Protein 2K9O (pdb70)

Solvent-accessible surface area: 2874 Å² total; per-residue (Å²): 156,42,84,22,50,18,108,52,112,54,143,4,40,74,61,40,112,106,152,18,17,149,75,18,114,47,160,103,157,89,1,129,29,81,177,79

Organism: Vaejovis mexicanus smithi (NCBI:txid1562928)

Foldseek 3Di:
DDWDFCVPPDHAQCPVDPRGDDDWHDDPRTIGRDPD

Secondary structure (DSSP, 8-state):
--SEETTSSS-SHHHHSTT--SEEEESSSEEEEE--

GO terms:
  GO:0005576 extracellular region (C, EXP)

Structure (mmCIF, N/CA/C/O backbone):
data_2K9O
#
_entry.id   2K9O
#
loop_
_atom_site.group_PDB
_atom_site.id
_atom_site.type_symbol
_atom_site.label_atom_id
_atom_site.label_alt_id
_atom_site.label_comp_id
_atom_site.label_asym_id
_atom_site.label_entity_id
_atom_site.label_seq_id
_atom_site.pdbx_PDB_ins_code
_atom_site.Cartn_x
_atom_site.Cartn_y
_atom_site.Cartn_z
_atom_site.occupancy
_atom_site.B_iso_or_equiv
_atom_site.auth_seq_id
_atom_site.auth_comp_id
_atom_site.auth_asym_id
_atom_site.auth_atom_id
_atom_site.pdbx_PDB_model_num
ATOM 1 N N . ALA A 1 1 ? -8.596 -10.138 3.904 1.00 0.00 1 ALA A N 1
ATOM 2 C CA . ALA A 1 1 ? -7.795 -9.218 4.727 1.00 0.00 1 ALA A CA 1
ATOM 3 C C . ALA A 1 1 ? -6.512 -8.810 4.010 1.00 0.00 1 ALA A C 1
ATOM 4 O O . ALA A 1 1 ? -5.945 -9.599 3.255 1.00 0.00 1 ALA A O 1
ATOM 13 N N . ALA A 1 2 ? -6.040 -7.582 4.245 1.00 0.00 2 ALA A N 1
ATOM 14 C CA . ALA A 1 2 ? -4.705 -7.131 3.829 1.00 0.00 2 ALA A CA 1
ATOM 15 C C . ALA A 1 2 ? -4.152 -6.034 4.765 1.00 0.00 2 ALA A C 1
ATOM 16 O O . ALA A 1 2 ? -4.858 -5.538 5.652 1.00 0.00 2 ALA A O 1
ATOM 23 N N . ALA A 1 3 ? -2.896 -5.625 4.562 1.00 0.00 3 ALA A N 1
ATOM 24 C CA . ALA A 1 3 ? -2.140 -4.845 5.539 1.00 0.00 3 ALA A CA 1
ATOM 25 C C . ALA A 1 3 ? -2.459 -3.352 5.737 1.00 0.00 3 ALA A C 1
ATOM 26 O O . ALA A 1 3 ? -2.007 -2.774 6.731 1.00 0.00 3 ALA A O 1
ATOM 33 N N . ILE A 1 4 ? -3.244 -2.739 4.853 1.00 0.00 4 ILE A N 1
ATOM 34 C CA . ILE A 1 4 ? -3.696 -1.346 4.966 1.00 0.00 4 ILE A CA 1
ATOM 35 C C . ILE A 1 4 ? -5.075 -1.136 4.329 1.00 0.00 4 ILE A C 1
ATOM 36 O O . ILE A 1 4 ? -5.496 -1.912 3.464 1.00 0.00 4 ILE A O 1
ATOM 52 N N . SER A 1 5 ? -5.725 -0.025 4.674 1.00 0.00 5 SER A N 1
ATOM 53 C CA . SER A 1 5 ? -6.893 0.491 3.957 1.00 0.00 5 SER A CA 1
ATOM 54 C C . SER A 1 5 ? -6.424 1.314 2.752 1.00 0.00 5 SER A C 1
ATOM 55 O O . SER A 1 5 ? -5.752 2.343 2.874 1.00 0.00 5 SER A O 1
ATOM 63 N N . CYS A 1 6 ? -6.758 0.853 1.548 1.00 0.00 6 CYS A N 1
ATOM 64 C CA . CYS A 1 6 ? -6.306 1.460 0.289 1.00 0.00 6 CYS A CA 1
ATOM 65 C C . CYS A 1 6 ? -6.879 2.884 0.119 1.00 0.00 6 CYS A C 1
ATOM 66 O O . CYS A 1 6 ? -6.161 3.811 -0.251 1.00 0.00 6 CYS A O 1
ATOM 73 N N . VAL A 1 7 ? -8.131 3.087 0.543 1.00 0.00 7 VAL A N 1
ATOM 74 C CA . VAL A 1 7 ? -8.935 4.323 0.429 1.00 0.00 7 VAL A CA 1
ATOM 75 C C . VAL A 1 7 ? -8.412 5.588 1.117 1.00 0.00 7 VAL A C 1
ATOM 76 O O . VAL A 1 7 ? -8.940 6.667 0.854 1.00 0.00 7 VAL A O 1
ATOM 89 N N . GLY A 1 8 ? -7.439 5.476 2.020 1.00 0.00 8 GLY A N 1
ATOM 90 C CA . GLY A 1 8 ? -7.010 6.552 2.918 1.00 0.00 8 GLY A CA 1
ATOM 91 C C . GLY A 1 8 ? -6.744 7.916 2.267 1.00 0.00 8 GLY A C 1
ATOM 92 O O . GLY A 1 8 ? -7.567 8.830 2.361 1.00 0.00 8 GLY A O 1
ATOM 96 N N . SER A 1 9 ? -5.580 8.040 1.623 1.00 0.00 9 SER A N 1
ATOM 97 C CA . SER A 1 9 ? -5.162 9.241 0.882 1.00 0.00 9 SER A CA 1
ATOM 98 C C . SER A 1 9 ? -4.266 8.861 -0.304 1.00 0.00 9 SER A C 1
ATOM 99 O O . SER A 1 9 ? -4.655 9.119 -1.442 1.00 0.00 9 SER A O 1
ATOM 107 N N . PRO A 1 10 ? -3.097 8.222 -0.099 1.00 0.00 10 PRO A N 1
ATOM 108 C CA . PRO A 1 10 ? -2.345 7.585 -1.183 1.00 0.00 10 PRO A CA 1
ATOM 109 C C . PRO A 1 10 ? -2.968 6.207 -1.477 1.00 0.00 10 PRO A C 1
ATOM 110 O O . PRO A 1 10 ? -3.773 5.716 -0.676 1.00 0.00 10 PRO A O 1
ATOM 121 N N . GLU A 1 11 ? -2.566 5.530 -2.556 1.00 0.00 11 GLU A N 1
ATOM 122 C CA . GLU A 1 11 ? -2.996 4.146 -2.817 1.00 0.00 11 GLU A CA 1
ATOM 123 C C . GLU A 1 11 ? -2.441 3.177 -1.754 1.00 0.00 11 GLU A C 1
ATOM 124 O O . GLU A 1 11 ? -3.202 2.708 -0.904 1.00 0.00 11 GLU A O 1
ATOM 136 N N . CYS A 1 12 ? -1.130 2.897 -1.733 1.00 0.00 12 CYS A N 1
ATOM 137 C CA . CYS A 1 12 ? -0.618 1.814 -0.877 1.00 0.00 12 CYS A CA 1
ATOM 138 C C . CYS A 1 12 ? 0.817 1.925 -0.331 1.00 0.00 12 CYS A C 1
ATOM 139 O O . CYS A 1 12 ? 0.955 2.105 0.885 1.00 0.00 12 CYS A O 1
ATOM 146 N N . PRO A 1 13 ? 1.895 1.833 -1.136 1.00 0.00 13 PRO A N 1
ATOM 147 C CA . PRO A 1 13 ? 3.252 1.697 -0.612 1.00 0.00 13 PRO A CA 1
ATOM 148 C C . PRO A 1 13 ? 3.713 2.766 0.408 1.00 0.00 13 PRO A C 1
ATOM 149 O O . PRO A 1 13 ? 4.332 2.353 1.392 1.00 0.00 13 PRO A O 1
ATOM 160 N N . PRO A 1 14 ? 3.385 4.074 0.299 1.00 0.00 14 PRO A N 1
ATOM 161 C CA . PRO A 1 14 ? 3.775 5.093 1.293 1.00 0.00 14 PRO A CA 1
ATOM 162 C C . PRO A 1 14 ? 2.919 5.076 2.577 1.00 0.00 14 PRO A C 1
ATOM 163 O O . PRO A 1 14 ? 3.152 5.873 3.489 1.00 0.00 14 PRO A O 1
ATOM 174 N N . LYS A 1 15 ? 1.922 4.179 2.660 1.00 0.00 15 LYS A N 1
ATOM 175 C CA . LYS A 1 15 ? 1.038 3.975 3.820 1.00 0.00 15 LYS A CA 1
ATOM 176 C C . LYS A 1 15 ? 1.427 2.733 4.646 1.00 0.00 15 LYS A C 1
ATOM 177 O O . LYS A 1 15 ? 1.144 2.688 5.839 1.00 0.00 15 LYS A O 1
ATOM 196 N N . CYS A 1 16 ? 2.115 1.753 4.044 1.00 0.00 16 CYS A N 1
ATOM 197 C CA . CYS A 1 16 ? 2.614 0.549 4.735 1.00 0.00 16 CYS A CA 1
ATOM 198 C C . CYS A 1 16 ? 3.738 0.851 5.756 1.00 0.00 16 CYS A C 1
ATOM 199 O O . CYS A 1 16 ? 3.870 0.134 6.756 1.00 0.00 16 CYS A O 1
ATOM 206 N N . ARG A 1 17 ? 4.538 1.900 5.497 1.00 0.00 17 ARG A N 1
ATOM 207 C CA . ARG A 1 17 ? 5.559 2.507 6.368 1.00 0.00 17 ARG A CA 1
ATOM 208 C C . ARG A 1 17 ? 5.882 3.940 5.919 1.00 0.00 17 ARG A C 1
ATOM 209 O O . ARG A 1 17 ? 5.606 4.297 4.775 1.00 0.00 17 ARG A O 1
ATOM 230 N N . ALA A 1 18 ? 6.549 4.704 6.778 1.00 0.00 18 ALA A N 1
ATOM 231 C CA . ALA A 1 18 ? 6.828 6.135 6.612 1.00 0.00 18 ALA A CA 1
ATOM 232 C C . ALA A 1 18 ? 7.670 6.478 5.368 1.00 0.00 18 ALA A C 1
ATOM 233 O O . ALA A 1 18 ? 7.297 7.338 4.571 1.00 0.00 18 ALA A O 1
ATOM 240 N N . GLN A 1 19 ? 8.784 5.769 5.161 1.00 0.00 19 GLN A N 1
ATOM 241 C CA . GLN A 1 19 ? 9.651 5.904 3.976 1.00 0.00 19 GLN A CA 1
ATOM 242 C C . GLN A 1 19 ? 9.120 5.157 2.731 1.00 0.00 19 GLN A C 1
ATOM 243 O O . GLN A 1 19 ? 9.732 5.173 1.664 1.00 0.00 19 GLN A O 1
ATOM 257 N N . GLY A 1 20 ? 7.966 4.504 2.872 1.00 0.00 20 GLY A N 1
ATOM 258 C CA . GLY A 1 20 ? 7.287 3.711 1.855 1.00 0.00 20 GLY A CA 1
ATOM 259 C C . GLY A 1 20 ? 7.917 2.351 1.544 1.00 0.00 20 GLY A C 1
ATOM 260 O O . GLY A 1 20 ? 9.134 2.162 1.566 1.00 0.00 20 GLY A O 1
ATOM 264 N N . CYS A 1 21 ? 7.056 1.379 1.242 1.00 0.00 21 CYS A N 1
ATOM 265 C CA . CYS A 1 21 ? 7.463 0.082 0.709 1.00 0.00 21 CYS A CA 1
ATOM 266 C C . CYS A 1 21 ? 7.850 0.163 -0.774 1.00 0.00 21 CYS A C 1
ATOM 267 O O . CYS A 1 21 ? 7.527 1.123 -1.476 1.00 0.00 21 CYS A O 1
ATOM 274 N N . LYS A 1 22 ? 8.548 -0.875 -1.246 1.00 0.00 22 LYS A N 1
ATOM 275 C CA . LYS A 1 22 ? 9.119 -0.954 -2.597 1.00 0.00 22 LYS A CA 1
ATOM 276 C C . LYS A 1 22 ? 8.019 -0.988 -3.666 1.00 0.00 22 LYS A C 1
ATOM 277 O O . LYS A 1 22 ? 8.082 -0.207 -4.614 1.00 0.00 22 LYS A O 1
ATOM 296 N N . ASN A 1 23 ? 6.992 -1.823 -3.481 1.00 0.00 23 ASN A N 1
ATOM 297 C CA . ASN A 1 23 ? 5.763 -1.851 -4.289 1.00 0.00 23 ASN A CA 1
ATOM 298 C C . ASN A 1 23 ? 4.564 -2.357 -3.441 1.00 0.00 23 ASN A C 1
ATOM 299 O O . ASN A 1 23 ? 4.738 -2.717 -2.274 1.00 0.00 23 ASN A O 1
ATOM 310 N N . GLY A 1 24 ? 3.362 -2.417 -4.015 1.00 0.00 24 GLY A N 1
ATOM 311 C CA . GLY A 1 24 ? 2.166 -3.035 -3.440 1.00 0.00 24 GLY A CA 1
ATOM 312 C C . GLY A 1 24 ? 1.083 -3.319 -4.492 1.00 0.00 24 GLY A C 1
ATOM 313 O O . GLY A 1 24 ? 1.211 -2.916 -5.652 1.00 0.00 24 GLY A O 1
ATOM 317 N N . LYS A 1 25 ? 0.018 -4.025 -4.092 1.00 0.00 25 LYS A N 1
ATOM 318 C CA . LYS A 1 25 ? -1.152 -4.347 -4.931 1.00 0.00 25 LYS A CA 1
ATOM 319 C C . L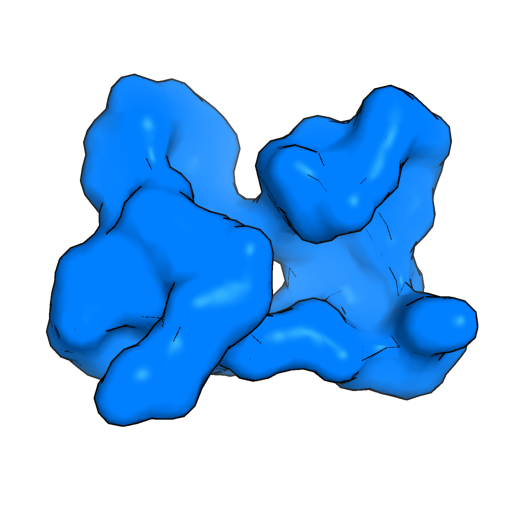YS A 1 25 ? -2.455 -4.241 -4.144 1.00 0.00 25 LYS A C 1
ATOM 320 O O . LYS A 1 25 ? -2.670 -4.975 -3.174 1.00 0.00 25 LYS A O 1
ATOM 339 N N . CYS A 1 26 ? -3.336 -3.358 -4.604 1.00 0.00 26 CYS A N 1
ATOM 340 C CA . CYS A 1 26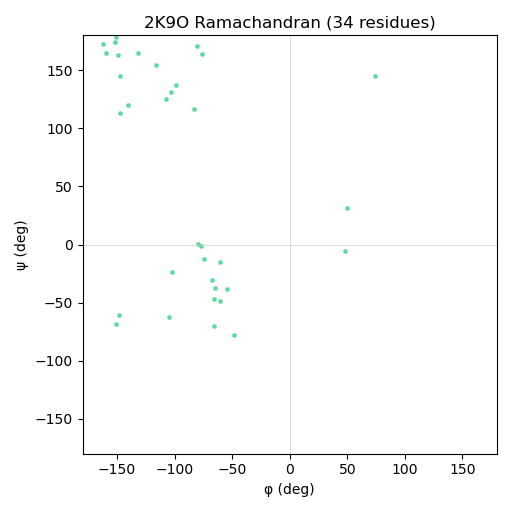 ? -4.654 -3.074 -4.043 1.00 0.00 26 CYS A CA 1
ATOM 341 C C . CYS A 1 26 ? -5.752 -3.643 -4.953 1.00 0.00 26 CYS A C 1
ATOM 342 O O . CYS A 1 26 ? -5.782 -3.335 -6.147 1.00 0.00 26 CYS A O 1
ATOM 349 N N . MET A 1 27 ? -6.642 -4.476 -4.401 1.00 0.00 27 MET A N 1
ATOM 350 C CA . MET A 1 27 ? -7.710 -5.144 -5.165 1.00 0.00 27 MET A CA 1
ATOM 351 C C . MET A 1 27 ? -9.067 -4.493 -4.893 1.00 0.00 27 MET A C 1
ATOM 352 O O . MET A 1 27 ? -9.665 -3.914 -5.803 1.00 0.00 27 MET A O 1
ATOM 366 N N . ASN A 1 28 ? -9.528 -4.530 -3.637 1.00 0.00 28 ASN A N 1
ATOM 367 C CA . ASN A 1 28 ? -10.775 -3.897 -3.207 1.00 0.00 28 ASN A CA 1
ATOM 368 C C . ASN A 1 28 ? -10.653 -3.407 -1.753 1.00 0.00 28 ASN A C 1
ATOM 369 O O . ASN A 1 28 ? -10.515 -4.224 -0.835 1.00 0.00 28 ASN A O 1
ATOM 380 N N . ARG A 1 29 ? -10.675 -2.076 -1.568 1.00 0.00 29 ARG A N 1
ATOM 381 C CA . ARG A 1 29 ? -10.374 -1.282 -0.350 1.00 0.00 29 ARG A CA 1
ATOM 382 C C . ARG A 1 29 ? -9.104 -1.606 0.428 1.00 0.00 29 ARG A C 1
ATOM 383 O O . ARG A 1 29 ? -8.823 -0.898 1.386 1.00 0.00 29 ARG A O 1
ATOM 404 N N . LYS A 1 30 ? -8.346 -2.641 0.081 1.00 0.00 30 LYS A N 1
ATOM 405 C CA . LYS A 1 30 ? -7.237 -3.189 0.875 1.00 0.00 30 LYS A CA 1
ATOM 406 C C . LYS A 1 30 ? -5.997 -3.397 0.006 1.00 0.00 30 LYS A C 1
ATOM 407 O O . LYS A 1 30 ? -6.098 -3.313 -1.216 1.00 0.00 30 LYS A O 1
ATOM 426 N N . CYS A 1 31 ? -4.821 -3.585 0.613 1.00 0.00 31 CYS A N 1
ATOM 427 C CA . CYS A 1 31 ? -3.576 -3.770 -0.147 1.00 0.00 31 CYS A CA 1
ATOM 428 C C . CYS A 1 31 ? -2.559 -4.693 0.542 1.00 0.00 31 CYS A C 1
ATOM 429 O O . CYS A 1 31 ? -2.418 -4.658 1.768 1.00 0.00 31 CYS A O 1
ATOM 436 N N . LYS A 1 32 ? -1.817 -5.458 -0.270 1.00 0.00 32 LYS A N 1
ATOM 437 C CA . LYS A 1 32 ? -0.635 -6.245 0.120 1.00 0.00 32 LYS A CA 1
ATOM 438 C C . LYS A 1 32 ? 0.633 -5.512 -0.337 1.00 0.00 32 LYS A C 1
ATOM 439 O O . LYS A 1 32 ? 0.702 -5.082 -1.488 1.00 0.00 32 LYS A O 1
ATOM 458 N N . CYS A 1 33 ? 1.621 -5.354 0.544 1.00 0.00 33 CYS A N 1
ATOM 459 C CA . CYS A 1 33 ? 2.882 -4.653 0.250 1.00 0.00 33 CYS A CA 1
ATOM 460 C C . CYS A 1 33 ? 4.017 -5.642 -0.093 1.00 0.00 33 CYS A C 1
ATOM 461 O O . CYS A 1 33 ? 4.184 -6.669 0.572 1.00 0.00 33 CYS A O 1
ATOM 468 N N . TYR A 1 34 ? 4.808 -5.328 -1.124 1.00 0.00 34 TYR A N 1
ATOM 469 C CA . TYR A 1 34 ? 5.786 -6.229 -1.752 1.00 0.00 34 TYR A CA 1
ATOM 470 C C . TYR A 1 34 ? 7.236 -5.768 -1.607 1.00 0.00 34 TYR A C 1
ATOM 471 O O . TYR A 1 34 ? 7.518 -4.570 -1.484 1.00 0.00 34 TYR A O 1
ATOM 489 N N . TYR A 1 35 ? 8.144 -6.750 -1.668 1.00 0.00 35 TYR A N 1
ATOM 490 C CA . TYR A 1 35 ? 9.599 -6.611 -1.559 1.00 0.00 35 TYR A CA 1
ATOM 491 C C . TYR A 1 35 ? 10.025 -5.776 -0.334 1.00 0.00 35 TYR A C 1
ATOM 492 O O . TYR A 1 35 ? 11.026 -5.061 -0.384 1.00 0.00 35 TYR A O 1
ATOM 510 N N . CYS A 1 36 ? 9.249 -5.828 0.758 1.00 0.00 36 CYS A N 1
ATOM 511 C CA . CYS A 1 36 ? 9.329 -4.915 1.906 1.00 0.00 36 CYS A CA 1
ATOM 512 C C . CYS A 1 36 ? 9.166 -5.633 3.251 1.00 0.00 36 CYS A C 1
ATOM 513 O O . CYS A 1 36 ? 10.183 -5.770 3.974 1.00 0.00 36 CYS A O 1
ATOM 521 N N . ALA A 1 1 ? 4.611 -5.616 6.260 1.00 0.00 1 ALA A N 2
ATOM 522 C CA . ALA A 1 1 ? 3.466 -4.679 6.208 1.00 0.00 1 ALA A CA 2
ATOM 523 C C . ALA A 1 1 ? 2.158 -5.408 6.560 1.00 0.00 1 ALA A C 2
ATOM 524 O O . ALA A 1 1 ? 2.215 -6.481 7.162 1.00 0.00 1 ALA A O 2
ATOM 533 N N . ALA A 1 2 ? 0.983 -4.840 6.252 1.00 0.00 2 ALA A N 2
ATOM 534 C CA . ALA A 1 2 ? -0.331 -5.394 6.581 1.00 0.00 2 ALA A CA 2
ATOM 535 C C . ALA A 1 2 ? -1.309 -5.054 5.450 1.00 0.00 2 ALA A C 2
ATOM 536 O O . ALA A 1 2 ? -0.979 -4.215 4.603 1.00 0.00 2 ALA A O 2
ATOM 543 N N . ALA A 1 3 ? -2.497 -5.662 5.407 1.00 0.00 3 ALA A N 2
ATOM 544 C CA . ALA A 1 3 ? -3.505 -5.211 4.449 1.00 0.00 3 ALA A CA 2
ATOM 545 C C . ALA A 1 3 ? -4.193 -3.936 4.942 1.00 0.00 3 ALA A C 2
ATOM 546 O O . ALA A 1 3 ? -4.872 -3.930 5.977 1.00 0.00 3 ALA A O 2
ATOM 553 N N . ILE A 1 4 ? -4.010 -2.876 4.165 1.00 0.00 4 ILE A N 2
ATOM 554 C CA . ILE A 1 4 ? -4.465 -1.510 4.426 1.00 0.00 4 ILE A CA 2
ATOM 555 C C . ILE A 1 4 ? -5.703 -1.119 3.604 1.00 0.00 4 ILE A C 2
ATOM 556 O O . ILE A 1 4 ? -6.037 -1.748 2.599 1.00 0.00 4 ILE A O 2
ATOM 572 N N . SER A 1 5 ? -6.308 0.010 3.963 1.00 0.00 5 SER A N 2
ATOM 573 C CA . SER A 1 5 ? -7.350 0.656 3.162 1.00 0.00 5 SER A CA 2
ATOM 574 C C . SER A 1 5 ? -6.726 1.386 1.966 1.00 0.00 5 SER A C 2
ATOM 575 O O . SER A 1 5 ? -6.138 2.460 2.120 1.00 0.00 5 SER A O 2
ATOM 583 N N . CYS A 1 6 ? -6.866 0.848 0.755 1.00 0.00 6 CYS A N 2
ATOM 584 C CA . CYS A 1 6 ? -6.397 1.489 -0.488 1.00 0.00 6 CYS A CA 2
ATOM 585 C C . CYS A 1 6 ? -6.991 2.906 -0.643 1.00 0.00 6 CYS A C 2
ATOM 586 O O . CYS A 1 6 ? -6.268 3.879 -0.856 1.00 0.00 6 CYS A O 2
ATOM 593 N N . VAL A 1 7 ? -8.292 3.028 -0.361 1.00 0.00 7 VAL A N 2
ATOM 594 C CA . VAL A 1 7 ? -9.103 4.263 -0.361 1.00 0.00 7 VAL A CA 2
ATOM 595 C C . VAL A 1 7 ? -8.624 5.418 0.525 1.00 0.00 7 VAL A C 2
ATOM 596 O O . VAL A 1 7 ? -9.040 6.556 0.294 1.00 0.00 7 VAL A O 2
ATOM 609 N N . GLY A 1 8 ? -7.801 5.125 1.536 1.00 0.00 8 GLY A N 2
ATOM 610 C CA . GLY A 1 8 ? -7.411 6.013 2.633 1.00 0.00 8 GLY A CA 2
ATOM 611 C C . GLY A 1 8 ? -7.132 7.467 2.270 1.00 0.00 8 GLY A C 2
ATOM 612 O O . GLY A 1 8 ? -8.031 8.315 2.296 1.00 0.00 8 GLY A O 2
ATOM 616 N N . SER A 1 9 ? -5.874 7.742 1.926 1.00 0.00 9 SER A N 2
ATOM 617 C CA . SER A 1 9 ? -5.419 9.089 1.558 1.00 0.00 9 SER A CA 2
ATOM 618 C C . SER A 1 9 ? -4.449 8.975 0.372 1.00 0.00 9 SER A C 2
ATOM 619 O O . SER A 1 9 ? -4.834 9.353 -0.735 1.00 0.00 9 SER A O 2
ATOM 627 N N . PRO A 1 10 ? -3.245 8.386 0.527 1.00 0.00 10 PRO A N 2
ATOM 628 C CA . PRO A 1 10 ? -2.402 7.969 -0.600 1.00 0.00 10 PRO A CA 2
ATOM 629 C C . PRO A 1 10 ? -2.930 6.636 -1.171 1.00 0.00 10 PRO A C 2
ATOM 630 O O . PRO A 1 10 ? -3.881 6.066 -0.625 1.00 0.00 10 PRO A O 2
ATOM 641 N N . GLU A 1 11 ? -2.283 6.064 -2.191 1.00 0.00 11 GLU A N 2
ATOM 642 C CA . GLU A 1 11 ? -2.652 4.735 -2.710 1.00 0.00 11 GLU A CA 2
ATOM 643 C C . GLU A 1 11 ? -2.210 3.593 -1.771 1.00 0.00 11 GLU A C 2
ATOM 644 O O . GLU A 1 11 ? -3.011 3.135 -0.955 1.00 0.00 11 GLU A O 2
ATOM 656 N N . CYS A 1 12 ? -0.950 3.135 -1.818 1.00 0.00 12 CYS A N 2
ATOM 657 C CA . CYS A 1 12 ? -0.544 1.902 -1.128 1.00 0.00 12 CYS A CA 2
ATOM 658 C C . CYS A 1 12 ? 0.852 1.905 -0.463 1.00 0.00 12 CYS A C 2
ATOM 659 O O . CYS A 1 12 ? 0.895 1.906 0.773 1.00 0.00 12 CYS A O 2
ATOM 666 N N . PRO A 1 13 ? 1.992 1.923 -1.189 1.00 0.00 13 PRO A N 2
ATOM 667 C CA . PRO A 1 13 ? 3.312 1.768 -0.579 1.00 0.00 13 PRO A CA 2
ATOM 668 C C . PRO A 1 13 ? 3.661 2.751 0.563 1.00 0.00 13 PRO A C 2
ATOM 669 O O . PRO A 1 13 ? 4.269 2.279 1.530 1.00 0.00 13 PRO A O 2
ATOM 680 N N . PRO A 1 14 ? 3.245 4.040 0.572 1.00 0.00 14 PRO A N 2
ATOM 681 C CA . PRO A 1 14 ? 3.523 4.955 1.684 1.00 0.00 14 PRO A CA 2
ATOM 682 C C . PRO A 1 14 ? 2.580 4.771 2.886 1.00 0.00 14 PRO A C 2
ATOM 683 O O . PRO A 1 14 ? 2.784 5.410 3.919 1.00 0.00 14 PRO A O 2
ATOM 694 N N . LYS A 1 15 ? 1.539 3.932 2.763 1.00 0.00 15 LYS A N 2
ATOM 695 C CA . LYS A 1 15 ? 0.566 3.584 3.821 1.00 0.00 15 LYS A CA 2
ATOM 696 C C . LYS A 1 15 ? 0.834 2.199 4.417 1.00 0.00 15 LYS A C 2
ATOM 697 O O . LYS A 1 15 ? 0.556 1.976 5.590 1.00 0.00 15 LYS A O 2
ATOM 716 N N . CYS A 1 16 ? 1.436 1.290 3.646 1.00 0.00 16 CYS A N 2
ATOM 717 C CA . CYS A 1 16 ? 1.880 -0.026 4.119 1.00 0.00 16 CYS A CA 2
ATOM 718 C C . CYS A 1 16 ? 2.914 0.053 5.267 1.00 0.00 16 CYS A C 2
ATOM 719 O O . CYS A 1 16 ? 2.929 -0.833 6.122 1.00 0.00 16 CYS A O 2
ATOM 726 N N . ARG A 1 17 ? 3.760 1.098 5.296 1.00 0.00 17 ARG A N 2
ATOM 727 C CA . ARG A 1 17 ? 4.723 1.415 6.370 1.00 0.00 17 ARG A CA 2
ATOM 728 C C . ARG A 1 17 ? 5.032 2.920 6.448 1.00 0.00 17 ARG A C 2
ATOM 729 O O . ARG A 1 17 ? 4.613 3.680 5.572 1.00 0.00 17 ARG A O 2
ATOM 750 N N . ALA A 1 18 ? 5.820 3.335 7.437 1.00 0.00 18 ALA A N 2
ATOM 751 C CA . ALA A 1 18 ? 6.174 4.734 7.702 1.00 0.00 18 ALA A CA 2
ATOM 752 C C . ALA A 1 18 ? 7.008 5.408 6.585 1.00 0.00 18 ALA A C 2
ATOM 753 O O . ALA A 1 18 ? 6.731 6.542 6.197 1.00 0.00 18 ALA A O 2
ATOM 760 N N . GLN A 1 19 ? 7.986 4.689 6.027 1.00 0.00 19 GLN A N 2
ATOM 761 C CA . GLN A 1 19 ? 9.036 5.180 5.113 1.00 0.00 19 GLN A CA 2
ATOM 762 C C . GLN A 1 19 ? 8.954 4.644 3.663 1.00 0.00 19 GLN A C 2
ATOM 763 O O . GLN A 1 19 ? 9.884 4.812 2.869 1.00 0.00 19 GLN A O 2
ATOM 777 N N . GLY A 1 20 ? 7.839 3.987 3.339 1.00 0.00 20 GLY A N 2
ATOM 778 C CA . GLY A 1 20 ? 7.458 3.513 2.001 1.00 0.00 20 GLY A CA 2
ATOM 779 C C . GLY A 1 20 ? 7.915 2.090 1.650 1.00 0.00 20 GLY A C 2
ATOM 780 O O . GLY A 1 20 ? 9.098 1.762 1.724 1.00 0.00 20 GLY A O 2
ATOM 784 N N . CYS A 1 21 ? 6.970 1.231 1.250 1.00 0.00 21 CYS A N 2
ATOM 785 C CA . CYS A 1 21 ? 7.244 -0.125 0.750 1.00 0.00 21 CYS A CA 2
ATOM 786 C C . CYS A 1 21 ? 7.763 -0.142 -0.702 1.00 0.00 21 CYS A C 2
ATOM 787 O O . CYS A 1 21 ? 7.659 0.845 -1.436 1.00 0.00 21 CYS A O 2
ATOM 794 N N . LYS A 1 22 ? 8.284 -1.303 -1.123 1.00 0.00 22 LYS A N 2
ATOM 795 C CA . LYS A 1 22 ? 8.909 -1.542 -2.436 1.00 0.00 22 LYS A CA 2
ATOM 796 C C . LYS A 1 22 ? 7.920 -1.462 -3.610 1.00 0.00 22 LYS A C 2
ATOM 797 O O . LYS A 1 22 ? 8.156 -0.715 -4.554 1.00 0.00 22 LYS A O 2
ATOM 816 N N . ASN A 1 23 ? 6.809 -2.196 -3.545 1.00 0.00 23 ASN A N 2
ATOM 817 C CA . ASN A 1 23 ? 5.655 -2.088 -4.455 1.00 0.00 23 ASN A CA 2
ATOM 818 C C . ASN A 1 23 ? 4.336 -2.397 -3.707 1.00 0.00 23 ASN A C 2
ATOM 819 O O . ASN A 1 23 ? 4.367 -2.849 -2.560 1.00 0.00 23 ASN A O 2
ATOM 830 N N . GLY A 1 24 ? 3.184 -2.209 -4.349 1.00 0.00 24 GLY A N 2
ATOM 831 C CA . GLY A 1 24 ? 1.870 -2.575 -3.810 1.00 0.00 24 GLY A CA 2
ATOM 832 C C . GLY A 1 24 ? 0.806 -2.806 -4.886 1.00 0.00 24 GLY A C 2
ATOM 833 O O . GLY A 1 24 ? 0.983 -2.377 -6.026 1.00 0.00 24 GLY A O 2
ATOM 837 N N . LYS A 1 25 ? -0.292 -3.485 -4.529 1.00 0.00 25 LYS A N 2
ATOM 838 C CA . LYS A 1 25 ? -1.413 -3.797 -5.436 1.00 0.00 25 LYS A CA 2
ATOM 839 C C . LYS A 1 25 ? -2.775 -3.725 -4.736 1.00 0.00 25 LYS A C 2
ATOM 840 O O . LYS A 1 25 ? -2.950 -4.318 -3.670 1.00 0.00 25 LYS A O 2
ATOM 859 N N . CYS A 1 26 ? -3.716 -2.999 -5.344 1.00 0.00 26 CYS A N 2
ATOM 860 C CA . CYS A 1 26 ? -5.026 -2.658 -4.773 1.00 0.00 26 CYS A CA 2
ATOM 861 C C . CYS A 1 26 ? -6.160 -3.602 -5.229 1.00 0.00 26 CYS A C 2
ATOM 862 O O . CYS A 1 26 ? -6.335 -3.887 -6.419 1.00 0.00 26 CYS A O 2
ATOM 869 N N . MET A 1 27 ? -6.947 -4.077 -4.263 1.00 0.00 27 MET A N 2
ATOM 870 C CA . MET A 1 27 ? -8.112 -4.960 -4.421 1.00 0.00 27 MET A CA 2
ATOM 871 C C . MET A 1 27 ? -9.393 -4.123 -4.621 1.00 0.00 27 MET A C 2
ATOM 872 O O . MET A 1 27 ? -9.318 -3.027 -5.178 1.00 0.00 27 MET A O 2
ATOM 886 N N . ASN A 1 28 ? -10.575 -4.579 -4.180 1.00 0.00 28 ASN A N 2
ATOM 887 C CA . ASN A 1 28 ? -11.818 -3.796 -4.288 1.00 0.00 28 ASN A CA 2
ATOM 888 C C . ASN A 1 28 ? -11.794 -2.508 -3.438 1.00 0.00 28 ASN A C 2
ATOM 889 O O . ASN A 1 28 ? -12.333 -1.484 -3.866 1.00 0.00 28 ASN A O 2
ATOM 900 N N . ARG A 1 29 ? -11.157 -2.562 -2.264 1.00 0.00 29 ARG A N 2
ATOM 901 C CA . ARG A 1 29 ? -10.762 -1.408 -1.426 1.00 0.00 29 ARG A CA 2
ATOM 902 C C . ARG A 1 29 ? -9.549 -1.662 -0.527 1.00 0.00 29 ARG A C 2
ATOM 903 O O . ARG A 1 29 ? -9.050 -0.713 0.074 1.00 0.00 29 ARG A O 2
ATOM 924 N N . LYS A 1 30 ? -9.074 -2.907 -0.409 1.00 0.00 30 LYS A N 2
ATOM 925 C CA . LYS A 1 30 ? -7.866 -3.259 0.359 1.00 0.00 30 LYS A CA 2
ATOM 926 C C . LYS A 1 30 ? -6.603 -3.111 -0.490 1.00 0.00 30 LYS A C 2
ATOM 927 O O . LYS A 1 30 ? -6.695 -2.968 -1.707 1.00 0.00 30 LYS A O 2
ATOM 946 N N . CYS A 1 31 ? -5.427 -3.124 0.130 1.00 0.00 31 CYS A N 2
ATOM 947 C CA . CYS A 1 31 ? -4.147 -3.157 -0.586 1.00 0.00 31 CYS A CA 2
ATOM 948 C C . CYS A 1 31 ? -3.096 -4.004 0.134 1.00 0.00 31 CYS A C 2
ATOM 949 O O . CYS A 1 31 ? -3.022 -3.957 1.364 1.00 0.00 31 CYS A O 2
ATOM 956 N N . LYS A 1 32 ? -2.250 -4.708 -0.631 1.00 0.00 32 LYS A N 2
ATOM 957 C CA . LYS A 1 32 ? -1.091 -5.461 -0.122 1.00 0.00 32 LYS A CA 2
ATOM 958 C C . LYS A 1 32 ? 0.211 -4.968 -0.758 1.00 0.00 32 LYS A C 2
ATOM 959 O O . LYS A 1 32 ? 0.252 -4.693 -1.956 1.00 0.00 32 LYS A O 2
ATOM 978 N N . CYS A 1 33 ? 1.278 -4.913 0.032 1.00 0.00 33 CYS A N 2
ATOM 979 C CA . CYS A 1 33 ? 2.652 -4.663 -0.390 1.00 0.00 33 CYS A CA 2
ATOM 980 C C . CYS A 1 33 ? 3.469 -5.968 -0.318 1.00 0.00 33 CYS A C 2
ATOM 981 O O . CYS A 1 33 ? 3.767 -6.462 0.771 1.00 0.00 33 CYS A O 2
ATOM 988 N N . TYR A 1 34 ? 3.808 -6.527 -1.488 1.00 0.00 34 TYR A N 2
ATOM 989 C CA . TYR A 1 34 ? 4.358 -7.883 -1.652 1.00 0.00 34 TYR A CA 2
ATOM 990 C C . TYR A 1 34 ? 5.662 -8.154 -0.870 1.00 0.00 34 TYR A C 2
ATOM 991 O O . TYR A 1 34 ? 5.657 -8.929 0.089 1.00 0.00 34 TYR A O 2
ATOM 1009 N N . TYR A 1 35 ? 6.777 -7.526 -1.262 1.00 0.00 35 TYR A N 2
ATOM 1010 C CA . TYR A 1 35 ? 8.141 -7.821 -0.778 1.00 0.00 35 TYR A CA 2
ATOM 1011 C C . TYR A 1 35 ? 8.576 -6.995 0.439 1.00 0.00 35 TYR A C 2
ATOM 1012 O O . TYR A 1 35 ? 9.765 -6.735 0.627 1.00 0.00 35 TYR A O 2
ATOM 1030 N N . CYS A 1 36 ? 7.613 -6.542 1.241 1.00 0.00 36 CYS A N 2
ATOM 1031 C CA . CYS A 1 36 ? 7.798 -5.578 2.320 1.00 0.00 36 CYS A CA 2
ATOM 1032 C C . CYS A 1 36 ? 7.529 -6.193 3.701 1.00 0.00 36 CYS A C 2
ATOM 1033 O O . CYS A 1 36 ? 6.360 -6.500 4.043 1.00 0.00 36 CYS A O 2
ATOM 1041 N N . ALA A 1 1 ? -0.078 -4.281 9.086 1.00 0.00 1 ALA A N 3
ATOM 1042 C CA . ALA A 1 1 ? 0.150 -3.670 7.763 1.00 0.00 1 ALA A CA 3
ATOM 1043 C C . ALA A 1 1 ? -0.625 -4.412 6.668 1.00 0.00 1 ALA A C 3
ATOM 1044 O O . ALA A 1 1 ? -1.013 -5.567 6.861 1.00 0.00 1 ALA A O 3
ATOM 1053 N N . ALA A 1 2 ? -0.868 -3.744 5.528 1.00 0.00 2 ALA A N 3
ATOM 1054 C CA . ALA A 1 2 ? -1.586 -4.192 4.317 1.00 0.00 2 ALA A CA 3
ATOM 1055 C C . ALA A 1 2 ? -3.098 -4.461 4.494 1.00 0.00 2 ALA A C 3
ATOM 1056 O O . ALA A 1 2 ? -3.884 -4.289 3.560 1.00 0.00 2 ALA A O 3
ATOM 1063 N N . ALA A 1 3 ? -3.518 -4.768 5.717 1.00 0.00 3 ALA A N 3
ATOM 1064 C CA . ALA A 1 3 ? -4.897 -4.857 6.176 1.00 0.00 3 ALA A CA 3
ATOM 1065 C C . ALA A 1 3 ? -5.490 -3.456 6.438 1.00 0.00 3 ALA A C 3
ATOM 1066 O O . ALA A 1 3 ? -5.773 -3.078 7.582 1.00 0.00 3 ALA A O 3
ATOM 1073 N N . ILE A 1 4 ? -5.610 -2.671 5.365 1.00 0.00 4 ILE A N 3
ATOM 1074 C CA . ILE A 1 4 ? -5.973 -1.253 5.372 1.00 0.00 4 ILE A CA 3
ATOM 1075 C C . ILE A 1 4 ? -7.020 -0.952 4.301 1.00 0.00 4 ILE A C 3
ATOM 1076 O O . ILE A 1 4 ? -7.169 -1.698 3.331 1.00 0.00 4 ILE A O 3
ATOM 1092 N N . SER A 1 5 ? -7.674 0.197 4.427 1.00 0.00 5 SER A N 3
ATOM 1093 C CA . SER A 1 5 ? -8.549 0.729 3.388 1.00 0.00 5 SER A CA 3
ATOM 1094 C C . SER A 1 5 ? -7.713 1.347 2.257 1.00 0.00 5 SER A C 3
ATOM 1095 O O . SER A 1 5 ? -6.896 2.246 2.462 1.00 0.00 5 SER A O 3
ATOM 1103 N N . CYS A 1 6 ? -7.906 0.858 1.036 1.00 0.00 6 CYS A N 3
ATOM 1104 C CA . CYS A 1 6 ? -7.277 1.423 -0.160 1.00 0.00 6 CYS A CA 3
ATOM 1105 C C . CYS A 1 6 ? -7.748 2.854 -0.485 1.00 0.00 6 CYS A C 3
ATOM 1106 O O . CYS A 1 6 ? -6.941 3.654 -0.960 1.00 0.00 6 CYS A O 3
ATOM 1113 N N . VAL A 1 7 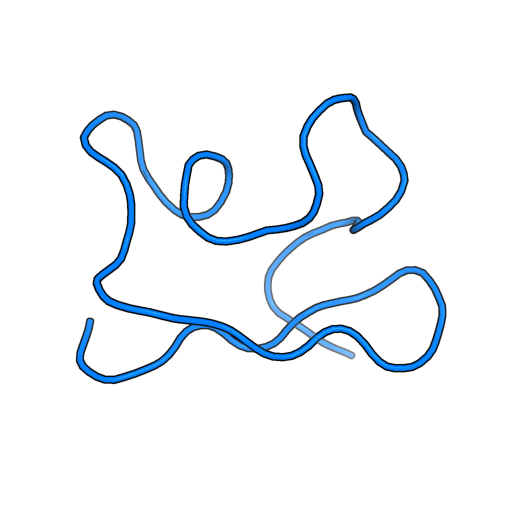? -9.006 3.223 -0.191 1.00 0.00 7 VAL A N 3
ATOM 1114 C CA . VAL A 1 7 ? -9.511 4.587 -0.478 1.00 0.00 7 VAL A CA 3
ATOM 1115 C C . VAL A 1 7 ? -8.722 5.682 0.240 1.00 0.00 7 VAL A C 3
ATOM 1116 O O . VAL A 1 7 ? -8.401 6.701 -0.380 1.00 0.00 7 VAL A O 3
ATOM 1129 N N . GLY A 1 8 ? -8.370 5.407 1.502 1.00 0.00 8 GLY A N 3
ATOM 1130 C CA . GLY A 1 8 ? -7.486 6.154 2.396 1.00 0.00 8 GLY A CA 3
ATOM 1131 C C . GLY A 1 8 ? -7.117 7.566 1.958 1.00 0.00 8 GLY A C 3
ATOM 1132 O O . GLY A 1 8 ? -7.956 8.466 1.908 1.00 0.00 8 GLY A O 3
ATOM 1136 N N . SER A 1 9 ? -5.843 7.726 1.607 1.00 0.00 9 SER A N 3
ATOM 1137 C CA . SER A 1 9 ? -5.300 8.935 0.973 1.00 0.00 9 SER A CA 3
ATOM 1138 C C . SER A 1 9 ? -4.419 8.499 -0.208 1.00 0.00 9 SER A C 3
ATOM 1139 O O . SER A 1 9 ? -4.683 8.911 -1.344 1.00 0.00 9 SER A O 3
ATOM 1147 N N . PRO A 1 10 ? -3.433 7.609 0.015 1.00 0.00 10 PRO A N 3
ATOM 1148 C CA . PRO A 1 10 ? -2.774 6.839 -1.031 1.00 0.00 10 PRO A CA 3
ATOM 1149 C C . PRO A 1 10 ? -3.457 5.457 -1.134 1.00 0.00 10 PRO A C 3
ATOM 1150 O O . PRO A 1 10 ? -4.255 5.087 -0.267 1.00 0.00 10 PRO A O 3
ATOM 1161 N N . GLU A 1 11 ? -3.088 4.636 -2.118 1.00 0.00 11 GLU A N 3
ATOM 1162 C CA . GLU A 1 11 ? -3.616 3.270 -2.253 1.00 0.00 11 GLU A CA 3
ATOM 1163 C C . GLU A 1 11 ? -2.988 2.272 -1.266 1.00 0.00 11 GLU A C 3
ATOM 1164 O O . GLU A 1 11 ? -3.625 1.897 -0.277 1.00 0.00 11 GLU A O 3
ATOM 1176 N N . CYS A 1 12 ? -1.742 1.844 -1.509 1.00 0.00 12 CYS A N 3
ATOM 1177 C CA . CYS A 1 12 ? -1.145 0.699 -0.811 1.00 0.00 12 CYS A CA 3
ATOM 1178 C C . CYS A 1 12 ? 0.291 0.908 -0.284 1.00 0.00 12 CYS A C 3
ATOM 1179 O O . CYS A 1 12 ? 0.440 1.097 0.926 1.00 0.00 12 CYS A O 3
ATOM 1186 N N . PRO A 1 13 ? 1.354 0.914 -1.117 1.00 0.00 13 PRO A N 3
ATOM 1187 C CA . PRO A 1 13 ? 2.734 0.853 -0.627 1.00 0.00 13 PRO A CA 3
ATOM 1188 C C . PRO A 1 13 ? 3.175 1.976 0.338 1.00 0.00 13 PRO A C 3
ATOM 1189 O O . PRO A 1 13 ? 3.811 1.639 1.341 1.00 0.00 13 PRO A O 3
ATOM 1200 N N . PRO A 1 14 ? 2.810 3.267 0.179 1.00 0.00 14 PRO A N 3
ATOM 1201 C CA . PRO A 1 14 ? 3.256 4.302 1.118 1.00 0.00 14 PRO A CA 3
ATOM 1202 C C . PRO A 1 14 ? 2.474 4.263 2.447 1.00 0.00 14 PRO A C 3
ATOM 1203 O O . PRO A 1 14 ? 2.892 4.889 3.419 1.00 0.00 14 PRO A O 3
ATOM 1214 N N . LYS A 1 15 ? 1.372 3.500 2.512 1.00 0.00 15 LYS A N 3
ATOM 1215 C CA . LYS A 1 15 ? 0.567 3.247 3.720 1.00 0.00 15 LYS A CA 3
ATOM 1216 C C . LYS A 1 15 ? 0.969 1.929 4.416 1.00 0.00 15 LYS A C 3
ATOM 1217 O O . LYS A 1 15 ? 0.231 1.448 5.279 1.00 0.00 15 LYS A O 3
ATOM 1236 N N . CYS A 1 16 ? 2.094 1.319 4.021 1.00 0.00 16 CYS A N 3
ATOM 1237 C CA . CYS A 1 16 ? 2.500 -0.033 4.438 1.00 0.00 16 CYS A CA 3
ATOM 1238 C C . CYS A 1 16 ? 3.726 -0.120 5.371 1.00 0.00 16 CYS A C 3
ATOM 1239 O O . CYS A 1 16 ? 3.897 -1.137 6.046 1.00 0.00 16 CYS A O 3
ATOM 1246 N N . ARG A 1 17 ? 4.588 0.907 5.417 1.00 0.00 17 ARG A N 3
ATOM 1247 C CA . ARG A 1 17 ? 5.727 1.019 6.342 1.00 0.00 17 ARG A CA 3
ATOM 1248 C C . ARG A 1 17 ? 6.216 2.460 6.518 1.00 0.00 17 ARG A C 3
ATOM 1249 O O . ARG A 1 17 ? 5.974 3.316 5.670 1.00 0.00 17 ARG A O 3
ATOM 1270 N N . ALA A 1 18 ? 6.984 2.690 7.579 1.00 0.00 18 ALA A N 3
ATOM 1271 C CA . ALA A 1 18 ? 7.379 3.997 8.113 1.00 0.00 18 ALA A CA 3
ATOM 1272 C C . ALA A 1 18 ? 8.129 4.914 7.125 1.00 0.00 18 ALA A C 3
ATOM 1273 O O . ALA A 1 18 ? 7.847 6.112 7.036 1.00 0.00 18 ALA A O 3
ATOM 1280 N N . GLN A 1 19 ? 9.090 4.349 6.395 1.00 0.00 19 GLN A N 3
ATOM 1281 C CA . GLN A 1 19 ? 9.969 5.024 5.426 1.00 0.00 19 GLN A CA 3
ATOM 1282 C C . GLN A 1 19 ? 9.491 4.886 3.965 1.00 0.00 19 GLN A C 3
ATOM 1283 O O . GLN A 1 19 ? 10.157 5.349 3.032 1.00 0.00 19 GLN A O 3
ATOM 1297 N N . GLY A 1 20 ? 8.338 4.238 3.777 1.00 0.00 20 GLY A N 3
ATOM 1298 C CA . GLY A 1 20 ? 7.741 3.857 2.499 1.00 0.00 20 GLY A CA 3
ATOM 1299 C C . GLY A 1 20 ? 8.292 2.565 1.906 1.00 0.00 20 GLY A C 3
ATOM 1300 O O . GLY A 1 20 ? 9.374 2.094 2.258 1.00 0.00 20 GLY A O 3
ATOM 1304 N N . CYS A 1 21 ? 7.472 1.942 1.059 1.00 0.00 21 CYS A N 3
ATOM 1305 C CA . CYS A 1 21 ? 7.661 0.590 0.533 1.00 0.00 21 CYS A CA 3
ATOM 1306 C C . CYS A 1 21 ? 8.120 0.609 -0.929 1.00 0.00 21 CYS A C 3
ATOM 1307 O O . CYS A 1 21 ? 7.759 1.499 -1.705 1.00 0.00 21 CYS A O 3
ATOM 1314 N N . LYS A 1 22 ? 8.864 -0.427 -1.321 1.00 0.00 22 LYS A N 3
ATOM 1315 C CA . LYS A 1 22 ? 9.419 -0.603 -2.676 1.00 0.00 22 LYS A CA 3
ATOM 1316 C C . LYS A 1 22 ? 8.318 -0.740 -3.731 1.00 0.00 22 LYS A C 3
ATOM 1317 O O . LYS A 1 22 ? 8.264 0.073 -4.652 1.00 0.00 22 LYS A O 3
ATOM 1336 N N . ASN A 1 23 ? 7.396 -1.692 -3.563 1.00 0.00 23 ASN A N 3
ATOM 1337 C CA . ASN A 1 23 ? 6.176 -1.772 -4.376 1.00 0.00 23 ASN A CA 3
ATOM 1338 C C . ASN A 1 23 ? 5.038 -2.539 -3.673 1.00 0.00 23 ASN A C 3
ATOM 1339 O O . ASN A 1 23 ? 5.267 -3.361 -2.785 1.00 0.00 23 ASN A O 3
ATOM 1350 N N . GLY A 1 24 ? 3.810 -2.275 -4.108 1.00 0.00 24 GLY A N 3
ATOM 1351 C CA . GLY A 1 24 ? 2.557 -2.873 -3.626 1.00 0.00 24 GLY A CA 3
ATOM 1352 C C . GLY A 1 24 ? 1.396 -2.523 -4.545 1.00 0.00 24 GLY A C 3
ATOM 1353 O O . GLY A 1 24 ? 1.503 -1.587 -5.340 1.00 0.00 24 GLY A O 3
ATOM 1357 N N . LYS A 1 25 ? 0.290 -3.259 -4.434 1.00 0.00 25 LYS A N 3
ATOM 1358 C CA . LYS A 1 25 ? -0.921 -3.051 -5.233 1.00 0.00 25 LYS A CA 3
ATOM 1359 C C . LYS A 1 25 ? -2.189 -3.100 -4.383 1.00 0.00 25 LYS A C 3
ATOM 1360 O O . LYS A 1 25 ? -2.247 -3.775 -3.357 1.00 0.00 25 LYS A O 3
ATOM 1379 N N . CYS A 1 26 ? -3.197 -2.355 -4.825 1.00 0.00 26 CYS A N 3
ATOM 1380 C CA . CYS A 1 26 ? -4.537 -2.342 -4.254 1.00 0.00 26 CYS A CA 3
ATOM 1381 C C . CYS A 1 26 ? -5.501 -3.253 -5.028 1.00 0.00 26 CYS A C 3
ATOM 1382 O O . CYS A 1 26 ? -5.624 -3.158 -6.255 1.00 0.00 26 CYS A O 3
ATOM 1389 N N . MET A 1 27 ? -6.230 -4.082 -4.280 1.00 0.00 27 MET A N 3
ATOM 1390 C CA . MET A 1 27 ? -7.258 -5.001 -4.762 1.00 0.00 27 MET A CA 3
ATOM 1391 C C . MET A 1 27 ? -8.617 -4.588 -4.183 1.00 0.00 27 MET A C 3
ATOM 1392 O O . MET A 1 27 ? -8.877 -4.787 -2.995 1.00 0.00 27 MET A O 3
ATOM 1406 N N . ASN A 1 28 ? -9.472 -3.993 -5.022 1.00 0.00 28 ASN A N 3
ATOM 1407 C CA . ASN A 1 28 ? -10.799 -3.444 -4.729 1.00 0.00 28 ASN A CA 3
ATOM 1408 C C . ASN A 1 28 ? -10.800 -2.392 -3.608 1.00 0.00 28 ASN A C 3
ATOM 1409 O O . ASN A 1 28 ? -10.910 -1.200 -3.888 1.00 0.00 28 ASN A O 3
ATOM 1420 N N . ARG A 1 29 ? -10.651 -2.795 -2.343 1.00 0.00 29 ARG A N 3
ATOM 1421 C CA . ARG A 1 29 ? -10.663 -1.918 -1.160 1.00 0.00 29 ARG A CA 3
ATOM 1422 C C . ARG A 1 29 ? -9.491 -2.160 -0.209 1.00 0.00 29 ARG A C 3
ATOM 1423 O O . ARG A 1 29 ? -9.442 -1.498 0.823 1.00 0.00 29 ARG A O 3
ATOM 1444 N N . LYS A 1 30 ? -8.582 -3.086 -0.526 1.00 0.00 30 LYS A N 3
ATOM 1445 C CA . LYS A 1 30 ? -7.528 -3.588 0.378 1.00 0.00 30 LYS A CA 3
ATOM 1446 C C . LYS A 1 30 ? -6.149 -3.605 -0.305 1.00 0.00 30 LYS A C 3
ATOM 1447 O O . LYS A 1 30 ? -6.064 -3.358 -1.506 1.00 0.00 30 LYS A O 3
ATOM 1466 N N . CYS A 1 31 ? -5.069 -3.849 0.442 1.00 0.00 31 CYS A N 3
ATOM 1467 C CA . CYS A 1 31 ? -3.681 -3.712 -0.034 1.00 0.00 31 CYS A CA 3
ATOM 1468 C C . CYS A 1 31 ? -2.854 -5.010 0.090 1.00 0.00 31 CYS A C 3
ATOM 1469 O O . CYS A 1 31 ? -3.145 -5.875 0.924 1.00 0.00 31 CYS A O 3
ATOM 1476 N N . LYS A 1 32 ? -1.820 -5.147 -0.752 1.00 0.00 32 LYS A N 3
ATOM 1477 C CA . LYS A 1 32 ? -0.756 -6.162 -0.667 1.00 0.00 32 LYS A CA 3
ATOM 1478 C C . LYS A 1 32 ? 0.595 -5.546 -1.059 1.00 0.00 32 LYS A C 3
ATOM 1479 O O . LYS A 1 32 ? 0.733 -4.953 -2.129 1.00 0.00 32 LYS A O 3
ATOM 1498 N N . CYS A 1 33 ? 1.593 -5.679 -0.190 1.00 0.00 33 CYS A N 3
ATOM 1499 C CA . CYS A 1 33 ? 2.928 -5.086 -0.324 1.00 0.00 33 CYS A CA 3
ATOM 1500 C C . CYS A 1 33 ? 3.917 -6.173 -0.765 1.00 0.00 33 CYS A C 3
ATOM 1501 O O . CYS A 1 33 ? 4.261 -7.070 0.005 1.00 0.00 33 CYS A O 3
ATOM 1508 N N . TYR A 1 34 ? 4.362 -6.104 -2.020 1.00 0.00 34 TYR A N 3
ATOM 1509 C CA . TYR A 1 34 ? 5.056 -7.208 -2.688 1.00 0.00 34 TYR A CA 3
ATOM 1510 C C . TYR A 1 34 ? 6.473 -7.521 -2.183 1.00 0.00 34 TYR A C 3
ATOM 1511 O O . TYR A 1 34 ? 6.735 -8.665 -1.803 1.00 0.00 34 TYR A O 3
ATOM 1529 N N . TYR A 1 35 ? 7.372 -6.531 -2.172 1.00 0.00 35 TYR A N 3
ATOM 1530 C CA . TYR A 1 35 ? 8.823 -6.742 -1.982 1.00 0.00 35 TYR A CA 3
ATOM 1531 C C . TYR A 1 35 ? 9.426 -6.041 -0.754 1.00 0.00 35 TYR A C 3
ATOM 1532 O O . TYR A 1 35 ? 10.647 -5.907 -0.668 1.00 0.00 35 TYR A O 3
ATOM 1550 N N . CYS A 1 36 ? 8.604 -5.518 0.158 1.00 0.00 36 CYS A N 3
ATOM 1551 C CA . CYS A 1 36 ? 9.021 -4.599 1.209 1.00 0.00 36 CYS A CA 3
ATOM 1552 C C . CYS A 1 36 ? 8.169 -4.712 2.481 1.00 0.00 36 CYS A C 3
ATOM 1553 O O . CYS A 1 36 ? 8.678 -4.307 3.553 1.00 0.00 36 CYS A O 3
ATOM 1561 N N . ALA A 1 1 ? 2.712 -3.740 7.510 1.00 0.00 1 ALA A N 4
ATOM 1562 C CA . ALA A 1 1 ? 1.240 -3.682 7.503 1.00 0.00 1 ALA A CA 4
ATOM 1563 C C . ALA A 1 1 ? 0.658 -4.016 6.132 1.00 0.00 1 ALA A C 4
ATOM 1564 O O . ALA A 1 1 ? 1.260 -3.737 5.097 1.00 0.00 1 ALA A O 4
ATOM 1573 N N . ALA A 1 2 ? -0.557 -4.566 6.131 1.00 0.00 2 ALA A N 4
ATOM 1574 C CA . ALA A 1 2 ? -1.359 -4.937 4.966 1.00 0.00 2 ALA A CA 4
ATOM 1575 C C . ALA A 1 2 ? -2.857 -4.820 5.321 1.00 0.00 2 ALA A C 4
ATOM 1576 O O . ALA A 1 2 ? -3.199 -4.537 6.475 1.00 0.00 2 ALA A O 4
ATOM 1583 N N . ALA A 1 3 ? -3.753 -5.036 4.346 1.00 0.00 3 ALA A N 4
ATOM 1584 C CA . ALA A 1 3 ? -5.213 -5.036 4.566 1.00 0.00 3 ALA A CA 4
ATOM 1585 C C . ALA A 1 3 ? -5.783 -3.746 5.206 1.00 0.00 3 ALA A C 4
ATOM 1586 O O . ALA A 1 3 ? -6.760 -3.731 5.954 1.00 0.00 3 ALA A O 4
ATOM 1593 N N . ILE A 1 4 ? -5.135 -2.645 4.866 1.00 0.00 4 ILE A N 4
ATOM 1594 C CA . ILE A 1 4 ? -5.449 -1.259 5.183 1.00 0.00 4 ILE A CA 4
ATOM 1595 C C . ILE A 1 4 ? -6.546 -0.742 4.256 1.00 0.00 4 ILE A C 4
ATOM 1596 O O . ILE A 1 4 ? -6.762 -1.304 3.182 1.00 0.00 4 ILE A O 4
ATOM 1612 N N . SER A 1 5 ? -7.158 0.380 4.615 1.00 0.00 5 SER A N 4
ATOM 1613 C CA . SER A 1 5 ? -8.070 1.109 3.733 1.00 0.00 5 SER A CA 4
ATOM 1614 C C . SER A 1 5 ? -7.321 1.638 2.506 1.00 0.00 5 SER A C 4
ATOM 1615 O O . SER A 1 5 ? -6.458 2.520 2.606 1.00 0.00 5 SER A O 4
ATOM 1623 N N . CYS A 1 6 ? -7.645 1.109 1.327 1.00 0.00 6 CYS A N 4
ATOM 1624 C CA . CYS A 1 6 ? -7.107 1.591 0.054 1.00 0.00 6 CYS A CA 4
ATOM 1625 C C . CYS A 1 6 ? -7.508 3.049 -0.260 1.00 0.00 6 CYS A C 4
ATOM 1626 O O . CYS A 1 6 ? -6.701 3.806 -0.804 1.00 0.00 6 CYS A O 4
ATOM 1633 N N . VAL A 1 7 ? -8.712 3.483 0.137 1.00 0.00 7 VAL A N 4
ATOM 1634 C CA . VAL A 1 7 ? -9.204 4.856 -0.113 1.00 0.00 7 VAL A CA 4
ATOM 1635 C C . VAL A 1 7 ? -8.375 5.926 0.598 1.00 0.00 7 VAL A C 4
ATOM 1636 O O . VAL A 1 7 ? -8.180 7.000 0.031 1.00 0.00 7 VAL A O 4
ATOM 1649 N N . GLY A 1 8 ? -7.892 5.610 1.808 1.00 0.00 8 GLY A N 4
ATOM 1650 C CA . GLY A 1 8 ? -7.081 6.436 2.711 1.00 0.00 8 GLY A CA 4
ATOM 1651 C C . GLY A 1 8 ? -6.593 7.759 2.139 1.00 0.00 8 GLY A C 4
ATOM 1652 O O . GLY A 1 8 ? -7.242 8.798 2.286 1.00 0.00 8 GLY A O 4
ATOM 1656 N N . SER A 1 9 ? -5.434 7.702 1.484 1.00 0.00 9 SER A N 4
ATOM 1657 C CA . SER A 1 9 ? -4.925 8.796 0.647 1.00 0.00 9 SER A CA 4
ATOM 1658 C C . SER A 1 9 ? -4.116 8.184 -0.505 1.00 0.00 9 SER A C 4
ATOM 1659 O O . SER A 1 9 ? -4.629 8.135 -1.634 1.00 0.00 9 SER A O 4
ATOM 1667 N N . PRO A 1 10 ? -2.938 7.577 -0.256 1.00 0.00 10 PRO A N 4
ATOM 1668 C CA . PRO A 1 10 ? -2.293 6.723 -1.245 1.00 0.00 10 PRO A CA 4
ATOM 1669 C C . PRO A 1 10 ? -3.093 5.411 -1.338 1.00 0.00 10 PRO A C 4
ATOM 1670 O O . PRO A 1 10 ? -3.871 5.092 -0.435 1.00 0.00 10 PRO A O 4
ATOM 1681 N N . GLU A 1 11 ? -2.868 4.599 -2.365 1.00 0.00 11 GLU A N 4
ATOM 1682 C CA . GLU A 1 11 ? -3.512 3.283 -2.484 1.00 0.00 11 GLU A CA 4
ATOM 1683 C C . GLU A 1 11 ? -2.918 2.260 -1.506 1.00 0.00 11 GLU A C 4
ATOM 1684 O O . GLU A 1 11 ? -3.584 1.848 -0.552 1.00 0.00 11 GLU A O 4
ATOM 1696 N N . CYS A 1 12 ? -1.654 1.864 -1.698 1.00 0.00 12 CYS A N 4
ATOM 1697 C CA . CYS A 1 12 ? -1.093 0.701 -0.998 1.00 0.00 12 CYS A CA 4
ATOM 1698 C C . CYS A 1 12 ? 0.374 0.833 -0.537 1.00 0.00 12 CYS A C 4
ATOM 1699 O O . CYS A 1 12 ? 0.580 0.972 0.672 1.00 0.00 12 CYS A O 4
ATOM 1706 N N . PRO A 1 13 ? 1.397 0.847 -1.416 1.00 0.00 13 PRO A N 4
ATOM 1707 C CA . PRO A 1 13 ? 2.798 0.722 -1.006 1.00 0.00 13 PRO A CA 4
ATOM 1708 C C . PRO A 1 13 ? 3.316 1.710 0.060 1.00 0.00 13 PRO A C 4
ATOM 1709 O O . PRO A 1 13 ? 3.913 1.239 1.033 1.00 0.00 13 PRO A O 4
ATOM 1720 N N . PRO A 1 14 ? 3.065 3.032 -0.009 1.00 0.00 14 PRO A N 4
ATOM 1721 C CA . PRO A 1 14 ? 3.584 3.980 0.979 1.00 0.00 14 PRO A CA 4
ATOM 1722 C C . PRO A 1 14 ? 2.785 3.985 2.298 1.00 0.00 14 PRO A C 4
ATOM 1723 O O . PRO A 1 14 ? 3.212 4.587 3.288 1.00 0.00 14 PRO A O 4
ATOM 1734 N N . LYS A 1 15 ? 1.637 3.296 2.321 1.00 0.00 15 LYS A N 4
ATOM 1735 C CA . LYS A 1 15 ? 0.822 3.052 3.519 1.00 0.00 15 LYS A CA 4
ATOM 1736 C C . LYS A 1 15 ? 1.120 1.674 4.146 1.00 0.00 15 LYS A C 4
ATOM 1737 O O . LYS A 1 15 ? 0.704 1.423 5.274 1.00 0.00 15 LYS A O 4
ATOM 1756 N N . CYS A 1 16 ? 1.863 0.792 3.458 1.00 0.00 16 CYS A N 4
ATOM 1757 C CA . CYS A 1 16 ? 2.152 -0.573 3.919 1.00 0.00 16 CYS A CA 4
ATOM 1758 C C . CYS A 1 16 ? 3.286 -0.652 4.968 1.00 0.00 16 CYS A C 4
ATOM 1759 O O . CYS A 1 16 ? 3.352 -1.618 5.731 1.00 0.00 16 CYS A O 4
ATOM 1766 N N . ARG A 1 17 ? 4.171 0.354 5.027 1.00 0.00 17 ARG A N 4
ATOM 1767 C CA . ARG A 1 17 ? 5.111 0.611 6.129 1.00 0.00 17 ARG A CA 4
ATOM 1768 C C . ARG A 1 17 ? 5.332 2.116 6.316 1.00 0.00 17 ARG A C 4
ATOM 1769 O O . ARG A 1 17 ? 5.047 2.889 5.400 1.00 0.00 17 ARG A O 4
ATOM 1790 N N . ALA A 1 18 ? 5.847 2.508 7.482 1.00 0.00 18 ALA A N 4
ATOM 1791 C CA . ALA A 1 18 ? 5.913 3.871 8.025 1.00 0.00 18 ALA A CA 4
ATOM 1792 C C . ALA A 1 18 ? 6.109 4.995 6.994 1.00 0.00 18 ALA A C 4
ATOM 1793 O O . ALA A 1 18 ? 5.230 5.850 6.846 1.00 0.00 18 ALA A O 4
ATOM 1800 N N . GLN A 1 19 ? 7.217 4.956 6.249 1.00 0.00 19 GLN A N 4
ATOM 1801 C CA . GLN A 1 19 ? 7.548 5.937 5.199 1.00 0.00 19 GLN A CA 4
ATOM 1802 C C . GLN A 1 19 ? 7.570 5.341 3.779 1.00 0.00 19 GLN A C 4
ATOM 1803 O O . GLN A 1 19 ? 8.139 5.940 2.865 1.00 0.00 19 GLN A O 4
ATOM 1817 N N . GLY A 1 20 ? 6.976 4.161 3.587 1.00 0.00 20 GLY A N 4
ATOM 1818 C CA . GLY A 1 20 ? 7.075 3.380 2.351 1.00 0.00 20 GLY A CA 4
ATOM 1819 C C . GLY A 1 20 ? 8.486 2.861 2.051 1.00 0.00 20 GLY A C 4
ATOM 1820 O O . GLY A 1 20 ? 9.474 3.244 2.679 1.00 0.00 20 GLY A O 4
ATOM 1824 N N . CYS A 1 21 ? 8.579 1.937 1.100 1.00 0.00 21 CYS A N 4
ATOM 1825 C CA . CYS A 1 21 ? 9.823 1.297 0.676 1.00 0.00 21 CYS A CA 4
ATOM 1826 C C . CYS A 1 21 ? 9.736 0.780 -0.768 1.00 0.00 21 CYS A C 4
ATOM 1827 O O . CYS A 1 21 ? 10.367 1.368 -1.651 1.00 0.00 21 CYS A O 4
ATOM 1834 N N . LYS A 1 22 ? 8.944 -0.272 -1.027 1.00 0.00 22 LYS A N 4
ATOM 1835 C CA . LYS A 1 22 ? 8.775 -0.918 -2.342 1.00 0.00 22 LYS A CA 4
ATOM 1836 C C . LYS A 1 22 ? 7.301 -1.221 -2.677 1.00 0.00 22 LYS A C 4
ATOM 1837 O O . LYS A 1 22 ? 6.404 -0.879 -1.903 1.00 0.00 22 LYS A O 4
ATOM 1856 N N . ASN A 1 23 ? 7.060 -1.866 -3.823 1.00 0.00 23 ASN A N 4
ATOM 1857 C CA . ASN A 1 23 ? 5.740 -2.018 -4.453 1.00 0.00 23 ASN A CA 4
ATOM 1858 C C . ASN A 1 23 ? 4.658 -2.723 -3.611 1.00 0.00 23 ASN A C 4
ATOM 1859 O O . ASN A 1 23 ? 4.924 -3.527 -2.712 1.00 0.00 23 ASN A O 4
ATOM 1870 N N . GLY A 1 24 ? 3.413 -2.456 -3.994 1.00 0.00 24 GLY A N 4
ATOM 1871 C CA . GLY A 1 24 ? 2.185 -3.039 -3.469 1.00 0.00 24 GLY A CA 4
ATOM 1872 C C . GLY A 1 24 ? 1.013 -2.746 -4.408 1.00 0.00 24 GLY A C 4
ATOM 1873 O O . GLY A 1 24 ? 1.108 -1.862 -5.259 1.00 0.00 24 GLY A O 4
ATOM 1877 N N . LYS A 1 25 ? -0.087 -3.485 -4.255 1.00 0.00 25 LYS A N 4
ATOM 1878 C CA . LYS A 1 25 ? -1.304 -3.350 -5.064 1.00 0.00 25 LYS A CA 4
ATOM 1879 C C . LYS A 1 25 ? -2.571 -3.345 -4.214 1.00 0.00 25 LYS A C 4
ATOM 1880 O O . LYS A 1 25 ? -2.700 -4.116 -3.262 1.00 0.00 25 LYS A O 4
ATOM 1899 N N . CYS A 1 26 ? -3.509 -2.490 -4.603 1.00 0.00 26 CYS A N 4
ATOM 1900 C CA . CYS A 1 26 ? -4.887 -2.459 -4.128 1.00 0.00 26 CYS A CA 4
ATOM 1901 C C . CYS A 1 26 ? -5.831 -3.065 -5.176 1.00 0.00 26 CYS A C 4
ATOM 1902 O O . CYS A 1 26 ? -5.609 -2.911 -6.385 1.00 0.00 26 CYS A O 4
ATOM 1909 N N . MET A 1 27 ? -6.899 -3.727 -4.708 1.00 0.00 27 MET A N 4
ATOM 1910 C CA . MET A 1 27 ? -7.932 -4.320 -5.573 1.00 0.00 27 MET A CA 4
ATOM 1911 C C . MET A 1 27 ? -9.218 -3.478 -5.561 1.00 0.00 27 MET A C 4
ATOM 1912 O O . MET A 1 27 ? -9.682 -3.062 -6.623 1.00 0.00 27 MET A O 4
ATOM 1926 N N . ASN A 1 28 ? -9.754 -3.163 -4.376 1.00 0.00 28 ASN A N 4
ATOM 1927 C CA . ASN A 1 28 ? -10.863 -2.220 -4.164 1.00 0.00 28 ASN A CA 4
ATOM 1928 C C . ASN A 1 28 ? -10.715 -1.466 -2.821 1.00 0.00 28 ASN A C 4
ATOM 1929 O O . ASN A 1 28 ? -10.453 -0.261 -2.832 1.00 0.00 28 ASN A O 4
ATOM 1940 N N . ARG A 1 29 ? -10.843 -2.150 -1.674 1.00 0.00 29 ARG A N 4
ATOM 1941 C CA . ARG A 1 29 ? -10.724 -1.566 -0.320 1.00 0.00 29 ARG A CA 4
ATOM 1942 C C . ARG A 1 29 ? -9.440 -1.931 0.417 1.00 0.00 29 ARG A C 4
ATOM 1943 O O . ARG A 1 29 ? -9.143 -1.297 1.423 1.00 0.00 29 ARG A O 4
ATOM 1964 N N . LYS A 1 30 ? -8.711 -2.953 -0.033 1.00 0.00 30 LYS A N 4
ATOM 1965 C CA . LYS A 1 30 ? -7.595 -3.589 0.688 1.00 0.00 30 LYS A CA 4
ATOM 1966 C C . LYS A 1 30 ? -6.309 -3.612 -0.150 1.00 0.00 30 LYS A C 4
ATOM 1967 O O . LYS A 1 30 ? -6.316 -3.217 -1.314 1.00 0.00 30 LYS A O 4
ATOM 1986 N N . CYS A 1 31 ? -5.192 -3.987 0.482 1.00 0.00 31 CYS A N 4
ATOM 1987 C CA . CYS A 1 31 ? -3.832 -3.874 -0.060 1.00 0.00 31 CYS A CA 4
ATOM 1988 C C . CYS A 1 31 ? -2.948 -5.095 0.268 1.00 0.00 31 CYS A C 4
ATOM 1989 O O . CYS A 1 31 ? -3.012 -5.630 1.382 1.00 0.00 31 CYS A O 4
ATOM 1996 N N . LYS A 1 32 ? -2.078 -5.457 -0.687 1.00 0.00 32 LYS A N 4
ATOM 1997 C CA . LYS A 1 32 ? -1.002 -6.458 -0.645 1.00 0.00 32 LYS A CA 4
ATOM 1998 C C . LYS A 1 32 ? 0.332 -5.756 -0.938 1.00 0.00 32 LYS A C 4
ATOM 1999 O O . LYS A 1 32 ? 0.430 -5.055 -1.943 1.00 0.00 32 LYS A O 4
ATOM 2018 N N . CYS A 1 33 ? 1.358 -5.958 -0.114 1.00 0.00 33 CYS A N 4
ATOM 2019 C CA . CYS A 1 33 ? 2.709 -5.410 -0.314 1.00 0.00 33 CYS A CA 4
ATOM 2020 C C . CYS A 1 33 ? 3.714 -6.528 -0.672 1.00 0.00 33 CYS A C 4
ATOM 2021 O O . CYS A 1 33 ? 3.561 -7.665 -0.222 1.00 0.00 33 CYS A O 4
ATOM 2028 N N . TYR A 1 34 ? 4.731 -6.234 -1.492 1.00 0.00 34 TYR A N 4
ATOM 2029 C CA . TYR A 1 34 ? 5.554 -7.274 -2.138 1.00 0.00 34 TYR A CA 4
ATOM 2030 C C . TYR A 1 34 ? 7.013 -7.468 -1.684 1.00 0.00 34 TYR A C 4
ATOM 2031 O O . TYR A 1 34 ? 7.394 -8.592 -1.345 1.00 0.00 34 TYR A O 4
ATOM 2049 N N . TYR A 1 35 ? 7.833 -6.416 -1.699 1.00 0.00 35 TYR A N 4
ATOM 2050 C CA . TYR A 1 35 ? 9.304 -6.518 -1.635 1.00 0.00 35 TYR A CA 4
ATOM 2051 C C . TYR A 1 35 ? 10.008 -5.966 -0.392 1.00 0.00 35 TYR A C 4
ATOM 2052 O O . TYR A 1 35 ? 11.226 -6.142 -0.287 1.00 0.00 35 TYR A O 4
ATOM 2070 N N . CYS A 1 36 ? 9.298 -5.308 0.529 1.00 0.00 36 CYS A N 4
ATOM 2071 C CA . CYS A 1 36 ? 9.904 -4.699 1.721 1.00 0.00 36 CYS A CA 4
ATOM 2072 C C . CYS A 1 36 ? 9.112 -4.911 3.013 1.00 0.00 36 CYS A C 4
ATOM 2073 O O . CYS A 1 36 ? 8.182 -4.120 3.296 1.00 0.00 36 CYS A O 4
ATOM 2081 N N . ALA A 1 1 ? 2.572 -5.949 5.872 1.00 0.00 1 ALA A N 5
ATOM 2082 C CA . ALA A 1 1 ? 1.429 -5.077 6.184 1.00 0.00 1 ALA A CA 5
ATOM 2083 C C . ALA A 1 1 ? 0.536 -4.900 4.958 1.00 0.00 1 ALA A C 5
ATOM 2084 O O . ALA A 1 1 ? 1.041 -4.710 3.851 1.00 0.00 1 ALA A O 5
ATOM 2093 N N . ALA A 1 2 ? -0.784 -4.959 5.152 1.00 0.00 2 ALA A N 5
ATOM 2094 C CA . ALA A 1 2 ? -1.809 -4.767 4.119 1.00 0.00 2 ALA A CA 5
ATOM 2095 C C . ALA A 1 2 ? -3.163 -4.278 4.672 1.00 0.00 2 ALA A C 5
ATOM 2096 O O . ALA A 1 2 ? -3.995 -3.773 3.911 1.00 0.00 2 ALA A O 5
ATOM 2103 N N . ALA A 1 3 ? -3.381 -4.404 5.986 1.00 0.00 3 ALA A N 5
ATOM 2104 C CA . ALA A 1 3 ? -4.625 -4.090 6.687 1.00 0.00 3 ALA A CA 5
ATOM 2105 C C . ALA A 1 3 ? -4.858 -2.576 6.871 1.00 0.00 3 ALA A C 5
ATOM 2106 O O . ALA A 1 3 ? -4.847 -2.044 7.982 1.00 0.00 3 ALA A O 5
ATOM 2113 N N . ILE A 1 4 ? -5.053 -1.894 5.746 1.00 0.00 4 ILE A N 5
ATOM 2114 C CA . ILE A 1 4 ? -5.494 -0.499 5.617 1.00 0.00 4 ILE A CA 5
ATOM 2115 C C . ILE A 1 4 ? -6.492 -0.365 4.466 1.00 0.00 4 ILE A C 5
ATOM 2116 O O . ILE A 1 4 ? -6.412 -1.106 3.481 1.00 0.00 4 ILE A O 5
ATOM 2132 N N . SER A 1 5 ? -7.380 0.628 4.559 1.00 0.00 5 SER A N 5
ATOM 2133 C CA . SER A 1 5 ? -8.255 1.043 3.462 1.00 0.00 5 SER A CA 5
ATOM 2134 C C . SER A 1 5 ? -7.389 1.505 2.290 1.00 0.00 5 SER A C 5
ATOM 2135 O O . SER A 1 5 ? -6.658 2.495 2.391 1.00 0.00 5 SER A O 5
ATOM 2143 N N . CYS A 1 6 ? -7.438 0.791 1.168 1.00 0.00 6 CYS A N 5
ATOM 2144 C CA . CYS A 1 6 ? -6.501 1.005 0.069 1.00 0.00 6 CYS A CA 5
ATOM 2145 C C . CYS A 1 6 ? -6.657 2.364 -0.624 1.00 0.00 6 CYS A C 5
ATOM 2146 O O . CYS A 1 6 ? -5.707 2.823 -1.260 1.00 0.00 6 CYS A O 5
ATOM 2153 N N . VAL A 1 7 ? -7.780 3.068 -0.452 1.00 0.00 7 VAL A N 5
ATOM 2154 C CA . VAL A 1 7 ? -7.895 4.467 -0.903 1.00 0.00 7 VAL A CA 5
ATOM 2155 C C . VAL A 1 7 ? -6.992 5.414 -0.112 1.00 0.00 7 VAL A C 5
ATOM 2156 O O . VAL A 1 7 ? -6.291 6.226 -0.713 1.00 0.00 7 VAL A O 5
ATOM 2169 N N . GLY A 1 8 ? -6.973 5.255 1.215 1.00 0.00 8 GLY A N 5
ATOM 2170 C CA . GLY A 1 8 ? -6.370 6.152 2.211 1.00 0.00 8 GLY A CA 5
ATOM 2171 C C . GLY A 1 8 ? -6.122 7.583 1.751 1.00 0.00 8 GLY A C 5
ATOM 2172 O O . GLY A 1 8 ? -7.070 8.309 1.448 1.00 0.00 8 GLY A O 5
ATOM 2176 N N . SER A 1 9 ? -4.844 7.968 1.666 1.00 0.00 9 SER A N 5
ATOM 2177 C CA . SER A 1 9 ? -4.443 9.271 1.107 1.00 0.00 9 SER A CA 5
ATOM 2178 C C . SER A 1 9 ? -3.548 9.128 -0.146 1.00 0.00 9 SER A C 5
ATOM 2179 O O . SER A 1 9 ? -4.012 9.498 -1.231 1.00 0.00 9 SER A O 5
ATOM 2187 N N . PRO A 1 10 ? -2.335 8.540 -0.068 1.00 0.00 10 PRO A N 5
ATOM 2188 C CA . PRO A 1 10 ? -1.517 8.173 -1.236 1.00 0.00 10 PRO A CA 5
ATOM 2189 C C . PRO A 1 10 ? -2.074 6.936 -1.975 1.00 0.00 10 PRO A C 5
ATOM 2190 O O . PRO A 1 10 ? -3.131 6.424 -1.613 1.00 0.00 10 PRO A O 5
ATOM 2201 N N . GLU A 1 11 ? -1.359 6.393 -2.970 1.00 0.00 11 GLU A N 5
ATOM 2202 C CA . GLU A 1 11 ? -1.816 5.225 -3.748 1.00 0.00 11 GLU A CA 5
ATOM 2203 C C . GLU A 1 11 ? -1.732 3.882 -2.987 1.00 0.00 11 GLU A C 5
ATOM 2204 O O . GLU A 1 11 ? -2.786 3.364 -2.621 1.00 0.00 11 GLU A O 5
ATOM 2216 N N . CYS A 1 12 ? -0.559 3.311 -2.673 1.00 0.00 12 CYS A N 5
ATOM 2217 C CA . CYS A 1 12 ? -0.460 2.127 -1.778 1.00 0.00 12 CYS A CA 5
ATOM 2218 C C . CYS A 1 12 ? 0.917 1.944 -1.087 1.00 0.00 12 CYS A C 5
ATOM 2219 O O . CYS A 1 12 ? 0.962 2.040 0.142 1.00 0.00 12 CYS A O 5
ATOM 2226 N N . PRO A 1 13 ? 2.056 1.757 -1.786 1.00 0.00 13 PRO A N 5
ATOM 2227 C CA . PRO A 1 13 ? 3.350 1.475 -1.147 1.00 0.00 13 PRO A CA 5
ATOM 2228 C C . PRO A 1 13 ? 3.802 2.425 -0.012 1.00 0.00 13 PRO A C 5
ATOM 2229 O O . PRO A 1 13 ? 4.280 1.907 1.004 1.00 0.00 13 PRO A O 5
ATOM 2240 N N . PRO A 1 14 ? 3.620 3.764 -0.073 1.00 0.00 14 PRO A N 5
ATOM 2241 C CA . PRO A 1 14 ? 4.014 4.665 1.017 1.00 0.00 14 PRO A CA 5
ATOM 2242 C C . PRO A 1 14 ? 3.123 4.553 2.266 1.00 0.00 14 PRO A C 5
ATOM 2243 O O . PRO A 1 14 ? 3.532 4.997 3.338 1.00 0.00 14 PRO A O 5
ATOM 2254 N N . LYS A 1 15 ? 1.926 3.948 2.174 1.00 0.00 15 LYS A N 5
ATOM 2255 C CA . LYS A 1 15 ? 1.032 3.727 3.328 1.00 0.00 15 LYS A CA 5
ATOM 2256 C C . LYS A 1 15 ? 1.141 2.334 3.962 1.00 0.00 15 LYS A C 5
ATOM 2257 O O . LYS A 1 15 ? 0.653 2.164 5.078 1.00 0.00 15 LYS A O 5
ATOM 2276 N N . CYS A 1 16 ? 1.817 1.363 3.328 1.00 0.00 16 CYS A N 5
ATOM 2277 C CA . CYS A 1 16 ? 1.996 0.011 3.890 1.00 0.00 16 CYS A CA 5
ATOM 2278 C C . CYS A 1 16 ? 2.649 0.032 5.294 1.00 0.00 16 CYS A C 5
ATOM 2279 O O . CYS A 1 16 ? 2.219 -0.712 6.171 1.00 0.00 16 CYS A O 5
ATOM 2286 N N . ARG A 1 17 ? 3.625 0.923 5.536 1.00 0.00 17 ARG A N 5
ATOM 2287 C CA . ARG A 1 17 ? 4.325 1.133 6.824 1.00 0.00 17 ARG A CA 5
ATOM 2288 C C . ARG A 1 17 ? 4.453 2.628 7.125 1.00 0.00 17 ARG A C 5
ATOM 2289 O O . ARG A 1 17 ? 4.231 3.438 6.225 1.00 0.00 17 ARG A O 5
ATOM 2310 N N . ALA A 1 18 ? 4.920 3.020 8.307 1.00 0.00 18 ALA A N 5
ATOM 2311 C CA . ALA A 1 18 ? 5.232 4.413 8.658 1.00 0.00 18 ALA A CA 5
ATOM 2312 C C . ALA A 1 18 ? 6.288 5.074 7.734 1.00 0.00 18 ALA A C 5
ATOM 2313 O O . ALA A 1 18 ? 6.297 6.299 7.579 1.00 0.00 18 ALA A O 5
ATOM 2320 N N . GLN A 1 19 ? 7.135 4.257 7.095 1.00 0.00 19 GLN A N 5
ATOM 2321 C CA . GLN A 1 19 ? 8.101 4.627 6.045 1.00 0.00 19 GLN A CA 5
ATOM 2322 C C . GLN A 1 19 ? 7.791 4.004 4.665 1.00 0.00 19 GLN A C 5
ATOM 2323 O O . GLN A 1 19 ? 8.485 4.268 3.681 1.00 0.00 19 GLN A O 5
ATOM 2337 N N . GLY A 1 20 ? 6.741 3.187 4.576 1.00 0.00 20 GLY A N 5
ATOM 2338 C CA . GLY A 1 20 ? 6.307 2.466 3.378 1.00 0.00 20 GLY A CA 5
ATOM 2339 C C . GLY A 1 20 ? 7.226 1.353 2.863 1.00 0.00 20 GLY A C 5
ATOM 2340 O O . GLY A 1 20 ? 8.031 0.798 3.607 1.00 0.00 20 GLY A O 5
ATOM 2344 N N . CYS A 1 21 ? 7.034 1.008 1.588 1.00 0.00 21 CYS A N 5
ATOM 2345 C CA . CYS A 1 21 ? 7.559 -0.188 0.917 1.00 0.00 21 CYS A CA 5
ATOM 2346 C C . CYS A 1 21 ? 7.910 0.040 -0.570 1.00 0.00 21 CYS A C 5
ATOM 2347 O O . CYS A 1 21 ? 7.564 1.076 -1.137 1.00 0.00 21 CYS A O 5
ATOM 2354 N N . LYS A 1 22 ? 8.517 -0.965 -1.231 1.00 0.00 22 LYS A N 5
ATOM 2355 C CA . LYS A 1 22 ? 8.921 -0.926 -2.659 1.00 0.00 22 LYS A CA 5
ATOM 2356 C C . LYS A 1 22 ? 7.765 -0.594 -3.616 1.00 0.00 22 LYS A C 5
ATOM 2357 O O . LYS A 1 22 ? 7.763 0.466 -4.233 1.00 0.00 22 LYS A O 5
ATOM 2376 N N . ASN A 1 23 ? 6.785 -1.496 -3.736 1.00 0.00 23 ASN A N 5
ATOM 2377 C CA . ASN A 1 23 ? 5.575 -1.332 -4.555 1.00 0.00 23 ASN A CA 5
ATOM 2378 C C . ASN A 1 23 ? 4.401 -2.144 -3.962 1.00 0.00 23 ASN A C 5
ATOM 2379 O O . ASN A 1 23 ? 4.620 -3.052 -3.155 1.00 0.00 23 ASN A O 5
ATOM 2390 N N . GLY A 1 24 ? 3.170 -1.837 -4.372 1.00 0.00 24 GLY A N 5
ATOM 2391 C CA . GLY A 1 24 ? 1.925 -2.430 -3.867 1.00 0.00 24 GLY A CA 5
ATOM 2392 C C . GLY A 1 24 ? 0.679 -2.047 -4.676 1.00 0.00 24 GLY A C 5
ATOM 2393 O O . GLY A 1 24 ? 0.739 -1.143 -5.510 1.00 0.00 24 GLY A O 5
ATOM 2397 N N . LYS A 1 25 ? -0.443 -2.736 -4.433 1.00 0.00 25 LYS A N 5
ATOM 2398 C CA . LYS A 1 25 ? -1.693 -2.657 -5.216 1.00 0.00 25 LYS A CA 5
ATOM 2399 C C . LYS A 1 25 ? -2.930 -2.950 -4.349 1.00 0.00 25 LYS A C 5
ATOM 2400 O O . LYS A 1 25 ? -2.809 -3.558 -3.286 1.00 0.00 25 LYS A O 5
ATOM 2419 N N . CYS A 1 26 ? -4.126 -2.563 -4.796 1.00 0.00 26 CYS A N 5
ATOM 2420 C CA . CYS A 1 26 ? -5.371 -2.891 -4.092 1.00 0.00 26 CYS A CA 5
ATOM 2421 C C . CYS A 1 26 ? -5.897 -4.299 -4.439 1.00 0.00 26 CYS A C 5
ATOM 2422 O O . CYS A 1 26 ? -5.875 -4.718 -5.603 1.00 0.00 26 CYS A O 5
ATOM 2429 N N . MET A 1 27 ? -6.426 -5.006 -3.435 1.00 0.00 27 MET A N 5
ATOM 2430 C CA . MET A 1 27 ? -7.172 -6.266 -3.575 1.00 0.00 27 MET A CA 5
ATOM 2431 C C . MET A 1 27 ? -8.319 -6.317 -2.549 1.00 0.00 27 MET A C 5
ATOM 2432 O O . MET A 1 27 ? -8.066 -6.263 -1.343 1.00 0.00 27 MET A O 5
ATOM 2446 N N . ASN A 1 28 ? -9.576 -6.383 -3.012 1.00 0.00 28 ASN A N 5
ATOM 2447 C CA . ASN A 1 28 ? -10.798 -6.246 -2.193 1.00 0.00 28 ASN A CA 5
ATOM 2448 C C . ASN A 1 28 ? -10.719 -5.034 -1.223 1.00 0.00 28 ASN A C 5
ATOM 2449 O O . ASN A 1 28 ? -11.061 -5.119 -0.038 1.00 0.00 28 ASN A O 5
ATOM 2460 N N . ARG A 1 29 ? -10.209 -3.918 -1.779 1.00 0.00 29 ARG A N 5
ATOM 2461 C CA . ARG A 1 29 ? -9.746 -2.632 -1.231 1.00 0.00 29 ARG A CA 5
ATOM 2462 C C . ARG A 1 29 ? -8.829 -2.657 0.001 1.00 0.00 29 ARG A C 5
ATOM 2463 O O . ARG A 1 29 ? -8.812 -1.703 0.774 1.00 0.00 29 ARG A O 5
ATOM 2484 N N . LYS A 1 30 ? -7.997 -3.691 0.136 1.00 0.00 30 LYS A N 5
ATOM 2485 C CA . LYS A 1 30 ? -6.870 -3.761 1.095 1.00 0.00 30 LYS A CA 5
ATOM 2486 C C . LYS A 1 30 ? -5.548 -3.579 0.330 1.00 0.00 30 LYS A C 5
ATOM 2487 O O . LYS A 1 30 ? -5.493 -3.893 -0.861 1.00 0.00 30 LYS A O 5
ATOM 2506 N N . CYS A 1 31 ? -4.503 -3.032 0.958 1.00 0.00 31 CYS A N 5
ATOM 2507 C CA . CYS A 1 31 ? -3.283 -2.583 0.252 1.00 0.00 31 CYS A CA 5
ATOM 2508 C C . CYS A 1 31 ? -2.162 -3.637 0.295 1.00 0.00 31 CYS A C 5
ATOM 2509 O O . CYS A 1 31 ? -1.270 -3.586 1.137 1.00 0.00 31 CYS A O 5
ATOM 2516 N N . LYS A 1 32 ? -2.208 -4.614 -0.620 1.00 0.00 32 LYS A N 5
ATOM 2517 C CA . LYS A 1 32 ? -1.212 -5.668 -0.783 1.00 0.00 32 LYS A CA 5
ATOM 2518 C C . LYS A 1 32 ? 0.106 -5.079 -1.301 1.00 0.00 32 LYS A C 5
ATOM 2519 O O . LYS A 1 32 ? 0.218 -4.731 -2.477 1.00 0.00 32 LYS A O 5
ATOM 2538 N N . CYS A 1 33 ? 1.118 -4.982 -0.445 1.00 0.00 33 CYS A N 5
ATOM 2539 C CA . CYS A 1 33 ? 2.477 -4.659 -0.871 1.00 0.00 33 CYS A CA 5
ATOM 2540 C C . CYS A 1 33 ? 3.129 -5.913 -1.493 1.00 0.00 33 CYS A C 5
ATOM 2541 O O . CYS A 1 33 ? 2.973 -7.020 -0.978 1.00 0.00 33 CYS A O 5
ATOM 2548 N N . TYR A 1 34 ? 3.840 -5.769 -2.615 1.00 0.00 34 TYR A N 5
ATOM 2549 C CA . TYR A 1 34 ? 4.317 -6.908 -3.426 1.00 0.00 34 TYR A CA 5
ATOM 2550 C C . TYR A 1 34 ? 5.640 -7.534 -2.951 1.00 0.00 34 TYR A C 5
ATOM 2551 O O . TYR A 1 34 ? 5.817 -8.754 -3.035 1.00 0.00 34 TYR A O 5
ATOM 2569 N N . TYR A 1 35 ? 6.575 -6.688 -2.504 1.00 0.00 35 TYR A N 5
ATOM 2570 C CA . TYR A 1 35 ? 7.976 -7.041 -2.209 1.00 0.00 35 TYR A CA 5
ATOM 2571 C C . TYR A 1 35 ? 8.476 -6.495 -0.853 1.00 0.00 35 TYR A C 5
ATOM 2572 O O . TYR A 1 35 ? 9.664 -6.225 -0.683 1.00 0.00 35 TYR A O 5
ATOM 2590 N N . CYS A 1 36 ? 7.562 -6.245 0.088 1.00 0.00 36 CYS A N 5
ATOM 2591 C CA . CYS A 1 36 ? 7.805 -5.652 1.411 1.00 0.00 36 CYS A CA 5
ATOM 2592 C C . CYS A 1 36 ? 6.604 -5.884 2.349 1.00 0.00 36 CYS A C 5
ATOM 2593 O O . CYS A 1 36 ? 6.788 -5.970 3.582 1.00 0.00 36 CYS A O 5
ATOM 2601 N N . ALA A 1 1 ? 1.906 -3.300 7.539 1.00 0.00 1 ALA A N 6
ATOM 2602 C CA . ALA A 1 1 ? 0.533 -3.830 7.469 1.00 0.00 1 ALA A CA 6
ATOM 2603 C C . ALA A 1 1 ? -0.104 -3.527 6.118 1.00 0.00 1 ALA A C 6
ATOM 2604 O O . ALA A 1 1 ? -0.149 -2.371 5.708 1.00 0.00 1 ALA A O 6
ATOM 2613 N N . ALA A 1 2 ? -0.651 -4.545 5.452 1.00 0.00 2 ALA A N 6
ATOM 2614 C CA . ALA A 1 2 ? -1.368 -4.429 4.177 1.00 0.00 2 ALA A CA 6
ATOM 2615 C C . ALA A 1 2 ? -2.902 -4.472 4.354 1.00 0.00 2 ALA A C 6
ATOM 2616 O O . ALA A 1 2 ? -3.648 -4.084 3.461 1.00 0.00 2 ALA A O 6
ATOM 2623 N N . ALA A 1 3 ? -3.370 -4.834 5.552 1.00 0.00 3 ALA A N 6
ATOM 2624 C CA . ALA A 1 3 ? -4.771 -4.858 6.018 1.00 0.00 3 ALA A CA 6
ATOM 2625 C C . ALA A 1 3 ? -5.440 -3.466 6.178 1.00 0.00 3 ALA A C 6
ATOM 2626 O O . ALA A 1 3 ? -6.293 -3.241 7.044 1.00 0.00 3 ALA A O 6
ATOM 2633 N N . ILE A 1 4 ? -4.983 -2.505 5.389 1.00 0.00 4 ILE A N 6
ATOM 2634 C CA . ILE A 1 4 ? -5.267 -1.074 5.470 1.00 0.00 4 ILE A CA 6
ATOM 2635 C C . ILE A 1 4 ? -6.302 -0.677 4.426 1.00 0.00 4 ILE A C 6
ATOM 2636 O O . ILE A 1 4 ? -6.524 -1.396 3.450 1.00 0.00 4 ILE A O 6
ATOM 2652 N N . SER A 1 5 ? -6.866 0.515 4.575 1.00 0.00 5 SER A N 6
ATOM 2653 C CA . SER A 1 5 ? -7.799 1.080 3.605 1.00 0.00 5 SER A CA 6
ATOM 2654 C C . SER A 1 5 ? -7.055 1.758 2.453 1.00 0.00 5 SER A C 6
ATOM 2655 O O . SER A 1 5 ? -6.460 2.830 2.572 1.00 0.00 5 SER A O 6
ATOM 2663 N N . CYS A 1 6 ? -7.102 1.132 1.285 1.00 0.00 6 CYS A N 6
ATOM 2664 C CA . CYS A 1 6 ? -6.554 1.654 0.027 1.00 0.00 6 CYS A CA 6
ATOM 2665 C C . CYS A 1 6 ? -7.271 2.927 -0.465 1.00 0.00 6 CYS A C 6
ATOM 2666 O O . CYS A 1 6 ? -6.653 3.796 -1.073 1.00 0.00 6 CYS A O 6
ATOM 2673 N N . VAL A 1 7 ? -8.544 3.096 -0.103 1.00 0.00 7 VAL A N 6
ATOM 2674 C CA . VAL A 1 7 ? -9.341 4.313 -0.356 1.00 0.00 7 VAL A CA 6
ATOM 2675 C C . VAL A 1 7 ? -8.905 5.548 0.440 1.00 0.00 7 VAL A C 6
ATOM 2676 O O . VAL A 1 7 ? -9.444 6.637 0.233 1.00 0.00 7 VAL A O 6
ATOM 2689 N N . GLY A 1 8 ? -7.967 5.365 1.367 1.00 0.00 8 GLY A N 6
ATOM 2690 C CA . GLY A 1 8 ? -7.501 6.345 2.337 1.00 0.00 8 GLY A CA 6
ATOM 2691 C C . GLY A 1 8 ? -6.974 7.638 1.726 1.00 0.00 8 GLY A C 6
ATOM 2692 O O . GLY A 1 8 ? -7.650 8.667 1.757 1.00 0.00 8 GLY A O 6
ATOM 2696 N N . SER A 1 9 ? -5.768 7.588 1.157 1.00 0.00 9 SER A N 6
ATOM 2697 C CA . SER A 1 9 ? -5.226 8.701 0.354 1.00 0.00 9 SER A CA 6
ATOM 2698 C C . SER A 1 9 ? -4.276 8.157 -0.722 1.00 0.00 9 SER A C 6
ATOM 2699 O O . SER A 1 9 ? -4.572 8.291 -1.919 1.00 0.00 9 SER A O 6
ATOM 2707 N N . PRO A 1 10 ? -3.195 7.454 -0.342 1.00 0.00 10 PRO A N 6
ATOM 2708 C CA . PRO A 1 10 ? -2.393 6.667 -1.269 1.00 0.00 10 PRO A CA 6
ATOM 2709 C C . PRO A 1 10 ? -3.016 5.272 -1.444 1.00 0.00 10 PRO A C 6
ATOM 2710 O O . PRO A 1 10 ? -3.765 4.808 -0.582 1.00 0.00 10 PRO A O 6
ATOM 2721 N N . GLU A 1 11 ? -2.647 4.564 -2.506 1.00 0.00 11 GLU A N 6
ATOM 2722 C CA . GLU A 1 11 ? -3.077 3.189 -2.775 1.00 0.00 11 GLU A CA 6
ATOM 2723 C C . GLU A 1 11 ? -2.590 2.210 -1.687 1.00 0.00 11 GLU A C 6
ATOM 2724 O O . GLU A 1 11 ? -3.390 1.709 -0.890 1.00 0.00 11 GLU A O 6
ATOM 2736 N N . CYS A 1 12 ? -1.280 1.955 -1.600 1.00 0.00 12 CYS A N 6
ATOM 2737 C CA . CYS A 1 12 ? -0.756 0.849 -0.786 1.00 0.00 12 CYS A CA 6
ATOM 2738 C C . CYS A 1 12 ? 0.668 1.059 -0.214 1.00 0.00 12 CYS A C 6
ATOM 2739 O O . CYS A 1 12 ? 0.772 1.245 1.005 1.00 0.00 12 CYS A O 6
ATOM 2746 N N . PRO A 1 13 ? 1.763 1.093 -1.005 1.00 0.00 13 PRO A N 6
ATOM 2747 C CA . PRO A 1 13 ? 3.136 1.050 -0.485 1.00 0.00 13 PRO A CA 6
ATOM 2748 C C . PRO A 1 13 ? 3.525 2.093 0.586 1.00 0.00 13 PRO A C 6
ATOM 2749 O O . PRO A 1 13 ? 4.105 1.675 1.593 1.00 0.00 13 PRO A O 6
ATOM 2760 N N . PRO A 1 14 ? 3.204 3.400 0.473 1.00 0.00 14 PRO A N 6
ATOM 2761 C CA . PRO A 1 14 ? 3.597 4.407 1.473 1.00 0.00 14 PRO A CA 6
ATOM 2762 C C . PRO A 1 14 ? 2.755 4.355 2.763 1.00 0.00 14 PRO A C 6
ATOM 2763 O O . PRO A 1 14 ? 3.164 4.890 3.796 1.00 0.00 14 PRO A O 6
ATOM 2774 N N . LYS A 1 15 ? 1.592 3.686 2.725 1.00 0.00 15 LYS A N 6
ATOM 2775 C CA . LYS A 1 15 ? 0.698 3.455 3.880 1.00 0.00 15 LYS A CA 6
ATOM 2776 C C . LYS A 1 15 ? 0.981 2.114 4.584 1.00 0.00 15 LYS A C 6
ATOM 2777 O O . LYS A 1 15 ? 0.495 1.867 5.686 1.00 0.00 15 LYS A O 6
ATOM 2796 N N . CYS A 1 16 ? 1.776 1.245 3.949 1.00 0.00 16 CYS A N 6
ATOM 2797 C CA . CYS A 1 16 ? 2.119 -0.084 4.459 1.00 0.00 16 CYS A CA 6
ATOM 2798 C C . CYS A 1 16 ? 3.077 -0.029 5.669 1.00 0.00 16 CYS A C 6
ATOM 2799 O O . CYS A 1 16 ? 3.078 -0.942 6.499 1.00 0.00 16 CYS A O 6
ATOM 2806 N N . ARG A 1 17 ? 3.892 1.033 5.770 1.00 0.00 17 ARG A N 6
ATOM 2807 C CA . ARG A 1 17 ? 4.789 1.391 6.883 1.00 0.00 17 ARG A CA 6
ATOM 2808 C C . ARG A 1 17 ? 5.272 2.839 6.757 1.00 0.00 17 ARG A C 6
ATOM 2809 O O . ARG A 1 17 ? 5.172 3.428 5.681 1.00 0.00 17 ARG A O 6
ATOM 2830 N N . ALA A 1 18 ? 5.878 3.370 7.815 1.00 0.00 18 ALA A N 6
ATOM 2831 C CA . ALA A 1 18 ? 6.292 4.769 7.925 1.00 0.00 18 ALA A CA 6
ATOM 2832 C C . ALA A 1 18 ? 7.243 5.260 6.812 1.00 0.00 18 ALA A C 6
ATOM 2833 O O . ALA A 1 18 ? 6.936 6.262 6.162 1.00 0.00 18 ALA A O 6
ATOM 2840 N N . GLN A 1 19 ? 8.341 4.542 6.535 1.00 0.00 19 GLN A N 6
ATOM 2841 C CA . GLN A 1 19 ? 9.271 4.872 5.433 1.00 0.00 19 GLN A CA 6
ATOM 2842 C C . GLN A 1 19 ? 8.800 4.369 4.056 1.00 0.00 19 GLN A C 6
ATOM 2843 O O . GLN A 1 19 ? 9.492 4.563 3.052 1.00 0.00 19 GLN A O 6
ATOM 2857 N N . GLY A 1 20 ? 7.633 3.724 4.013 1.00 0.00 20 GLY A N 6
ATOM 2858 C CA . GLY A 1 20 ? 7.047 3.086 2.843 1.00 0.00 20 GLY A CA 6
ATOM 2859 C C . GLY A 1 20 ? 7.710 1.780 2.403 1.00 0.00 20 GLY A C 6
ATOM 2860 O O . GLY A 1 20 ? 8.820 1.420 2.797 1.00 0.00 20 GLY A O 6
ATOM 2864 N N . CYS A 1 21 ? 6.958 1.038 1.598 1.00 0.00 21 CYS A N 6
ATOM 2865 C CA . CYS A 1 21 ? 7.387 -0.145 0.854 1.00 0.00 21 CYS A CA 6
ATOM 2866 C C . CYS A 1 21 ? 7.807 0.242 -0.573 1.00 0.00 21 CYS A C 6
ATOM 2867 O O . CYS A 1 21 ? 7.400 1.284 -1.089 1.00 0.00 21 CYS A O 6
ATOM 2874 N N . LYS A 1 22 ? 8.556 -0.642 -1.236 1.00 0.00 22 LYS A N 6
ATOM 2875 C CA . LYS A 1 22 ? 9.007 -0.469 -2.629 1.00 0.00 22 LYS A CA 6
ATOM 2876 C C . LYS A 1 22 ? 7.840 -0.317 -3.616 1.00 0.00 22 LYS A C 6
ATOM 2877 O O . LYS A 1 22 ? 7.785 0.650 -4.378 1.00 0.00 22 LYS A O 6
ATOM 2896 N N . ASN A 1 23 ? 6.896 -1.262 -3.594 1.00 0.00 23 ASN A N 6
ATOM 2897 C CA . ASN A 1 23 ? 5.705 -1.277 -4.451 1.00 0.00 23 ASN A CA 6
ATOM 2898 C C . ASN A 1 23 ? 4.621 -2.217 -3.877 1.00 0.00 23 ASN A C 6
ATOM 2899 O O . ASN A 1 23 ? 4.885 -3.019 -2.977 1.00 0.00 23 ASN A O 6
ATOM 2910 N N . GLY A 1 24 ? 3.406 -2.139 -4.414 1.00 0.00 24 GLY A N 6
ATOM 2911 C CA . GLY A 1 24 ? 2.256 -2.956 -4.029 1.00 0.00 24 GLY A CA 6
ATOM 2912 C C . GLY A 1 24 ? 1.092 -2.829 -5.012 1.00 0.00 24 GLY A C 6
ATOM 2913 O O . GLY A 1 24 ? 1.260 -2.303 -6.117 1.00 0.00 24 GLY A O 6
ATOM 2917 N N . LYS A 1 25 ? -0.088 -3.305 -4.594 1.00 0.00 25 LYS A N 6
ATOM 2918 C CA . LYS A 1 25 ? -1.354 -3.173 -5.337 1.00 0.00 25 LYS A CA 6
ATOM 2919 C C . LYS A 1 25 ? -2.583 -3.080 -4.426 1.00 0.00 25 LYS A C 6
ATOM 2920 O O . LYS A 1 25 ? -2.500 -3.416 -3.243 1.00 0.00 25 LYS A O 6
ATOM 2939 N N . CYS A 1 26 ? -3.731 -2.681 -4.983 1.00 0.00 26 CYS A N 6
ATOM 2940 C CA . CYS A 1 26 ? -5.021 -2.619 -4.289 1.00 0.00 26 CYS A CA 6
ATOM 2941 C C . CYS A 1 26 ? -6.131 -3.418 -5.002 1.00 0.00 26 CYS A C 6
ATOM 2942 O O . CYS A 1 26 ? -6.603 -3.043 -6.077 1.00 0.00 26 CYS A O 6
ATOM 2949 N N . MET A 1 27 ? -6.607 -4.500 -4.374 1.00 0.00 27 MET A N 6
ATOM 2950 C CA . MET A 1 27 ? -7.496 -5.482 -5.026 1.00 0.00 27 MET A CA 6
ATOM 2951 C C . MET A 1 27 ? -8.996 -5.126 -4.964 1.00 0.00 27 MET A C 6
ATOM 2952 O O . MET A 1 27 ? -9.787 -5.618 -5.774 1.00 0.00 27 MET A O 6
ATOM 2966 N N . ASN A 1 28 ? -9.397 -4.276 -4.013 1.00 0.00 28 ASN A N 6
ATOM 2967 C CA . ASN A 1 28 ? -10.722 -3.637 -3.926 1.00 0.00 28 ASN A CA 6
ATOM 2968 C C . ASN A 1 28 ? -10.630 -2.346 -3.087 1.00 0.00 28 ASN A C 6
ATOM 2969 O O . ASN A 1 28 ? -10.479 -1.261 -3.644 1.00 0.00 28 ASN A O 6
ATOM 2980 N N . ARG A 1 29 ? -10.636 -2.463 -1.751 1.00 0.00 29 ARG A N 6
ATOM 2981 C CA . ARG A 1 29 ? -10.328 -1.414 -0.769 1.00 0.00 29 ARG A CA 6
ATOM 2982 C C . ARG A 1 29 ? -9.191 -1.813 0.181 1.00 0.00 29 ARG A C 6
ATOM 2983 O O . ARG A 1 29 ? -8.874 -1.037 1.078 1.00 0.00 29 ARG A O 6
ATOM 3004 N N . LYS A 1 30 ? -8.562 -2.977 -0.030 1.00 0.00 30 LYS A N 6
ATOM 3005 C CA . LYS A 1 30 ? -7.421 -3.507 0.743 1.00 0.00 30 LYS A CA 6
ATOM 3006 C C . LYS A 1 30 ? -6.153 -3.645 -0.114 1.00 0.00 30 LYS A C 6
ATOM 3007 O O . LYS A 1 30 ? -6.236 -3.703 -1.342 1.00 0.00 30 LYS A O 6
ATOM 3026 N N . CYS A 1 31 ? -4.993 -3.642 0.544 1.00 0.00 31 CYS A N 6
ATOM 3027 C CA . CYS A 1 31 ? -3.653 -3.536 -0.048 1.00 0.00 31 CYS A CA 6
ATOM 3028 C C . CYS A 1 31 ? -2.859 -4.850 0.030 1.00 0.00 31 CYS A C 6
ATOM 3029 O O . CYS A 1 31 ? -3.170 -5.737 0.827 1.00 0.00 31 CYS A O 6
ATOM 3036 N N . LYS A 1 32 ? -1.832 -4.962 -0.820 1.00 0.00 32 LYS A N 6
ATOM 3037 C CA . LYS A 1 32 ? -0.826 -6.034 -0.846 1.00 0.00 32 LYS A CA 6
ATOM 3038 C C . LYS A 1 32 ? 0.564 -5.449 -1.123 1.00 0.00 32 LYS A C 6
ATOM 3039 O O . LYS A 1 32 ? 0.763 -4.819 -2.161 1.00 0.00 32 LYS A O 6
ATOM 3058 N N . CYS A 1 33 ? 1.521 -5.652 -0.218 1.00 0.00 33 CYS A N 6
ATOM 3059 C CA . CYS A 1 33 ? 2.871 -5.071 -0.285 1.00 0.00 33 CYS A CA 6
ATOM 3060 C C . CYS A 1 33 ? 3.851 -6.092 -0.909 1.00 0.00 33 CYS A C 6
ATOM 3061 O O . CYS A 1 33 ? 4.182 -7.114 -0.299 1.00 0.00 33 CYS A O 6
ATOM 3068 N N . TYR A 1 34 ? 4.314 -5.835 -2.137 1.00 0.00 34 TYR A N 6
ATOM 3069 C CA . TYR A 1 34 ? 4.976 -6.839 -2.989 1.00 0.00 34 TYR A CA 6
ATOM 3070 C C . TYR A 1 34 ? 6.371 -7.346 -2.583 1.00 0.00 34 TYR A C 6
ATOM 3071 O O . TYR A 1 34 ? 6.568 -8.563 -2.568 1.00 0.00 34 TYR A O 6
ATOM 3089 N N . TYR A 1 35 ? 7.338 -6.455 -2.325 1.00 0.00 35 TYR A N 6
ATOM 3090 C CA . TYR A 1 35 ? 8.775 -6.810 -2.228 1.00 0.00 35 TYR A CA 6
ATOM 3091 C C . TYR A 1 35 ? 9.518 -6.182 -1.030 1.00 0.00 35 TYR A C 6
ATOM 3092 O O . TYR A 1 35 ? 10.624 -5.655 -1.173 1.00 0.00 35 TYR A O 6
ATOM 3110 N N . CYS A 1 36 ? 8.882 -6.125 0.141 1.00 0.00 36 CYS A N 6
ATOM 3111 C CA . CYS A 1 36 ? 9.357 -5.369 1.293 1.00 0.00 36 CYS A CA 6
ATOM 3112 C C . CYS A 1 36 ? 8.963 -5.979 2.654 1.00 0.00 36 CYS A C 6
ATOM 3113 O O . CYS A 1 36 ? 9.591 -5.609 3.680 1.00 0.00 36 CYS A O 6
ATOM 3121 N N . ALA A 1 1 ? 4.487 -5.822 4.916 1.00 0.00 1 ALA A N 7
ATOM 3122 C CA . ALA A 1 1 ? 3.122 -5.883 4.357 1.00 0.00 1 ALA A CA 7
ATOM 3123 C C . ALA A 1 1 ? 2.100 -5.603 5.458 1.00 0.00 1 ALA A C 7
ATOM 3124 O O . ALA A 1 1 ? 2.221 -6.192 6.529 1.00 0.00 1 ALA A O 7
ATOM 3133 N N . ALA A 1 2 ? 1.106 -4.736 5.213 1.00 0.00 2 ALA A N 7
ATOM 3134 C CA . ALA A 1 2 ? 0.026 -4.429 6.157 1.00 0.00 2 ALA A CA 7
ATOM 3135 C C . ALA A 1 2 ? -1.309 -4.270 5.406 1.00 0.00 2 ALA A C 7
ATOM 3136 O O . ALA A 1 2 ? -1.331 -3.752 4.282 1.00 0.00 2 ALA A O 7
ATOM 3143 N N . ALA A 1 3 ? -2.422 -4.709 5.999 1.00 0.00 3 ALA A N 7
ATOM 3144 C CA . ALA A 1 3 ? -3.734 -4.668 5.358 1.00 0.00 3 ALA A CA 7
ATOM 3145 C C . ALA A 1 3 ? -4.434 -3.342 5.650 1.00 0.00 3 ALA A C 7
ATOM 3146 O O . ALA A 1 3 ? -5.194 -3.191 6.608 1.00 0.00 3 ALA A O 7
ATOM 3153 N N . ILE A 1 4 ? -4.161 -2.357 4.804 1.00 0.00 4 ILE A N 7
ATOM 3154 C CA . ILE A 1 4 ? -4.586 -0.979 4.996 1.00 0.00 4 ILE A CA 7
ATOM 3155 C C . ILE A 1 4 ? -5.759 -0.617 4.104 1.00 0.00 4 ILE A C 7
ATOM 3156 O O . ILE A 1 4 ? -5.962 -1.206 3.038 1.00 0.00 4 ILE A O 7
ATOM 3172 N N . SER A 1 5 ? -6.492 0.405 4.527 1.00 0.00 5 SER A N 7
ATOM 3173 C CA . SER A 1 5 ? -7.509 1.070 3.722 1.00 0.00 5 SER A CA 7
ATOM 3174 C C . SER A 1 5 ? -6.856 1.776 2.530 1.00 0.00 5 SER A C 7
ATOM 3175 O O . SER A 1 5 ? -6.121 2.756 2.675 1.00 0.00 5 SER A O 7
ATOM 3183 N N . CYS A 1 6 ? -7.094 1.263 1.327 1.00 0.00 6 CYS A N 7
ATOM 3184 C CA . CYS A 1 6 ? -6.624 1.867 0.076 1.00 0.00 6 CYS A CA 7
ATOM 3185 C C . CYS A 1 6 ? -7.195 3.278 -0.165 1.00 0.00 6 CYS A C 7
ATOM 3186 O O . CYS A 1 6 ? -6.522 4.143 -0.726 1.00 0.00 6 CYS A O 7
ATOM 3193 N N . VAL A 1 7 ? -8.426 3.521 0.300 1.00 0.00 7 VAL A N 7
ATOM 3194 C CA . VAL A 1 7 ? -9.243 4.709 -0.008 1.00 0.00 7 VAL A CA 7
ATOM 3195 C C . VAL A 1 7 ? -8.639 6.056 0.404 1.00 0.00 7 VAL A C 7
ATOM 3196 O O . VAL A 1 7 ? -8.971 7.075 -0.191 1.00 0.00 7 VAL A O 7
ATOM 3209 N N . GLY A 1 8 ? -7.758 6.051 1.408 1.00 0.00 8 GLY A N 7
ATOM 3210 C CA . GLY A 1 8 ? -7.214 7.210 2.121 1.00 0.00 8 GLY A CA 7
ATOM 3211 C C . GLY A 1 8 ? -6.699 8.376 1.276 1.00 0.00 8 GLY A C 7
ATOM 3212 O O . GLY A 1 8 ? -7.464 9.206 0.783 1.00 0.00 8 GLY A O 7
ATOM 3216 N N . SER A 1 9 ? -5.374 8.459 1.146 1.00 0.00 9 SER A N 7
ATOM 3217 C CA . SER A 1 9 ? -4.687 9.545 0.428 1.00 0.00 9 SER A CA 7
ATOM 3218 C C . SER A 1 9 ? -3.832 8.938 -0.693 1.00 0.00 9 SER A C 7
ATOM 3219 O O . SER A 1 9 ? -4.157 9.131 -1.867 1.00 0.00 9 SER A O 7
ATOM 3227 N N . PRO A 1 10 ? -2.811 8.122 -0.371 1.00 0.00 10 PRO A N 7
ATOM 3228 C CA . PRO A 1 10 ? -2.143 7.264 -1.343 1.00 0.00 10 PRO A CA 7
ATOM 3229 C C . PRO A 1 10 ? -2.938 5.955 -1.509 1.00 0.00 10 PRO A C 7
ATOM 3230 O O . PRO A 1 10 ? -3.856 5.675 -0.730 1.00 0.00 10 PRO A O 7
ATOM 3241 N N . GLU A 1 11 ? -2.523 5.090 -2.436 1.00 0.00 11 GLU A N 7
ATOM 3242 C CA . GLU A 1 11 ? -3.099 3.752 -2.597 1.00 0.00 11 GLU A CA 7
ATOM 3243 C C . GLU A 1 11 ? -2.569 2.762 -1.542 1.00 0.00 11 GLU A C 7
ATOM 3244 O O . GLU A 1 11 ? -3.179 2.586 -0.485 1.00 0.00 11 GLU A O 7
ATOM 3256 N N . CYS A 1 12 ? -1.412 2.134 -1.797 1.00 0.00 12 CYS A N 7
ATOM 3257 C CA . CYS A 1 12 ? -0.938 0.971 -1.039 1.00 0.00 12 CYS A CA 7
ATOM 3258 C C . CYS A 1 12 ? 0.484 1.103 -0.443 1.00 0.00 12 CYS A C 7
ATOM 3259 O O . CYS A 1 12 ? 0.580 1.321 0.770 1.00 0.00 12 CYS A O 7
ATOM 3266 N N . PRO A 1 13 ? 1.587 1.052 -1.217 1.00 0.00 13 PRO A N 7
ATOM 3267 C CA . PRO A 1 13 ? 2.938 0.941 -0.664 1.00 0.00 13 PRO A CA 7
ATOM 3268 C C . PRO A 1 13 ? 3.374 2.036 0.324 1.00 0.00 13 PRO A C 7
ATOM 3269 O O . PRO A 1 13 ? 3.932 1.666 1.361 1.00 0.00 13 PRO A O 7
ATOM 3280 N N . PRO A 1 14 ? 3.113 3.345 0.115 1.00 0.00 14 PRO A N 7
ATOM 3281 C CA . PRO A 1 14 ? 3.540 4.376 1.064 1.00 0.00 14 PRO A CA 7
ATOM 3282 C C . PRO A 1 14 ? 2.667 4.409 2.330 1.00 0.00 14 PRO A C 7
ATOM 3283 O O . PRO A 1 14 ? 2.990 5.134 3.266 1.00 0.00 14 PRO A O 7
ATOM 3294 N N . LYS A 1 15 ? 1.578 3.623 2.389 1.00 0.00 15 LYS A N 7
ATOM 3295 C CA . LYS A 1 15 ? 0.717 3.466 3.574 1.00 0.00 15 LYS A CA 7
ATOM 3296 C C . LYS A 1 15 ? 0.988 2.160 4.350 1.00 0.00 15 LYS A C 7
ATOM 3297 O O . LYS A 1 15 ? 0.468 2.003 5.451 1.00 0.00 15 LYS A O 7
ATOM 3316 N N . CYS A 1 16 ? 1.821 1.244 3.833 1.00 0.00 16 CYS A N 7
ATOM 3317 C CA . CYS A 1 16 ? 2.168 -0.027 4.500 1.00 0.00 16 CYS A CA 7
ATOM 3318 C C . CYS A 1 16 ? 3.105 0.134 5.720 1.00 0.00 16 CYS A C 7
ATOM 3319 O O . CYS A 1 16 ? 3.114 -0.734 6.594 1.00 0.00 16 CYS A O 7
ATOM 3326 N N . ARG A 1 17 ? 3.904 1.214 5.776 1.00 0.00 17 ARG A N 7
ATOM 3327 C CA . ARG A 1 17 ? 4.808 1.619 6.883 1.00 0.00 17 ARG A CA 7
ATOM 3328 C C . ARG A 1 17 ? 4.904 3.147 6.941 1.00 0.00 17 ARG A C 7
ATOM 3329 O O . ARG A 1 17 ? 4.449 3.812 6.010 1.00 0.00 17 ARG A O 7
ATOM 3350 N N . ALA A 1 18 ? 5.593 3.717 7.932 1.00 0.00 18 ALA A N 7
ATOM 3351 C CA . ALA A 1 18 ? 5.945 5.143 7.904 1.00 0.00 18 ALA A CA 7
ATOM 3352 C C . ALA A 1 18 ? 6.860 5.461 6.696 1.00 0.00 18 ALA A C 7
ATOM 3353 O O . ALA A 1 18 ? 6.602 6.395 5.941 1.00 0.00 18 ALA A O 7
ATOM 3360 N N . GLN A 1 19 ? 7.846 4.595 6.431 1.00 0.00 19 GLN A N 7
ATOM 3361 C CA . GLN A 1 19 ? 8.750 4.683 5.269 1.00 0.00 19 GLN A CA 7
ATOM 3362 C C . GLN A 1 19 ? 8.221 3.964 4.011 1.00 0.00 19 GLN A C 7
ATOM 3363 O O . GLN A 1 19 ? 8.897 3.886 2.987 1.00 0.00 19 GLN A O 7
ATOM 3377 N N . GLY A 1 20 ? 7.021 3.391 4.108 1.00 0.00 20 GLY A N 7
ATOM 3378 C CA . GLY A 1 20 ? 6.378 2.554 3.099 1.00 0.00 20 GLY A CA 7
ATOM 3379 C C . GLY A 1 20 ? 7.170 1.336 2.625 1.00 0.00 20 GLY A C 7
ATOM 3380 O O . GLY A 1 20 ? 7.955 0.755 3.373 1.00 0.00 20 GLY A O 7
ATOM 3384 N N . CYS A 1 21 ? 6.890 0.911 1.392 1.00 0.00 21 CYS A N 7
ATOM 3385 C CA . CYS A 1 21 ? 7.329 -0.358 0.813 1.00 0.00 21 CYS A CA 7
ATOM 3386 C C . CYS A 1 21 ? 7.678 -0.271 -0.680 1.00 0.00 21 CYS A C 7
ATOM 3387 O O . CYS A 1 21 ? 7.214 0.624 -1.388 1.00 0.00 21 CYS A O 7
ATOM 3394 N N . LYS A 1 22 ? 8.460 -1.248 -1.164 1.00 0.00 22 LYS A N 7
ATOM 3395 C CA . LYS A 1 22 ? 9.036 -1.273 -2.524 1.00 0.00 22 LYS A CA 7
ATOM 3396 C C . LYS A 1 22 ? 7.968 -1.192 -3.624 1.00 0.00 22 LYS A C 7
ATOM 3397 O O . LYS A 1 22 ? 8.119 -0.402 -4.557 1.00 0.00 22 LYS A O 7
ATOM 3416 N N . ASN A 1 23 ? 6.877 -1.958 -3.500 1.00 0.00 23 ASN A N 7
ATOM 3417 C CA . ASN A 1 23 ? 5.670 -1.838 -4.330 1.00 0.00 23 ASN A CA 7
ATOM 3418 C C . ASN A 1 23 ? 4.436 -2.385 -3.574 1.00 0.00 23 ASN A C 7
ATOM 3419 O O . ASN A 1 23 ? 4.551 -2.890 -2.456 1.00 0.00 23 ASN A O 7
ATOM 3430 N N . GLY A 1 24 ? 3.246 -2.278 -4.157 1.00 0.00 24 GLY A N 7
ATOM 3431 C CA . GLY A 1 24 ? 1.985 -2.777 -3.599 1.00 0.00 24 GLY A CA 7
ATOM 3432 C C . GLY A 1 24 ? 0.789 -2.383 -4.466 1.00 0.00 24 GLY A C 7
ATOM 3433 O O . GLY A 1 24 ? 0.876 -1.425 -5.234 1.00 0.00 24 GLY A O 7
ATOM 3437 N N . LYS A 1 25 ? -0.330 -3.104 -4.345 1.00 0.00 25 LYS A N 7
ATOM 3438 C CA . LYS A 1 25 ? -1.542 -2.914 -5.159 1.00 0.00 25 LYS A CA 7
ATOM 3439 C C . LYS A 1 25 ? -2.811 -3.172 -4.335 1.00 0.00 25 LYS A C 7
ATOM 3440 O O . LYS A 1 25 ? -2.805 -4.011 -3.432 1.00 0.00 25 LYS A O 7
ATOM 3459 N N . CYS A 1 26 ? -3.902 -2.472 -4.631 1.00 0.00 26 CYS A N 7
ATOM 3460 C CA . CYS A 1 26 ? -5.207 -2.714 -4.008 1.00 0.00 26 CYS A CA 7
ATOM 3461 C C . CYS A 1 26 ? -6.057 -3.714 -4.811 1.00 0.00 26 CYS A C 7
ATOM 3462 O O . CYS A 1 26 ? -6.053 -3.690 -6.043 1.00 0.00 26 CYS A O 7
ATOM 3469 N N . MET A 1 27 ? -6.794 -4.593 -4.119 1.00 0.00 27 MET A N 7
ATOM 3470 C CA . MET A 1 27 ? -7.659 -5.600 -4.761 1.00 0.00 27 MET A CA 7
ATOM 3471 C C . MET A 1 27 ? -9.069 -5.033 -4.990 1.00 0.00 27 MET A C 7
ATOM 3472 O O . MET A 1 27 ? -9.508 -4.897 -6.135 1.00 0.00 27 MET A O 7
ATOM 3486 N N . ASN A 1 28 ? -9.757 -4.613 -3.921 1.00 0.00 28 ASN A N 7
ATOM 3487 C CA . ASN A 1 28 ? -10.995 -3.830 -4.006 1.00 0.00 28 ASN A CA 7
ATOM 3488 C C . ASN A 1 28 ? -10.848 -2.513 -3.230 1.00 0.00 28 ASN A C 7
ATOM 3489 O O . ASN A 1 28 ? -10.665 -1.464 -3.854 1.00 0.00 28 ASN A O 7
ATOM 3500 N N . ARG A 1 29 ? -10.812 -2.567 -1.894 1.00 0.00 29 ARG A N 7
ATOM 3501 C CA . ARG A 1 29 ? -10.498 -1.425 -1.009 1.00 0.00 29 ARG A CA 7
ATOM 3502 C C . ARG A 1 29 ? -9.392 -1.692 0.015 1.00 0.00 29 ARG A C 7
ATOM 3503 O O . ARG A 1 29 ? -8.924 -0.757 0.655 1.00 0.00 29 ARG A O 7
ATOM 3524 N N . LYS A 1 30 ? -8.903 -2.927 0.127 1.00 0.00 30 LYS A N 7
ATOM 3525 C CA . LYS A 1 30 ? -7.702 -3.275 0.909 1.00 0.00 30 LYS A CA 7
ATOM 3526 C C . LYS A 1 30 ? -6.504 -3.552 -0.003 1.00 0.00 30 LYS A C 7
ATOM 3527 O O . LYS A 1 30 ? -6.635 -3.777 -1.209 1.00 0.00 30 LYS A O 7
ATOM 3546 N N . CYS A 1 31 ? -5.324 -3.440 0.596 1.00 0.00 31 CYS A N 7
ATOM 3547 C CA . CYS A 1 31 ? -4.014 -3.409 -0.051 1.00 0.00 31 CYS A CA 7
ATOM 3548 C C . CYS A 1 31 ? -3.197 -4.685 0.214 1.00 0.00 31 CYS A C 7
ATOM 3549 O O . CYS A 1 31 ? -3.187 -5.209 1.333 1.00 0.00 31 CYS A O 7
ATOM 3556 N N . LYS A 1 32 ? -2.502 -5.162 -0.824 1.00 0.00 32 LYS A N 7
ATOM 3557 C CA . LYS A 1 32 ? -1.478 -6.213 -0.774 1.00 0.00 32 LYS A CA 7
ATOM 3558 C C . LYS A 1 32 ? -0.135 -5.565 -1.105 1.00 0.00 32 LYS A C 7
ATOM 3559 O O . LYS A 1 32 ? 0.068 -5.057 -2.207 1.00 0.00 32 LYS A O 7
ATOM 3578 N N . CYS A 1 33 ? 0.772 -5.563 -0.132 1.00 0.00 33 CYS A N 7
ATOM 3579 C CA . CYS A 1 33 ? 2.109 -4.991 -0.286 1.00 0.00 33 CYS A CA 7
ATOM 3580 C C . CYS A 1 33 ? 3.091 -6.036 -0.839 1.00 0.00 33 CYS A C 7
ATOM 3581 O O . CYS A 1 33 ? 3.013 -7.220 -0.487 1.00 0.00 33 CYS A O 7
ATOM 3588 N N . TYR A 1 34 ? 4.019 -5.605 -1.693 1.00 0.00 34 TYR A N 7
ATOM 3589 C CA . TYR A 1 34 ? 4.950 -6.470 -2.420 1.00 0.00 34 TYR A CA 7
ATOM 3590 C C . TYR A 1 34 ? 6.411 -6.176 -2.060 1.00 0.00 34 TYR A C 7
ATOM 3591 O O . TYR A 1 34 ? 6.809 -5.023 -1.872 1.00 0.00 34 TYR A O 7
ATOM 3609 N N . TYR A 1 35 ? 7.205 -7.247 -2.012 1.00 0.00 35 TYR A N 7
ATOM 3610 C CA . TYR A 1 35 ? 8.634 -7.274 -1.667 1.00 0.00 35 TYR A CA 7
ATOM 3611 C C . TYR A 1 35 ? 8.981 -6.583 -0.323 1.00 0.00 35 TYR A C 7
ATOM 3612 O O . TYR A 1 35 ? 10.110 -6.125 -0.120 1.00 0.00 35 TYR A O 7
ATOM 3630 N N . CYS A 1 36 ? 7.994 -6.440 0.573 1.00 0.00 36 CYS A N 7
ATOM 3631 C CA . CYS A 1 36 ? 8.052 -5.642 1.800 1.00 0.00 36 CYS A CA 7
ATOM 3632 C C . CYS A 1 36 ? 6.874 -5.909 2.754 1.00 0.00 36 CYS A C 7
ATOM 3633 O O . CYS A 1 36 ? 7.103 -5.934 3.982 1.00 0.00 36 CYS A O 7
ATOM 3641 N N . ALA A 1 1 ? 3.726 -7.323 3.280 1.00 0.00 1 ALA A N 8
ATOM 3642 C CA . ALA A 1 1 ? 2.281 -7.307 3.555 1.00 0.00 1 ALA A CA 8
ATOM 3643 C C . ALA A 1 1 ? 1.923 -6.361 4.703 1.00 0.00 1 ALA A C 8
ATOM 3644 O O . ALA A 1 1 ? 2.592 -6.385 5.740 1.00 0.00 1 ALA A O 8
ATOM 3653 N N . ALA A 1 2 ? 0.852 -5.567 4.559 1.00 0.00 2 ALA A N 8
ATOM 3654 C CA . ALA A 1 2 ? 0.267 -4.766 5.632 1.00 0.00 2 ALA A CA 8
ATOM 3655 C C . ALA A 1 2 ? -1.175 -4.422 5.235 1.00 0.00 2 ALA A C 8
ATOM 3656 O O . ALA A 1 2 ? -1.386 -3.754 4.220 1.00 0.00 2 ALA A O 8
ATOM 3663 N N . ALA A 1 3 ? -2.171 -4.870 6.001 1.00 0.00 3 ALA A N 8
ATOM 3664 C CA . ALA A 1 3 ? -3.559 -4.575 5.663 1.00 0.00 3 ALA A CA 8
ATOM 3665 C C . ALA A 1 3 ? -3.930 -3.148 6.065 1.00 0.00 3 ALA A C 8
ATOM 3666 O O . ALA A 1 3 ? -4.128 -2.824 7.242 1.00 0.00 3 ALA A O 8
ATOM 3673 N N . ILE A 1 4 ? -4.047 -2.316 5.041 1.00 0.00 4 ILE A N 8
ATOM 3674 C CA . ILE A 1 4 ? -4.392 -0.895 5.114 1.00 0.00 4 ILE A CA 8
ATOM 3675 C C . ILE A 1 4 ? -5.487 -0.538 4.107 1.00 0.00 4 ILE A C 8
ATOM 3676 O O . ILE A 1 4 ? -5.631 -1.197 3.071 1.00 0.00 4 ILE A O 8
ATOM 3692 N N . SER A 1 5 ? -6.204 0.556 4.363 1.00 0.00 5 SER A N 8
ATOM 3693 C CA . SER A 1 5 ? -7.157 1.142 3.419 1.00 0.00 5 SER A CA 8
ATOM 3694 C C . SER A 1 5 ? -6.445 1.685 2.180 1.00 0.00 5 SER A C 8
ATOM 3695 O O . SER A 1 5 ? -5.698 2.664 2.239 1.00 0.00 5 SER A O 8
ATOM 3703 N N . CYS A 1 6 ? -6.722 1.091 1.024 1.00 0.00 6 CYS A N 8
ATOM 3704 C CA . CYS A 1 6 ? -6.306 1.617 -0.280 1.00 0.00 6 CYS A CA 8
ATOM 3705 C C . CYS A 1 6 ? -7.010 2.953 -0.590 1.00 0.00 6 CYS A C 8
ATOM 3706 O O . CYS A 1 6 ? -6.405 3.874 -1.131 1.00 0.00 6 CYS A O 8
ATOM 3713 N N . VAL A 1 7 ? -8.263 3.090 -0.140 1.00 0.00 7 VAL A N 8
ATOM 3714 C CA . VAL A 1 7 ? -9.139 4.276 -0.271 1.00 0.00 7 VAL A CA 8
ATOM 3715 C C . VAL A 1 7 ? -8.702 5.524 0.496 1.00 0.00 7 VAL A C 8
ATOM 3716 O O . VAL A 1 7 ? -9.362 6.559 0.411 1.00 0.00 7 VAL A O 8
ATOM 3729 N N . GLY A 1 8 ? -7.641 5.420 1.292 1.00 0.00 8 GLY A N 8
ATOM 3730 C CA . GLY A 1 8 ? -7.189 6.467 2.205 1.00 0.00 8 GLY A CA 8
ATOM 3731 C C . GLY A 1 8 ? -6.900 7.790 1.512 1.00 0.00 8 GLY A C 8
ATOM 3732 O O . GLY A 1 8 ? -7.730 8.700 1.516 1.00 0.00 8 GLY A O 8
ATOM 3736 N N . SER A 1 9 ? -5.715 7.875 0.909 1.00 0.00 9 SER A N 8
ATOM 3737 C CA . SER A 1 9 ? -5.299 9.005 0.069 1.00 0.00 9 SER A CA 8
ATOM 3738 C C . SER A 1 9 ? -4.350 8.497 -1.031 1.00 0.00 9 SER A C 8
ATOM 3739 O O . SER A 1 9 ? -4.788 8.392 -2.185 1.00 0.00 9 SER A O 8
ATOM 3747 N N . PRO A 1 10 ? -3.109 8.068 -0.707 1.00 0.00 10 PRO A N 8
ATOM 3748 C CA . PRO A 1 10 ? -2.262 7.327 -1.643 1.00 0.00 10 PRO A CA 8
ATOM 3749 C C . PRO A 1 10 ? -2.785 5.884 -1.770 1.00 0.00 10 PRO A C 8
ATOM 3750 O O . PRO A 1 10 ? -3.602 5.445 -0.959 1.00 0.00 10 PRO A O 8
ATOM 3761 N N . GLU A 1 11 ? -2.274 5.103 -2.722 1.00 0.00 11 GLU A N 8
ATOM 3762 C CA . GLU A 1 11 ? -2.723 3.726 -2.964 1.00 0.00 11 GLU A CA 8
ATOM 3763 C C . GLU A 1 11 ? -2.170 2.752 -1.910 1.00 0.00 11 GLU A C 8
ATOM 3764 O O . GLU A 1 11 ? -2.874 2.374 -0.972 1.00 0.00 11 GLU A O 8
ATOM 3776 N N . CYS A 1 12 ? -0.890 2.384 -2.020 1.00 0.00 12 CYS A N 8
ATOM 3777 C CA . CYS A 1 12 ? -0.312 1.270 -1.268 1.00 0.00 12 CYS A CA 8
ATOM 3778 C C . CYS A 1 12 ? 1.103 1.522 -0.711 1.00 0.00 12 CYS A C 8
ATOM 3779 O O . CYS A 1 12 ? 1.207 1.786 0.491 1.00 0.00 12 CYS A O 8
ATOM 3786 N N . PRO A 1 13 ? 2.188 1.475 -1.519 1.00 0.00 13 PRO A N 8
ATOM 3787 C CA . PRO A 1 13 ? 3.565 1.456 -1.019 1.00 0.00 13 PRO A CA 8
ATOM 3788 C C . PRO A 1 13 ? 3.927 2.531 0.024 1.00 0.00 13 PRO A C 8
ATOM 3789 O O . PRO A 1 13 ? 4.482 2.148 1.058 1.00 0.00 13 PRO A O 8
ATOM 3800 N N . PRO A 1 14 ? 3.571 3.824 -0.129 1.00 0.00 14 PRO A N 8
ATOM 3801 C CA . PRO A 1 14 ? 3.920 4.846 0.862 1.00 0.00 14 PRO A CA 8
ATOM 3802 C C . PRO A 1 14 ? 3.052 4.790 2.132 1.00 0.00 14 PRO A C 8
ATOM 3803 O O . PRO A 1 14 ? 3.426 5.387 3.140 1.00 0.00 14 PRO A O 8
ATOM 3814 N N . LYS A 1 15 ? 1.911 4.078 2.120 1.00 0.00 15 LYS A N 8
ATOM 3815 C CA . LYS A 1 15 ? 1.007 3.931 3.279 1.00 0.00 15 LYS A CA 8
ATOM 3816 C C . LYS A 1 15 ? 1.292 2.660 4.096 1.00 0.00 15 LYS A C 8
ATOM 3817 O O . LYS A 1 15 ? 1.085 2.663 5.311 1.00 0.00 15 LYS A O 8
ATOM 3836 N N . CYS A 1 16 ? 1.782 1.590 3.458 1.00 0.00 16 CYS A N 8
ATOM 3837 C CA . CYS A 1 16 ? 1.939 0.256 4.064 1.00 0.00 16 CYS A CA 8
ATOM 3838 C C . CYS A 1 16 ? 2.825 0.212 5.325 1.00 0.00 16 CYS A C 8
ATOM 3839 O O . CYS A 1 16 ? 2.539 -0.584 6.216 1.00 0.00 16 CYS A O 8
ATOM 3846 N N . ARG A 1 17 ? 3.838 1.081 5.451 1.00 0.00 17 ARG A N 8
ATOM 3847 C CA . ARG A 1 17 ? 4.619 1.292 6.685 1.00 0.00 17 ARG A CA 8
ATOM 3848 C C . ARG A 1 17 ? 5.116 2.730 6.805 1.00 0.00 17 ARG A C 8
ATOM 3849 O O . ARG A 1 17 ? 5.104 3.462 5.815 1.00 0.00 17 ARG A O 8
ATOM 3870 N N . ALA A 1 18 ? 5.616 3.107 7.976 1.00 0.00 18 ALA A N 8
ATOM 3871 C CA . ALA A 1 18 ? 5.967 4.482 8.324 1.00 0.00 18 ALA A CA 8
ATOM 3872 C C . ALA A 1 18 ? 7.041 5.111 7.412 1.00 0.00 18 ALA A C 8
ATOM 3873 O O . ALA A 1 18 ? 6.914 6.286 7.062 1.00 0.00 18 ALA A O 8
ATOM 3880 N N . GLN A 1 19 ? 8.037 4.328 6.973 1.00 0.00 19 GLN A N 8
ATOM 3881 C CA . GLN A 1 19 ? 9.055 4.718 5.970 1.00 0.00 19 GLN A CA 8
ATOM 3882 C C . GLN A 1 19 ? 8.769 4.188 4.540 1.00 0.00 19 GLN A C 8
ATOM 3883 O O . GLN A 1 19 ? 9.607 4.274 3.637 1.00 0.00 19 GLN A O 8
ATOM 3897 N N . GLY A 1 20 ? 7.567 3.642 4.335 1.00 0.00 20 GLY A N 8
ATOM 3898 C CA . GLY A 1 20 ? 7.051 3.064 3.094 1.00 0.00 20 GLY A CA 8
ATOM 3899 C C . GLY A 1 20 ? 7.752 1.802 2.569 1.00 0.00 20 GLY A C 8
ATOM 3900 O O . GLY A 1 20 ? 8.782 1.350 3.076 1.00 0.00 20 GLY A O 8
ATOM 3904 N N . CYS A 1 21 ? 7.108 1.203 1.570 1.00 0.00 21 CYS A N 8
ATOM 3905 C CA . CYS A 1 21 ? 7.422 -0.094 0.971 1.00 0.00 21 CYS A CA 8
ATOM 3906 C C . CYS A 1 21 ? 7.695 -0.012 -0.544 1.00 0.00 21 CYS A C 8
ATOM 3907 O O . CYS A 1 21 ? 7.340 0.963 -1.205 1.00 0.00 21 CYS A O 8
ATOM 3914 N N . LYS A 1 22 ? 8.276 -1.085 -1.104 1.00 0.00 22 LYS A N 8
ATOM 3915 C CA . LYS A 1 22 ? 8.739 -1.167 -2.503 1.00 0.00 22 LYS A CA 8
ATOM 3916 C C . LYS A 1 22 ? 7.611 -1.116 -3.554 1.00 0.00 22 LYS A C 8
ATOM 3917 O O . LYS A 1 22 ? 7.720 -0.369 -4.527 1.00 0.00 22 LYS A O 8
ATOM 3936 N N . ASN A 1 23 ? 6.535 -1.891 -3.372 1.00 0.00 23 ASN A N 8
ATOM 3937 C CA . ASN A 1 23 ? 5.392 -1.995 -4.299 1.00 0.00 23 ASN A CA 8
ATOM 3938 C C . ASN A 1 23 ? 4.114 -2.447 -3.574 1.00 0.00 23 ASN A C 8
ATOM 3939 O O . ASN A 1 23 ? 4.185 -3.112 -2.536 1.00 0.00 23 ASN A O 8
ATOM 3950 N N . GLY A 1 24 ? 2.962 -2.166 -4.178 1.00 0.00 24 GLY A N 8
ATOM 3951 C CA . GLY A 1 24 ? 1.658 -2.644 -3.707 1.00 0.00 24 GLY A CA 8
ATOM 3952 C C . GLY A 1 24 ? 0.470 -2.261 -4.598 1.00 0.00 24 GLY A C 8
ATOM 3953 O O . GLY A 1 24 ? 0.513 -1.263 -5.314 1.00 0.00 24 GLY A O 8
ATOM 3957 N N . LYS A 1 25 ? -0.615 -3.042 -4.534 1.00 0.00 25 LYS A N 8
ATOM 3958 C CA . LYS A 1 25 ? -1.850 -2.876 -5.328 1.00 0.00 25 LYS A CA 8
ATOM 3959 C C . LYS A 1 25 ? -3.105 -3.044 -4.464 1.00 0.00 25 LYS A C 8
ATOM 3960 O O . LYS A 1 25 ? -3.084 -3.765 -3.469 1.00 0.00 25 LYS A O 8
ATOM 3979 N N . CYS A 1 26 ? -4.213 -2.412 -4.851 1.00 0.00 26 CYS A N 8
ATOM 3980 C CA . CYS A 1 26 ? -5.508 -2.638 -4.199 1.00 0.00 26 CYS A CA 8
ATOM 3981 C C . CYS A 1 26 ? -6.080 -4.025 -4.549 1.00 0.00 26 CYS A C 8
ATOM 3982 O O . CYS A 1 26 ? -5.862 -4.523 -5.656 1.00 0.00 26 CYS A O 8
ATOM 3989 N N . MET A 1 27 ? -6.845 -4.633 -3.637 1.00 0.00 27 MET A N 8
ATOM 3990 C CA . MET A 1 27 ? -7.628 -5.859 -3.906 1.00 0.00 27 MET A CA 8
ATOM 3991 C C . MET A 1 27 ? -9.133 -5.580 -3.902 1.00 0.00 27 MET A C 8
ATOM 3992 O O . MET A 1 27 ? -9.909 -6.246 -4.583 1.00 0.00 27 MET A O 8
ATOM 4006 N N . ASN A 1 28 ? -9.521 -4.590 -3.103 1.00 0.00 28 ASN A N 8
ATOM 4007 C CA . ASN A 1 28 ? -10.829 -3.963 -2.977 1.00 0.00 28 ASN A CA 8
ATOM 4008 C C . ASN A 1 28 ? -10.533 -2.587 -2.336 1.00 0.00 28 ASN A C 8
ATOM 4009 O O . ASN A 1 28 ? -9.541 -1.947 -2.705 1.00 0.00 28 ASN A O 8
ATOM 4020 N N . ARG A 1 29 ? -11.302 -2.139 -1.339 1.00 0.00 29 ARG A N 8
ATOM 4021 C CA . ARG A 1 29 ? -10.917 -0.980 -0.510 1.00 0.00 29 ARG A CA 8
ATOM 4022 C C . ARG A 1 29 ? -9.647 -1.205 0.313 1.00 0.00 29 ARG A C 8
ATOM 4023 O O . ARG A 1 29 ? -9.042 -0.221 0.720 1.00 0.00 29 ARG A O 8
ATOM 4044 N N . LYS A 1 30 ? -9.219 -2.454 0.537 1.00 0.00 30 LYS A N 8
ATOM 4045 C CA . LYS A 1 30 ? -7.944 -2.839 1.170 1.00 0.00 30 LYS A CA 8
ATOM 4046 C C . LYS A 1 30 ? -6.824 -3.037 0.152 1.00 0.00 30 LYS A C 8
ATOM 4047 O O . LYS A 1 30 ? -7.044 -3.360 -1.019 1.00 0.00 30 LYS A O 8
ATOM 4066 N N . CYS A 1 31 ? -5.608 -2.839 0.642 1.00 0.00 31 CYS A N 8
ATOM 4067 C CA . CYS A 1 31 ? -4.356 -2.919 -0.105 1.00 0.00 31 CYS A CA 8
ATOM 4068 C C . CYS A 1 31 ? -3.591 -4.230 0.156 1.00 0.00 31 CYS A C 8
ATOM 4069 O O . CYS A 1 31 ? -3.710 -4.818 1.232 1.00 0.00 31 CYS A O 8
ATOM 4076 N N . LYS A 1 32 ? -2.754 -4.638 -0.804 1.00 0.00 32 LYS A N 8
ATOM 4077 C CA . LYS A 1 32 ? -1.737 -5.693 -0.692 1.00 0.00 32 LYS A CA 8
ATOM 4078 C C . LYS A 1 32 ? -0.356 -5.102 -1.020 1.00 0.00 32 LYS A C 8
ATOM 4079 O O . LYS A 1 32 ? -0.178 -4.517 -2.089 1.00 0.00 32 LYS A O 8
ATOM 4098 N N . CYS A 1 33 ? 0.618 -5.264 -0.122 1.00 0.00 33 CYS A N 8
ATOM 4099 C CA . CYS A 1 33 ? 2.018 -4.845 -0.318 1.00 0.00 33 CYS A CA 8
ATOM 4100 C C . CYS A 1 33 ? 2.935 -6.078 -0.387 1.00 0.00 33 CYS A C 8
ATOM 4101 O O . CYS A 1 33 ? 2.925 -6.908 0.522 1.00 0.00 33 CYS A O 8
ATOM 4108 N N . TYR A 1 34 ? 3.732 -6.183 -1.456 1.00 0.00 34 TYR A N 8
ATOM 4109 C CA . TYR A 1 34 ? 4.445 -7.415 -1.834 1.00 0.00 34 TYR A CA 8
ATOM 4110 C C . TYR A 1 34 ? 5.864 -7.577 -1.262 1.00 0.00 34 TYR A C 8
ATOM 4111 O O . TYR A 1 34 ? 6.100 -8.416 -0.391 1.00 0.00 34 TYR A O 8
ATOM 4129 N N . TYR A 1 35 ? 6.825 -6.790 -1.753 1.00 0.00 35 TYR A N 8
ATOM 4130 C CA . TYR A 1 35 ? 8.271 -6.963 -1.507 1.00 0.00 35 TYR A CA 8
ATOM 4131 C C . TYR A 1 35 ? 8.796 -6.208 -0.273 1.00 0.00 35 TYR A C 8
ATOM 4132 O O . TYR A 1 35 ? 9.919 -5.705 -0.261 1.00 0.00 35 TYR A O 8
ATOM 4150 N N . CYS A 1 36 ? 7.946 -6.072 0.747 1.00 0.00 36 CYS A N 8
ATOM 4151 C CA . CYS A 1 36 ? 8.188 -5.340 1.991 1.00 0.00 36 CYS A CA 8
ATOM 4152 C C . CYS A 1 36 ? 7.121 -5.721 3.023 1.00 0.00 36 CYS A C 8
ATOM 4153 O O . CYS A 1 36 ? 5.923 -5.721 2.670 1.00 0.00 36 CYS A O 8
ATOM 4161 N N . ALA A 1 1 ? 4.348 -4.350 7.378 1.00 0.00 1 ALA A N 9
ATOM 4162 C CA . ALA A 1 1 ? 3.157 -3.990 6.584 1.00 0.00 1 ALA A CA 9
ATOM 4163 C C . ALA A 1 1 ? 1.944 -4.825 6.995 1.00 0.00 1 ALA A C 9
ATOM 4164 O O . ALA A 1 1 ? 2.106 -5.828 7.692 1.00 0.00 1 ALA A O 9
ATOM 4173 N N . ALA A 1 2 ? 0.739 -4.452 6.548 1.00 0.00 2 ALA A N 9
ATOM 4174 C CA . ALA A 1 2 ? -0.517 -5.160 6.791 1.00 0.00 2 ALA A CA 9
ATOM 4175 C C . ALA A 1 2 ? -1.497 -4.873 5.636 1.00 0.00 2 ALA A C 9
ATOM 4176 O O . ALA A 1 2 ? -1.218 -4.016 4.794 1.00 0.00 2 ALA A O 9
ATOM 4183 N N . ALA A 1 3 ? -2.679 -5.496 5.628 1.00 0.00 3 ALA A N 9
ATOM 4184 C CA . ALA A 1 3 ? -3.733 -5.121 4.687 1.00 0.00 3 ALA A CA 9
ATOM 4185 C C . ALA A 1 3 ? -4.494 -3.888 5.189 1.00 0.00 3 ALA A C 9
ATOM 4186 O O . ALA A 1 3 ? -5.228 -3.927 6.183 1.00 0.00 3 ALA A O 9
ATOM 4193 N N . ILE A 1 4 ? -4.321 -2.794 4.461 1.00 0.00 4 ILE A N 9
ATOM 4194 C CA . ILE A 1 4 ? -4.735 -1.430 4.782 1.00 0.00 4 ILE A CA 9
ATOM 4195 C C . ILE A 1 4 ? -5.983 -1.017 4.005 1.00 0.00 4 ILE A C 9
ATOM 4196 O O . ILE A 1 4 ? -6.324 -1.637 2.998 1.00 0.00 4 ILE A O 9
ATOM 4212 N N . SER A 1 5 ? -6.596 0.090 4.412 1.00 0.00 5 SER A N 9
ATOM 4213 C CA . SER A 1 5 ? -7.636 0.750 3.621 1.00 0.00 5 SER A CA 9
ATOM 4214 C C . SER A 1 5 ? -6.992 1.359 2.372 1.00 0.00 5 SER A C 9
ATOM 4215 O O . SER A 1 5 ? -6.201 2.302 2.468 1.00 0.00 5 SER A O 9
ATOM 4223 N N . CYS A 1 6 ? -7.292 0.827 1.188 1.00 0.00 6 CYS A N 9
ATOM 4224 C CA . CYS A 1 6 ? -6.738 1.336 -0.067 1.00 0.00 6 CYS A CA 9
ATOM 4225 C C . CYS A 1 6 ? -7.117 2.807 -0.327 1.00 0.00 6 CYS A C 9
ATOM 4226 O O . CYS A 1 6 ? -6.229 3.611 -0.612 1.00 0.00 6 CYS A O 9
ATOM 4233 N N . VAL A 1 7 ? -8.388 3.200 -0.163 1.00 0.00 7 VAL A N 9
ATOM 4234 C CA . VAL A 1 7 ? -8.830 4.562 -0.521 1.00 0.00 7 VAL A CA 9
ATOM 4235 C C . VAL A 1 7 ? -8.200 5.646 0.345 1.00 0.00 7 VAL A C 9
ATOM 4236 O O . VAL A 1 7 ? -7.866 6.707 -0.186 1.00 0.00 7 VAL A O 9
ATOM 4249 N N . GLY A 1 8 ? -8.034 5.350 1.643 1.00 0.00 8 GLY A N 9
ATOM 4250 C CA . GLY A 1 8 ? -7.279 6.089 2.659 1.00 0.00 8 GLY A CA 9
ATOM 4251 C C . GLY A 1 8 ? -6.973 7.538 2.312 1.00 0.00 8 GLY A C 9
ATOM 4252 O O . GLY A 1 8 ? -7.829 8.421 2.428 1.00 0.00 8 GLY A O 9
ATOM 4256 N N . SER A 1 9 ? -5.738 7.743 1.855 1.00 0.00 9 SER A N 9
ATOM 4257 C CA . SER A 1 9 ? -5.277 8.982 1.226 1.00 0.00 9 SER A CA 9
ATOM 4258 C C . SER A 1 9 ? -4.454 8.636 -0.024 1.00 0.00 9 SER A C 9
ATOM 4259 O O . SER A 1 9 ? -4.953 8.870 -1.131 1.00 0.00 9 SER A O 9
ATOM 4267 N N . PRO A 1 10 ? -3.276 7.986 0.089 1.00 0.00 10 PRO A N 9
ATOM 4268 C CA . PRO A 1 10 ? -2.569 7.391 -1.048 1.00 0.00 10 PRO A CA 9
ATOM 4269 C C . PRO A 1 10 ? -3.207 6.039 -1.411 1.00 0.00 10 PRO A C 9
ATOM 4270 O O . PRO A 1 10 ? -4.107 5.569 -0.713 1.00 0.00 10 PRO A O 9
ATOM 4281 N N . GLU A 1 11 ? -2.712 5.356 -2.440 1.00 0.00 11 GLU A N 9
ATOM 4282 C CA . GLU A 1 11 ? -3.083 4.007 -2.812 1.00 0.00 11 GLU A CA 9
ATOM 4283 C C . GLU A 1 11 ? -2.464 2.921 -1.898 1.00 0.00 11 GLU A C 9
ATOM 4284 O O . GLU A 1 11 ? -3.123 2.434 -0.978 1.00 0.00 11 GLU A O 9
ATOM 4296 N N . CYS A 1 12 ? -1.189 2.570 -2.101 1.00 0.00 12 CYS A N 9
ATOM 4297 C CA . CYS A 1 12 ? -0.575 1.372 -1.506 1.00 0.00 12 CYS A CA 9
ATOM 4298 C C . CYS A 1 12 ? 0.802 1.584 -0.838 1.00 0.00 12 CYS A C 9
ATOM 4299 O O . CYS A 1 12 ? 0.842 1.680 0.392 1.00 0.00 12 CYS A O 9
ATOM 4306 N N . PRO A 1 13 ? 1.940 1.672 -1.567 1.00 0.00 13 PRO A N 9
ATOM 4307 C CA . PRO A 1 13 ? 3.275 1.601 -0.968 1.00 0.00 13 PRO A CA 9
ATOM 4308 C C . PRO A 1 13 ? 3.601 2.592 0.173 1.00 0.00 13 PRO A C 9
ATOM 4309 O O . PRO A 1 13 ? 4.202 2.132 1.148 1.00 0.00 13 PRO A O 9
ATOM 4320 N N . PRO A 1 14 ? 3.188 3.877 0.165 1.00 0.00 14 PRO A N 9
ATOM 4321 C CA . PRO A 1 14 ? 3.498 4.814 1.253 1.00 0.00 14 PRO A CA 9
ATOM 4322 C C . PRO A 1 14 ? 2.616 4.614 2.504 1.00 0.00 14 PRO A C 9
ATOM 4323 O O . PRO A 1 14 ? 2.915 5.192 3.553 1.00 0.00 14 PRO A O 9
ATOM 4334 N N . LYS A 1 15 ? 1.557 3.789 2.403 1.00 0.00 15 LYS A N 9
ATOM 4335 C CA . LYS A 1 15 ? 0.650 3.374 3.493 1.00 0.00 15 LYS A CA 9
ATOM 4336 C C . LYS A 1 15 ? 0.926 1.939 3.972 1.00 0.00 15 LYS A C 9
ATOM 4337 O O . LYS A 1 15 ? 0.694 1.622 5.136 1.00 0.00 15 LYS A O 9
ATOM 4356 N N . CYS A 1 16 ? 1.486 1.082 3.110 1.00 0.00 16 CYS A N 9
ATOM 4357 C CA . CYS A 1 16 ? 1.948 -0.267 3.461 1.00 0.00 16 CYS A CA 9
ATOM 4358 C C . CYS A 1 16 ? 2.898 -0.265 4.670 1.00 0.00 16 CYS A C 9
ATOM 4359 O O . CYS A 1 16 ? 2.826 -1.175 5.488 1.00 0.00 16 CYS A O 9
ATOM 4366 N N . ARG A 1 17 ? 3.760 0.755 4.806 1.00 0.00 17 ARG A N 9
ATOM 4367 C CA . ARG A 1 17 ? 4.578 1.014 5.999 1.00 0.00 17 ARG A CA 9
ATOM 4368 C C . ARG A 1 17 ? 4.940 2.493 6.138 1.00 0.00 17 ARG A C 9
ATOM 4369 O O . ARG A 1 17 ? 4.871 3.241 5.163 1.00 0.00 17 ARG A O 9
ATOM 4390 N N . ALA A 1 18 ? 5.425 2.878 7.312 1.00 0.00 18 ALA A N 9
ATOM 4391 C CA . ALA A 1 18 ? 5.696 4.261 7.703 1.00 0.00 18 ALA A CA 9
ATOM 4392 C C . ALA A 1 18 ? 6.742 4.957 6.811 1.00 0.00 18 ALA A C 9
ATOM 4393 O O . ALA A 1 18 ? 6.525 6.071 6.337 1.00 0.00 18 ALA A O 9
ATOM 4400 N N . GLN A 1 19 ? 7.845 4.266 6.528 1.00 0.00 19 GLN A N 9
ATOM 4401 C CA . GLN A 1 19 ? 8.956 4.678 5.655 1.00 0.00 19 GLN A CA 9
ATOM 4402 C C . GLN A 1 19 ? 8.733 4.358 4.159 1.00 0.00 19 GLN A C 9
ATOM 4403 O O . GLN A 1 19 ? 9.629 4.527 3.330 1.00 0.00 19 GLN A O 9
ATOM 4417 N N . GLY A 1 20 ? 7.543 3.859 3.817 1.00 0.00 20 GLY A N 9
ATOM 4418 C CA . GLY A 1 20 ? 7.124 3.448 2.480 1.00 0.00 20 GLY A CA 9
ATOM 4419 C C . GLY A 1 20 ? 7.778 2.163 1.955 1.00 0.00 20 GLY A C 9
ATOM 4420 O O . GLY A 1 20 ? 8.969 1.907 2.136 1.00 0.00 20 GLY A O 9
ATOM 4424 N N . CYS A 1 21 ? 6.948 1.326 1.335 1.00 0.00 21 CYS A N 9
ATOM 4425 C CA . CYS A 1 21 ? 7.256 -0.015 0.840 1.00 0.00 21 CYS A CA 9
ATOM 4426 C C . CYS A 1 21 ? 7.920 0.011 -0.545 1.00 0.00 21 CYS A C 9
ATOM 4427 O O . CYS A 1 21 ? 7.840 0.999 -1.272 1.00 0.00 21 CYS A O 9
ATOM 4434 N N . LYS A 1 22 ? 8.509 -1.121 -0.942 1.00 0.00 22 LYS A N 9
ATOM 4435 C CA . LYS A 1 22 ? 9.163 -1.306 -2.251 1.00 0.00 22 LYS A CA 9
ATOM 4436 C C . LYS A 1 22 ? 8.158 -1.208 -3.407 1.00 0.00 22 LYS A C 9
ATOM 4437 O O . LYS A 1 22 ? 8.366 -0.415 -4.325 1.00 0.00 22 LYS A O 9
ATOM 4456 N N . ASN A 1 23 ? 7.044 -1.945 -3.324 1.00 0.00 23 ASN A N 9
ATOM 4457 C CA . ASN A 1 23 ? 5.892 -1.863 -4.235 1.00 0.00 23 ASN A CA 9
ATOM 4458 C C . ASN A 1 23 ? 4.609 -2.399 -3.550 1.00 0.00 23 ASN A C 9
ATOM 4459 O O . ASN A 1 23 ? 4.681 -3.010 -2.478 1.00 0.00 23 ASN A O 9
ATOM 4470 N N . GLY A 1 24 ? 3.439 -2.186 -4.156 1.00 0.00 24 GLY A N 9
ATOM 4471 C CA . GLY A 1 24 ? 2.138 -2.622 -3.633 1.00 0.00 24 GLY A CA 9
ATOM 4472 C C . GLY A 1 24 ? 0.966 -2.404 -4.607 1.00 0.00 24 GLY A C 9
ATOM 4473 O O . GLY A 1 24 ? 0.938 -1.397 -5.326 1.00 0.00 24 GLY A O 9
ATOM 4477 N N . LYS A 1 25 ? -0.010 -3.325 -4.576 1.00 0.00 25 LYS A N 9
ATOM 4478 C CA . LYS A 1 25 ? -1.150 -3.422 -5.508 1.00 0.00 25 LYS A CA 9
ATOM 4479 C C . LYS A 1 25 ? -2.500 -3.470 -4.764 1.00 0.00 25 LYS A C 9
ATOM 4480 O O . LYS A 1 25 ? -2.632 -4.210 -3.794 1.00 0.00 25 LYS A O 9
ATOM 4499 N N . CYS A 1 26 ? -3.489 -2.688 -5.206 1.00 0.00 26 CYS A N 9
ATOM 4500 C CA . CYS A 1 26 ? -4.800 -2.526 -4.567 1.00 0.00 26 CYS A CA 9
ATOM 4501 C C . CYS A 1 26 ? -5.923 -3.360 -5.219 1.00 0.00 26 CYS A C 9
ATOM 4502 O O . CYS A 1 26 ? -5.990 -3.490 -6.444 1.00 0.00 26 CYS A O 9
ATOM 4509 N N . MET A 1 27 ? -6.871 -3.834 -4.405 1.00 0.00 27 MET A N 9
ATOM 4510 C CA . MET A 1 27 ? -8.081 -4.561 -4.802 1.00 0.00 27 MET A CA 9
ATOM 4511 C C . MET A 1 27 ? -9.299 -4.062 -4.001 1.00 0.00 27 MET A C 9
ATOM 4512 O O . MET A 1 27 ? -9.365 -4.250 -2.790 1.00 0.00 27 MET A O 9
ATOM 4526 N N . ASN A 1 28 ? -10.239 -3.397 -4.687 1.00 0.00 28 ASN A N 9
ATOM 4527 C CA . ASN A 1 28 ? -11.427 -2.682 -4.215 1.00 0.00 28 ASN A CA 9
ATOM 4528 C C . ASN A 1 28 ? -11.163 -1.723 -3.044 1.00 0.00 28 ASN A C 9
ATOM 4529 O O . ASN A 1 28 ? -11.115 -0.509 -3.251 1.00 0.00 28 ASN A O 9
ATOM 4540 N N . ARG A 1 29 ? -10.970 -2.249 -1.827 1.00 0.00 29 ARG A N 9
ATOM 4541 C CA . ARG A 1 29 ? -10.756 -1.474 -0.595 1.00 0.00 29 ARG A CA 9
ATOM 4542 C C . ARG A 1 29 ? -9.478 -1.834 0.142 1.00 0.00 29 ARG A C 9
ATOM 4543 O O . ARG A 1 29 ? -9.198 -1.207 1.161 1.00 0.00 29 ARG A O 9
ATOM 4564 N N . LYS A 1 30 ? -8.730 -2.829 -0.327 1.00 0.00 30 LYS A N 9
ATOM 4565 C CA . LYS A 1 30 ? -7.589 -3.417 0.379 1.00 0.00 30 LYS A CA 9
ATOM 4566 C C . LYS A 1 30 ? -6.341 -3.423 -0.507 1.00 0.00 30 LYS A C 9
ATOM 4567 O O . LYS A 1 30 ? -6.411 -3.069 -1.683 1.00 0.00 30 LYS A O 9
ATOM 4586 N N . CYS A 1 31 ? -5.185 -3.738 0.073 1.00 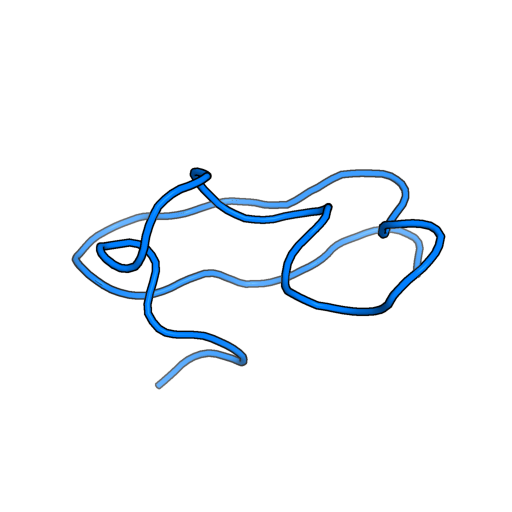0.00 31 CYS A N 9
ATOM 4587 C CA . CYS A 1 31 ? -3.899 -3.691 -0.622 1.00 0.00 31 CYS A CA 9
ATOM 4588 C C . CYS A 1 31 ? -3.024 -4.901 -0.284 1.00 0.00 31 CYS A C 9
ATOM 4589 O O . CYS A 1 31 ? -2.882 -5.248 0.891 1.00 0.00 31 CYS A O 9
ATOM 4596 N N . LYS A 1 32 ? -2.400 -5.493 -1.308 1.00 0.00 32 LYS A N 9
ATOM 4597 C CA . LYS A 1 32 ? -1.345 -6.487 -1.227 1.00 0.00 32 LYS A CA 9
ATOM 4598 C C . LYS A 1 32 ? -0.009 -5.752 -1.348 1.00 0.00 32 LYS A C 9
ATOM 4599 O O . LYS A 1 32 ? 0.361 -5.280 -2.426 1.00 0.00 32 LYS A O 9
ATOM 4618 N N . CYS A 1 33 ? 0.702 -5.630 -0.235 1.00 0.00 33 CYS A N 9
ATOM 4619 C CA . CYS A 1 33 ? 2.072 -5.122 -0.214 1.00 0.00 33 CYS A CA 9
ATOM 4620 C C . CYS A 1 33 ? 3.004 -6.215 -0.772 1.00 0.00 33 CYS A C 9
ATOM 4621 O O . CYS A 1 33 ? 2.737 -7.404 -0.591 1.00 0.00 33 CYS A O 9
ATOM 4628 N N . TYR A 1 34 ? 4.045 -5.840 -1.522 1.00 0.00 34 TYR A N 9
ATOM 4629 C CA . TYR A 1 34 ? 4.830 -6.825 -2.278 1.00 0.00 34 TYR A CA 9
ATOM 4630 C C . TYR A 1 34 ? 6.017 -7.419 -1.494 1.00 0.00 34 TYR A C 9
ATOM 4631 O O . TYR A 1 34 ? 5.963 -8.586 -1.098 1.00 0.00 34 TYR A O 9
ATOM 4649 N N . TYR A 1 35 ? 7.088 -6.643 -1.287 1.00 0.00 35 TYR A N 9
ATOM 4650 C CA . TYR A 1 35 ? 8.382 -7.138 -0.780 1.00 0.00 35 TYR A CA 9
ATOM 4651 C C . TYR A 1 35 ? 8.935 -6.358 0.433 1.00 0.00 35 TYR A C 9
ATOM 4652 O O . TYR A 1 35 ? 10.142 -6.139 0.551 1.00 0.00 35 TYR A O 9
ATOM 4670 N N . CYS A 1 36 ? 8.068 -5.884 1.329 1.00 0.00 36 CYS A N 9
ATOM 4671 C CA . CYS A 1 36 ? 8.435 -5.149 2.536 1.00 0.00 36 CYS A CA 9
ATOM 4672 C C . CYS A 1 36 ? 7.807 -5.729 3.822 1.00 0.00 36 CYS A C 9
ATOM 4673 O O . CYS A 1 36 ? 8.123 -5.221 4.920 1.00 0.00 36 CYS A O 9
ATOM 4681 N N . ALA A 1 1 ? 1.510 -8.302 4.259 1.00 0.00 1 ALA A N 10
ATOM 4682 C CA . ALA A 1 1 ? 0.239 -7.776 4.814 1.00 0.00 1 ALA A CA 10
ATOM 4683 C C . ALA A 1 1 ? -0.545 -6.964 3.772 1.00 0.00 1 ALA A C 10
ATOM 4684 O O . ALA A 1 1 ? 0.002 -6.635 2.721 1.00 0.00 1 ALA A O 10
ATOM 4693 N N . ALA A 1 2 ? -1.817 -6.648 4.048 1.00 0.00 2 ALA A N 10
ATOM 4694 C CA . ALA A 1 2 ? -2.712 -5.799 3.247 1.00 0.00 2 ALA A CA 10
ATOM 4695 C C . ALA A 1 2 ? -3.676 -4.982 4.147 1.00 0.00 2 ALA A C 10
ATOM 4696 O O . ALA A 1 2 ? -4.791 -4.618 3.765 1.00 0.00 2 ALA A O 10
ATOM 4703 N N . ALA A 1 3 ? -3.231 -4.704 5.372 1.00 0.00 3 ALA A N 10
ATOM 4704 C CA . ALA A 1 3 ? -3.977 -4.206 6.526 1.00 0.00 3 ALA A CA 10
ATOM 4705 C C . ALA A 1 3 ? -4.387 -2.719 6.503 1.00 0.00 3 ALA A C 10
ATOM 4706 O O . ALA A 1 3 ? -4.467 -2.076 7.553 1.00 0.00 3 ALA A O 10
ATOM 4713 N N . ILE A 1 4 ? -4.620 -2.150 5.324 1.00 0.00 4 ILE A N 10
ATOM 4714 C CA . ILE A 1 4 ? -4.908 -0.720 5.158 1.00 0.00 4 ILE A CA 10
ATOM 4715 C C . ILE A 1 4 ? -5.871 -0.467 4.011 1.00 0.00 4 ILE A C 10
ATOM 4716 O O . ILE A 1 4 ? -5.915 -1.219 3.036 1.00 0.00 4 ILE A O 10
ATOM 4732 N N . SER A 1 5 ? -6.598 0.644 4.117 1.00 0.00 5 SER A N 10
ATOM 4733 C CA . SER A 1 5 ? -7.590 1.067 3.139 1.00 0.00 5 SER A CA 10
ATOM 4734 C C . SER A 1 5 ? -6.970 1.313 1.757 1.00 0.00 5 SER A C 10
ATOM 4735 O O . SER A 1 5 ? -6.067 2.140 1.575 1.00 0.00 5 SER A O 10
ATOM 4743 N N . CYS A 1 6 ? -7.508 0.608 0.764 1.00 0.00 6 CYS A N 10
ATOM 4744 C CA . CYS A 1 6 ? -7.264 0.802 -0.671 1.00 0.00 6 CYS A CA 10
ATOM 4745 C C . CYS A 1 6 ? -7.346 2.280 -1.073 1.00 0.00 6 CYS A C 10
ATOM 4746 O O . CYS A 1 6 ? -6.445 2.793 -1.744 1.00 0.00 6 CYS A O 10
ATOM 4753 N N . VAL A 1 7 ? -8.373 2.985 -0.582 1.00 0.00 7 VAL A N 10
ATOM 4754 C CA . VAL A 1 7 ? -8.463 4.443 -0.697 1.00 0.00 7 VAL A CA 10
ATOM 4755 C C . VAL A 1 7 ? -7.402 5.104 0.190 1.00 0.00 7 VAL A C 10
ATOM 4756 O O . VAL A 1 7 ? -6.416 5.633 -0.321 1.00 0.00 7 VAL A O 10
ATOM 4769 N N . GLY A 1 8 ? -7.506 4.957 1.511 1.00 0.00 8 GLY A N 10
ATOM 4770 C CA . GLY A 1 8 ? -6.511 5.454 2.465 1.00 0.00 8 GLY A CA 10
ATOM 4771 C C . GLY A 1 8 ? -6.299 6.960 2.384 1.00 0.00 8 GLY A C 10
ATOM 4772 O O . GLY A 1 8 ? -7.263 7.735 2.321 1.00 0.00 8 GLY A O 10
ATOM 4776 N N . SER A 1 9 ? -5.023 7.346 2.358 1.00 0.00 9 SER A N 10
ATOM 4777 C CA . SER A 1 9 ? -4.580 8.726 2.134 1.00 0.00 9 SER A CA 10
ATOM 4778 C C . SER A 1 9 ? -3.827 8.823 0.792 1.00 0.00 9 SER A C 10
ATOM 4779 O O . SER A 1 9 ? -4.370 9.412 -0.145 1.00 0.00 9 SER A O 10
ATOM 4787 N N . PRO A 1 10 ? -2.661 8.174 0.620 1.00 0.00 10 PRO A N 10
ATOM 4788 C CA . PRO A 1 10 ? -1.977 8.008 -0.674 1.00 0.00 10 PRO A CA 10
ATOM 4789 C C . PRO A 1 10 ? -2.552 6.821 -1.489 1.00 0.00 10 PRO A C 10
ATOM 4790 O O . PRO A 1 10 ? -3.616 6.303 -1.151 1.00 0.00 10 PRO A O 10
ATOM 4801 N N . GLU A 1 11 ? -1.877 6.334 -2.543 1.00 0.00 11 GLU A N 10
ATOM 4802 C CA . GLU A 1 11 ? -2.395 5.236 -3.388 1.00 0.00 11 GLU A CA 10
ATOM 4803 C C . GLU A 1 11 ? -2.218 3.834 -2.775 1.00 0.00 11 GLU A C 10
ATOM 4804 O O . GLU A 1 11 ? -3.219 3.236 -2.385 1.00 0.00 11 GLU A O 10
ATOM 4816 N N . CYS A 1 12 ? -0.995 3.288 -2.642 1.00 0.00 12 CYS A N 10
ATOM 4817 C CA . CYS A 1 12 ? -0.817 1.961 -2.005 1.00 0.00 12 CYS A CA 10
ATOM 4818 C C . CYS A 1 12 ? 0.563 1.668 -1.367 1.00 0.00 12 CYS A C 10
ATOM 4819 O O . CYS A 1 12 ? 0.601 1.478 -0.153 1.00 0.00 12 CYS A O 10
ATOM 4826 N N . PRO A 1 13 ? 1.712 1.675 -2.076 1.00 0.00 13 PRO A N 10
ATOM 4827 C CA . PRO A 1 13 ? 3.008 1.369 -1.455 1.00 0.00 13 PRO A CA 10
ATOM 4828 C C . PRO A 1 13 ? 3.483 2.303 -0.313 1.00 0.00 13 PRO A C 10
ATOM 4829 O O . PRO A 1 13 ? 4.145 1.796 0.597 1.00 0.00 13 PRO A O 10
ATOM 4840 N N . PRO A 1 14 ? 3.185 3.620 -0.262 1.00 0.00 14 PRO A N 10
ATOM 4841 C CA . PRO A 1 14 ? 3.780 4.497 0.757 1.00 0.00 14 PRO A CA 10
ATOM 4842 C C . PRO A 1 14 ? 3.154 4.305 2.146 1.00 0.00 14 PRO A C 10
ATOM 4843 O O . PRO A 1 14 ? 3.854 4.370 3.157 1.00 0.00 14 PRO A O 10
ATOM 4854 N N . LYS A 1 15 ? 1.849 4.002 2.195 1.00 0.00 15 LYS A N 10
ATOM 4855 C CA . LYS A 1 15 ? 1.058 3.791 3.423 1.00 0.00 15 LYS A CA 10
ATOM 4856 C C . LYS A 1 15 ? 1.379 2.476 4.152 1.00 0.00 15 LYS A C 10
ATOM 4857 O O . LYS A 1 15 ? 1.049 2.335 5.326 1.00 0.00 15 LYS A O 10
ATOM 4876 N N . CYS A 1 16 ? 2.074 1.537 3.503 1.00 0.00 16 CYS A N 10
ATOM 4877 C CA . CYS A 1 16 ? 2.461 0.242 4.077 1.00 0.00 16 CYS A CA 10
ATOM 4878 C C . CYS A 1 16 ? 3.304 0.334 5.362 1.00 0.00 16 CYS A C 10
ATOM 4879 O O . CYS A 1 16 ? 3.187 -0.520 6.247 1.00 0.00 16 CYS A O 10
ATOM 4886 N N . ARG A 1 17 ? 4.186 1.338 5.448 1.00 0.00 17 ARG A N 10
ATOM 4887 C CA . ARG A 1 17 ? 5.217 1.461 6.482 1.00 0.00 17 ARG A CA 10
ATOM 4888 C C . ARG A 1 17 ? 5.684 2.906 6.675 1.00 0.00 17 ARG A C 10
ATOM 4889 O O . ARG A 1 17 ? 5.222 3.799 5.968 1.00 0.00 17 ARG A O 10
ATOM 4910 N N . ALA A 1 18 ? 6.591 3.132 7.620 1.00 0.00 18 ALA A N 10
ATOM 4911 C CA . ALA A 1 18 ? 7.057 4.467 8.024 1.00 0.00 18 ALA A CA 10
ATOM 4912 C C . ALA A 1 18 ? 7.934 5.182 6.975 1.00 0.00 18 ALA A C 10
ATOM 4913 O O . ALA A 1 18 ? 8.002 6.409 6.952 1.00 0.00 18 ALA A O 10
ATOM 4920 N N . GLN A 1 19 ? 8.605 4.413 6.117 1.00 0.00 19 GLN A N 10
ATOM 4921 C CA . GLN A 1 19 ? 9.556 4.869 5.085 1.00 0.00 19 GLN A CA 10
ATOM 4922 C C . GLN A 1 19 ? 9.117 4.522 3.640 1.00 0.00 19 GLN A C 10
ATOM 4923 O O . GLN A 1 19 ? 9.834 4.774 2.667 1.00 0.00 19 GLN A O 10
ATOM 4937 N N . GLY A 1 20 ? 7.923 3.932 3.523 1.00 0.00 20 GLY A N 10
ATOM 4938 C CA . GLY A 1 20 ? 7.282 3.460 2.290 1.00 0.00 20 GLY A CA 10
ATOM 4939 C C . GLY A 1 20 ? 7.839 2.147 1.720 1.00 0.00 20 GLY A C 10
ATOM 4940 O O . GLY A 1 20 ? 8.899 1.664 2.121 1.00 0.00 20 GLY A O 10
ATOM 4944 N N . CYS A 1 21 ? 7.063 1.529 0.826 1.00 0.00 21 CYS A N 10
ATOM 4945 C CA . CYS A 1 21 ? 7.328 0.218 0.218 1.00 0.00 21 CYS A CA 10
ATOM 4946 C C . CYS A 1 21 ? 7.825 0.279 -1.240 1.00 0.00 21 CYS A C 10
ATOM 4947 O O . CYS A 1 21 ? 7.570 1.239 -1.973 1.00 0.00 21 CYS A O 10
ATOM 4954 N N . LYS A 1 22 ? 8.435 -0.828 -1.686 1.00 0.00 22 LYS A N 10
ATOM 4955 C CA . LYS A 1 22 ? 8.818 -1.111 -3.084 1.00 0.00 22 LYS A CA 10
ATOM 4956 C C . LYS A 1 22 ? 7.628 -1.166 -4.048 1.00 0.00 22 LYS A C 10
ATOM 4957 O O . LYS A 1 22 ? 7.651 -0.495 -5.073 1.00 0.00 22 LYS A O 10
ATOM 4976 N N . ASN A 1 23 ? 6.601 -1.956 -3.724 1.00 0.00 23 ASN A N 10
ATOM 4977 C CA . ASN A 1 23 ? 5.381 -2.102 -4.524 1.00 0.00 23 ASN A CA 10
ATOM 4978 C C . ASN A 1 23 ? 4.196 -2.489 -3.625 1.00 0.00 23 ASN A C 10
ATOM 4979 O O . ASN A 1 23 ? 4.368 -3.075 -2.552 1.00 0.00 23 ASN A O 10
ATOM 4990 N N . GLY A 1 24 ? 2.996 -2.199 -4.108 1.00 0.00 24 GLY A N 10
ATOM 4991 C CA . GLY A 1 24 ? 1.723 -2.485 -3.455 1.00 0.00 24 GLY A CA 10
ATOM 4992 C C . GLY A 1 24 ? 0.523 -2.278 -4.381 1.00 0.00 24 GLY A C 10
ATOM 4993 O O . GLY A 1 24 ? 0.568 -1.399 -5.247 1.00 0.00 24 GLY A O 10
ATOM 4997 N N . LYS A 1 25 ? -0.536 -3.082 -4.220 1.00 0.00 25 LYS A N 10
ATOM 4998 C CA . LYS A 1 25 ? -1.762 -3.045 -5.034 1.00 0.00 25 LYS A CA 10
ATOM 4999 C C . LYS A 1 25 ? -3.036 -3.247 -4.203 1.00 0.00 25 LYS A C 10
ATOM 5000 O O . LYS A 1 25 ? -2.971 -3.761 -3.090 1.00 0.00 25 LYS A O 10
ATOM 5019 N N . CYS A 1 26 ? -4.193 -2.908 -4.768 1.00 0.00 26 CYS A N 10
ATOM 5020 C CA . CYS A 1 26 ? -5.503 -3.089 -4.141 1.00 0.00 26 CYS A CA 10
ATOM 5021 C C . CYS A 1 26 ? -6.346 -4.180 -4.829 1.00 0.00 26 CYS A C 10
ATOM 5022 O O . CYS A 1 26 ? -6.316 -4.320 -6.054 1.00 0.00 26 CYS A O 10
ATOM 5029 N N . MET A 1 27 ? -7.129 -4.928 -4.040 1.00 0.00 27 MET A N 10
ATOM 5030 C CA . MET A 1 27 ? -8.100 -5.915 -4.541 1.00 0.00 27 MET A CA 10
ATOM 5031 C C . MET A 1 27 ? -9.515 -5.310 -4.641 1.00 0.00 27 MET A C 10
ATOM 5032 O O . MET A 1 27 ? -10.134 -5.396 -5.705 1.00 0.00 27 MET A O 10
ATOM 5046 N N . ASN A 1 28 ? -10.008 -4.669 -3.571 1.00 0.00 28 ASN A N 10
ATOM 5047 C CA . ASN A 1 28 ? -11.219 -3.827 -3.552 1.00 0.00 28 ASN A CA 10
ATOM 5048 C C . ASN A 1 28 ? -11.177 -2.725 -2.467 1.00 0.00 28 ASN A C 10
ATOM 5049 O O . ASN A 1 28 ? -11.504 -1.573 -2.756 1.00 0.00 28 ASN A O 10
ATOM 5060 N N . ARG A 1 29 ? -10.763 -3.071 -1.237 1.00 0.00 29 ARG A N 10
ATOM 5061 C CA . ARG A 1 29 ? -10.661 -2.195 -0.046 1.00 0.00 29 ARG A CA 10
ATOM 5062 C C . ARG A 1 29 ? -9.366 -2.340 0.741 1.00 0.00 29 ARG A C 10
ATOM 5063 O O . ARG A 1 29 ? -9.115 -1.543 1.638 1.00 0.00 29 ARG A O 10
ATOM 5084 N N . LYS A 1 30 ? -8.553 -3.345 0.431 1.00 0.00 30 LYS A N 10
ATOM 5085 C CA . LYS A 1 30 ? -7.371 -3.740 1.209 1.00 0.00 30 LYS A CA 10
ATOM 5086 C C . LYS A 1 30 ? -6.131 -3.568 0.337 1.00 0.00 30 LYS A C 10
ATOM 5087 O O . LYS A 1 30 ? -6.173 -3.923 -0.844 1.00 0.00 30 LYS A O 10
ATOM 5106 N N . CYS A 1 31 ? -5.062 -2.981 0.880 1.00 0.00 31 CYS A N 10
ATOM 5107 C CA . CYS A 1 31 ? -3.911 -2.535 0.084 1.00 0.00 31 CYS A CA 10
ATOM 5108 C C . CYS A 1 31 ? -2.659 -3.343 0.431 1.00 0.00 31 CYS A C 10
ATOM 5109 O O . CYS A 1 31 ? -2.026 -3.111 1.460 1.00 0.00 31 CYS A O 10
ATOM 5116 N N . LYS A 1 32 ? -2.335 -4.318 -0.422 1.00 0.00 32 LYS A N 10
ATOM 5117 C CA . LYS A 1 32 ? -1.263 -5.284 -0.244 1.00 0.00 32 LYS A CA 10
ATOM 5118 C C . LYS A 1 32 ? 0.120 -4.649 -0.334 1.00 0.00 32 LYS A C 10
ATOM 5119 O O . LYS A 1 32 ? 0.389 -3.867 -1.240 1.00 0.00 32 LYS A O 10
ATOM 5138 N N . CYS A 1 33 ? 0.993 -5.052 0.579 1.00 0.00 33 CYS A N 10
ATOM 5139 C CA . CYS A 1 33 ? 2.385 -4.641 0.703 1.00 0.00 33 CYS A CA 10
ATOM 5140 C C . CYS A 1 33 ? 3.256 -5.874 0.426 1.00 0.00 33 CYS A C 10
ATOM 5141 O O . CYS A 1 33 ? 3.177 -6.870 1.149 1.00 0.00 33 CYS A O 10
ATOM 5148 N N . TYR A 1 34 ? 4.056 -5.832 -0.642 1.00 0.00 34 TYR A N 10
ATOM 5149 C CA . TYR A 1 34 ? 4.697 -7.037 -1.186 1.00 0.00 34 TYR A CA 10
ATOM 5150 C C . TYR A 1 34 ? 6.078 -7.428 -0.628 1.00 0.00 34 TYR A C 10
ATOM 5151 O O . TYR A 1 34 ? 6.257 -8.559 -0.173 1.00 0.00 34 TYR A O 10
ATOM 5169 N N . TYR A 1 35 ? 7.058 -6.516 -0.700 1.00 0.00 35 TYR A N 10
ATOM 5170 C CA . TYR A 1 35 ? 8.493 -6.834 -0.535 1.00 0.00 35 TYR A CA 10
ATOM 5171 C C . TYR A 1 35 ? 9.251 -5.978 0.493 1.00 0.00 35 TYR A C 10
ATOM 5172 O O . TYR A 1 35 ? 10.467 -5.787 0.382 1.00 0.00 35 TYR A O 10
ATOM 5190 N N . CYS A 1 36 ? 8.545 -5.441 1.488 1.00 0.00 36 CYS A N 10
ATOM 5191 C CA . CYS A 1 36 ? 9.047 -4.434 2.413 1.00 0.00 36 CYS A CA 10
ATOM 5192 C C . CYS A 1 36 ? 8.710 -4.759 3.883 1.00 0.00 36 CYS A C 10
ATOM 5193 O O . CYS A 1 36 ? 7.573 -4.507 4.343 1.00 0.00 36 CYS A O 10
ATOM 5201 N N . ALA A 1 1 ? 3.703 -6.618 4.243 1.00 0.00 1 ALA A N 11
ATOM 5202 C CA . ALA A 1 1 ? 2.775 -5.683 4.913 1.00 0.00 1 ALA A CA 11
ATOM 5203 C C . ALA A 1 1 ? 1.564 -5.407 4.032 1.00 0.00 1 ALA A C 11
ATOM 5204 O O . ALA A 1 1 ? 1.693 -5.388 2.809 1.00 0.00 1 ALA A O 11
ATOM 5213 N N . ALA A 1 2 ? 0.382 -5.211 4.620 1.00 0.00 2 ALA A N 11
ATOM 5214 C CA . ALA A 1 2 ? -0.903 -5.153 3.926 1.00 0.00 2 ALA A CA 11
ATOM 5215 C C . ALA A 1 2 ? -1.994 -4.524 4.822 1.00 0.00 2 ALA A C 11
ATOM 5216 O O . ALA A 1 2 ? -1.672 -3.704 5.688 1.00 0.00 2 ALA A O 11
ATOM 5223 N N . ALA A 1 3 ? -3.260 -4.926 4.631 1.00 0.00 3 ALA A N 11
ATOM 5224 C CA . ALA A 1 3 ? -4.437 -4.592 5.447 1.00 0.00 3 ALA A CA 11
ATOM 5225 C C . ALA A 1 3 ? -4.926 -3.140 5.409 1.00 0.00 3 ALA A C 11
ATOM 5226 O O . ALA A 1 3 ? -5.912 -2.796 6.065 1.00 0.00 3 ALA A O 11
ATOM 5233 N N . ILE A 1 4 ? -4.240 -2.276 4.674 1.00 0.00 4 ILE A N 11
ATOM 5234 C CA . ILE A 1 4 ? -4.456 -0.843 4.721 1.00 0.00 4 ILE A CA 11
ATOM 5235 C C . ILE A 1 4 ? -5.689 -0.440 3.927 1.00 0.00 4 ILE A C 11
ATOM 5236 O O . ILE A 1 4 ? -6.087 -1.111 2.971 1.00 0.00 4 ILE A O 11
ATOM 5252 N N . SER A 1 5 ? -6.210 0.734 4.254 1.00 0.00 5 SER A N 11
ATOM 5253 C CA . SER A 1 5 ? -7.245 1.389 3.465 1.00 0.00 5 SER A CA 11
ATOM 5254 C C . SER A 1 5 ? -6.711 1.738 2.076 1.00 0.00 5 SER A C 11
ATOM 5255 O O . SER A 1 5 ? -5.899 2.657 1.907 1.00 0.00 5 SER A O 11
ATOM 5263 N N . CYS A 1 6 ? -7.170 1.005 1.062 1.00 0.00 6 CYS A N 11
ATOM 5264 C CA . CYS A 1 6 ? -6.871 1.255 -0.352 1.00 0.00 6 CYS A CA 11
ATOM 5265 C C . CYS A 1 6 ? -7.396 2.613 -0.841 1.00 0.00 6 CYS A C 11
ATOM 5266 O O . CYS A 1 6 ? -6.741 3.237 -1.674 1.00 0.00 6 CYS A O 11
ATOM 5273 N N . VAL A 1 7 ? -8.524 3.120 -0.316 1.00 0.00 7 VAL A N 11
ATOM 5274 C CA . VAL A 1 7 ? -8.970 4.499 -0.637 1.00 0.00 7 VAL A CA 11
ATOM 5275 C C . VAL A 1 7 ? -8.067 5.538 0.010 1.00 0.00 7 VAL A C 11
ATOM 5276 O O . VAL A 1 7 ? -7.710 6.531 -0.624 1.00 0.00 7 VAL A O 11
ATOM 5289 N N . GLY A 1 8 ? -7.701 5.277 1.268 1.00 0.00 8 GLY A N 11
ATOM 5290 C CA . GLY A 1 8 ? -6.742 6.006 2.085 1.00 0.00 8 GLY A CA 11
ATOM 5291 C C . GLY A 1 8 ? -6.591 7.488 1.773 1.00 0.00 8 GLY A C 11
ATOM 5292 O O . GLY A 1 8 ? -7.519 8.282 1.938 1.00 0.00 8 GLY A O 11
ATOM 5296 N N . SER A 1 9 ? -5.401 7.822 1.279 1.00 0.00 9 SER A N 11
ATOM 5297 C CA . SER A 1 9 ? -5.088 9.128 0.696 1.00 0.00 9 SER A CA 11
ATOM 5298 C C . SER A 1 9 ? -4.015 8.941 -0.386 1.00 0.00 9 SER A C 11
ATOM 5299 O O . SER A 1 9 ? -4.308 9.199 -1.558 1.00 0.00 9 SER A O 11
ATOM 5307 N N . PRO A 1 10 ? -2.800 8.446 -0.062 1.00 0.00 10 PRO A N 11
ATOM 5308 C CA . PRO A 1 10 ? -1.935 7.887 -1.086 1.00 0.00 10 PRO A CA 11
ATOM 5309 C C . PRO A 1 10 ? -2.515 6.505 -1.432 1.00 0.00 10 PRO A C 11
ATOM 5310 O O . PRO A 1 10 ? -3.303 5.945 -0.659 1.00 0.00 10 PRO A O 11
ATOM 5321 N N . GLU A 1 11 ? -2.084 5.911 -2.539 1.00 0.00 11 GLU A N 11
ATOM 5322 C CA . GLU A 1 11 ? -2.607 4.630 -3.013 1.00 0.00 11 GLU A CA 11
ATOM 5323 C C . GLU A 1 11 ? -2.201 3.498 -2.052 1.00 0.00 11 GLU A C 11
ATOM 5324 O O . GLU A 1 11 ? -3.000 3.106 -1.199 1.00 0.00 11 GLU A O 11
ATOM 5336 N N . CYS A 1 12 ? -0.956 3.003 -2.104 1.00 0.00 12 CYS A N 11
ATOM 5337 C CA . CYS A 1 12 ? -0.542 1.839 -1.307 1.00 0.00 12 CYS A CA 11
ATOM 5338 C C . CYS A 1 12 ? 0.917 1.852 -0.803 1.00 0.00 12 CYS A C 11
ATOM 5339 O O . CYS A 1 12 ? 1.090 1.877 0.419 1.00 0.00 12 CYS A O 11
ATOM 5346 N N . PRO A 1 13 ? 1.969 1.851 -1.659 1.00 0.00 13 PRO A N 11
ATOM 5347 C CA . PRO A 1 13 ? 3.359 1.646 -1.229 1.00 0.00 13 PRO A CA 11
ATOM 5348 C C . PRO A 1 13 ? 3.828 2.512 -0.045 1.00 0.00 13 PRO A C 11
ATOM 5349 O O . PRO A 1 13 ? 4.345 1.945 0.920 1.00 0.00 13 PRO A O 11
ATOM 5360 N N . PRO A 1 14 ? 3.618 3.847 -0.027 1.00 0.00 14 PRO A N 11
ATOM 5361 C CA . PRO A 1 14 ? 4.127 4.686 1.061 1.00 0.00 14 PRO A CA 11
ATOM 5362 C C . PRO A 1 14 ? 3.346 4.504 2.368 1.00 0.00 14 PRO A C 11
ATOM 5363 O O . PRO A 1 14 ? 3.894 4.788 3.431 1.00 0.00 14 PRO A O 11
ATOM 5374 N N . LYS A 1 15 ? 2.101 3.999 2.304 1.00 0.00 15 LYS A N 11
ATOM 5375 C CA . LYS A 1 15 ? 1.198 3.807 3.453 1.00 0.00 15 LYS A CA 11
ATOM 5376 C C . LYS A 1 15 ? 1.432 2.474 4.184 1.00 0.00 15 LYS A C 11
ATOM 5377 O O . LYS A 1 15 ? 1.156 2.390 5.377 1.00 0.00 15 LYS A O 11
ATOM 5396 N N . CYS A 1 16 ? 1.968 1.449 3.511 1.00 0.00 16 CYS A N 11
ATOM 5397 C CA . CYS A 1 16 ? 2.184 0.107 4.089 1.00 0.00 16 CYS A CA 11
ATOM 5398 C C . CYS A 1 16 ? 3.028 0.102 5.388 1.00 0.00 16 CYS A C 11
ATOM 5399 O O . CYS A 1 16 ? 2.858 -0.801 6.209 1.00 0.00 16 CYS A O 11
ATOM 5406 N N . ARG A 1 17 ? 3.906 1.100 5.591 1.00 0.00 17 ARG A N 11
ATOM 5407 C CA . ARG A 1 17 ? 4.638 1.373 6.841 1.00 0.00 17 ARG A CA 11
ATOM 5408 C C . ARG A 1 17 ? 5.058 2.844 6.947 1.00 0.00 17 ARG A C 11
ATOM 5409 O O . ARG A 1 17 ? 4.910 3.579 5.972 1.00 0.00 17 ARG A O 11
ATOM 5430 N N . ALA A 1 18 ? 5.621 3.266 8.079 1.00 0.00 18 ALA A N 11
ATOM 5431 C CA . ALA A 1 18 ? 6.069 4.642 8.325 1.00 0.00 18 ALA A CA 11
ATOM 5432 C C . ALA A 1 18 ? 7.035 5.184 7.247 1.00 0.00 18 ALA A C 11
ATOM 5433 O O . ALA A 1 18 ? 6.708 6.148 6.552 1.00 0.00 18 ALA A O 11
ATOM 5440 N N . GLN A 1 19 ? 8.173 4.517 7.020 1.00 0.00 19 GLN A N 11
ATOM 5441 C CA . GLN A 1 19 ? 9.141 4.898 5.972 1.00 0.00 19 GLN A CA 11
ATOM 5442 C C . GLN A 1 19 ? 8.677 4.522 4.546 1.00 0.00 19 GLN A C 11
ATOM 5443 O O . GLN A 1 19 ? 9.240 4.974 3.549 1.00 0.00 19 GLN A O 11
ATOM 5457 N N . GLY A 1 20 ? 7.613 3.723 4.459 1.00 0.00 20 GLY A N 11
ATOM 5458 C CA . GLY A 1 20 ? 7.009 3.185 3.245 1.00 0.00 20 GLY A CA 11
ATOM 5459 C C . GLY A 1 20 ? 7.739 2.001 2.610 1.00 0.00 20 GLY A C 11
ATOM 5460 O O . GLY A 1 20 ? 8.829 1.602 3.020 1.00 0.00 20 GLY A O 11
ATOM 5464 N N . CYS A 1 21 ? 7.066 1.403 1.629 1.00 0.00 21 CYS A N 11
ATOM 5465 C CA . CYS A 1 21 ? 7.416 0.147 0.970 1.00 0.00 21 CYS A CA 11
ATOM 5466 C C . CYS A 1 21 ? 7.631 0.258 -0.550 1.00 0.00 21 CYS A C 11
ATOM 5467 O O . CYS A 1 21 ? 7.244 1.242 -1.181 1.00 0.00 21 CYS A O 11
ATOM 5474 N N . LYS A 1 22 ? 8.215 -0.807 -1.128 1.00 0.00 22 LYS A N 11
ATOM 5475 C CA . LYS A 1 22 ? 8.622 -0.925 -2.541 1.00 0.00 22 LYS A CA 11
ATOM 5476 C C . LYS A 1 22 ? 7.461 -0.764 -3.543 1.00 0.00 22 LYS A C 11
ATOM 5477 O O . LYS A 1 22 ? 7.421 0.227 -4.271 1.00 0.00 22 LYS A O 11
ATOM 5496 N N . ASN A 1 23 ? 6.530 -1.726 -3.574 1.00 0.00 23 ASN A N 11
ATOM 5497 C CA . ASN A 1 23 ? 5.342 -1.745 -4.444 1.00 0.00 23 ASN A CA 11
ATOM 5498 C C . ASN A 1 23 ? 4.222 -2.633 -3.852 1.00 0.00 23 ASN A C 11
ATOM 5499 O O . ASN A 1 23 ? 4.478 -3.400 -2.918 1.00 0.00 23 ASN A O 11
ATOM 5510 N N . GLY A 1 24 ? 3.004 -2.567 -4.402 1.00 0.00 24 GLY A N 11
ATOM 5511 C CA . GLY A 1 24 ? 1.841 -3.338 -3.944 1.00 0.00 24 GLY A CA 11
ATOM 5512 C C . GLY A 1 24 ? 0.673 -3.461 -4.936 1.00 0.00 24 GLY A C 11
ATOM 5513 O O . GLY A 1 24 ? 0.794 -3.117 -6.113 1.00 0.00 24 GLY A O 11
ATOM 5517 N N . LYS A 1 25 ? -0.452 -3.993 -4.433 1.00 0.00 25 LYS A N 11
ATOM 5518 C CA . LYS A 1 25 ? -1.675 -4.333 -5.179 1.00 0.00 25 LYS A CA 11
ATOM 5519 C C . LYS A 1 25 ? -2.927 -4.269 -4.294 1.00 0.00 25 LYS A C 11
ATOM 5520 O O . LYS A 1 25 ? -2.997 -4.936 -3.255 1.00 0.00 25 LYS A O 11
ATOM 5539 N N . CYS A 1 26 ? -3.927 -3.507 -4.731 1.00 0.00 26 CYS A N 11
ATOM 5540 C CA . CYS A 1 26 ? -5.266 -3.428 -4.138 1.00 0.00 26 CYS A CA 11
ATOM 5541 C C . CYS A 1 26 ? -6.235 -4.435 -4.783 1.00 0.00 26 CYS A C 11
ATOM 5542 O O . CYS A 1 26 ? -6.007 -4.877 -5.910 1.00 0.00 26 CYS A O 11
ATOM 5549 N N . MET A 1 27 ? -7.313 -4.795 -4.075 1.00 0.00 27 MET A N 11
ATOM 5550 C CA . MET A 1 27 ? -8.397 -5.650 -4.601 1.00 0.00 27 MET A CA 11
ATOM 5551 C C . MET A 1 27 ? -9.814 -5.111 -4.307 1.00 0.00 27 MET A C 11
ATOM 5552 O O . MET A 1 27 ? -10.730 -5.340 -5.098 1.00 0.00 27 MET A O 11
ATOM 5566 N N . ASN A 1 28 ? -10.022 -4.395 -3.194 1.00 0.00 28 ASN A N 11
ATOM 5567 C CA . ASN A 1 28 ? -11.294 -3.772 -2.809 1.00 0.00 28 ASN A CA 11
ATOM 5568 C C . ASN A 1 28 ? -11.012 -2.524 -1.942 1.00 0.00 28 ASN A C 11
ATOM 5569 O O . ASN A 1 28 ? -10.458 -1.542 -2.441 1.00 0.00 28 ASN A O 11
ATOM 5580 N N . ARG A 1 29 ? -11.340 -2.562 -0.644 1.00 0.00 29 ARG A N 11
ATOM 5581 C CA . ARG A 1 29 ? -10.910 -1.603 0.384 1.00 0.00 29 ARG A CA 11
ATOM 5582 C C . ARG A 1 29 ? -9.489 -1.883 0.849 1.00 0.00 29 ARG A C 11
ATOM 5583 O O . ARG A 1 29 ? -8.937 -1.037 1.540 1.00 0.00 29 ARG A O 11
ATOM 5604 N N . LYS A 1 30 ? -8.936 -3.062 0.554 1.00 0.00 30 LYS A N 11
ATOM 5605 C CA . LYS A 1 30 ? -7.677 -3.562 1.111 1.00 0.00 30 LYS A CA 11
ATOM 5606 C C . LYS A 1 30 ? -6.564 -3.640 0.069 1.00 0.00 30 LYS A C 11
ATOM 5607 O O . LYS A 1 30 ? -6.827 -3.768 -1.131 1.00 0.00 30 LYS A O 11
ATOM 5626 N N . CYS A 1 31 ? -5.327 -3.511 0.548 1.00 0.00 31 CYS A N 11
ATOM 5627 C CA . CYS A 1 31 ? -4.115 -3.494 -0.263 1.00 0.00 31 CYS A CA 11
ATOM 5628 C C . CYS A 1 31 ? -2.959 -4.233 0.413 1.00 0.00 31 CYS A C 11
ATOM 5629 O O . CYS A 1 31 ? -2.764 -4.089 1.621 1.00 0.00 31 CYS A O 11
ATOM 5636 N N . LYS A 1 32 ? -2.149 -4.942 -0.382 1.00 0.00 32 LYS A N 11
ATOM 5637 C CA . LYS A 1 32 ? -0.976 -5.705 0.035 1.00 0.00 32 LYS A CA 11
ATOM 5638 C C . LYS A 1 32 ? 0.278 -5.185 -0.676 1.00 0.00 32 LYS A C 11
ATOM 5639 O O . LYS A 1 32 ? 0.266 -5.003 -1.889 1.00 0.00 32 LYS A O 11
ATOM 5658 N N . CYS A 1 33 ? 1.360 -4.948 0.064 1.00 0.00 33 CYS A N 11
ATOM 5659 C CA . CYS A 1 33 ? 2.685 -4.662 -0.489 1.00 0.00 33 CYS A CA 11
ATOM 5660 C C . CYS A 1 33 ? 3.429 -5.982 -0.765 1.00 0.00 33 CYS A C 11
ATOM 5661 O O . CYS A 1 33 ? 3.453 -6.871 0.085 1.00 0.00 33 CYS A O 11
ATOM 5668 N N . TYR A 1 34 ? 4.032 -6.126 -1.948 1.00 0.00 34 TYR A N 11
ATOM 5669 C CA . TYR A 1 34 ? 4.581 -7.408 -2.426 1.00 0.00 34 TYR A CA 11
ATOM 5670 C C . TYR A 1 34 ? 5.917 -7.811 -1.772 1.00 0.00 34 TYR A C 11
ATOM 5671 O O . TYR A 1 34 ? 6.139 -8.982 -1.453 1.00 0.00 34 TYR A O 11
ATOM 5689 N N . TYR A 1 35 ? 6.812 -6.837 -1.585 1.00 0.00 35 TYR A N 11
ATOM 5690 C CA . TYR A 1 35 ? 8.221 -7.047 -1.208 1.00 0.00 35 TYR A CA 11
ATOM 5691 C C . TYR A 1 35 ? 8.670 -6.163 -0.032 1.00 0.00 35 TYR A C 11
ATOM 5692 O O . TYR A 1 35 ? 9.799 -5.670 -0.029 1.00 0.00 35 TYR A O 11
ATOM 5710 N N . CYS A 1 36 ? 7.762 -5.875 0.911 1.00 0.00 36 CYS A N 11
ATOM 5711 C CA . CYS A 1 36 ? 8.023 -5.061 2.102 1.00 0.00 36 CYS A CA 11
ATOM 5712 C C . CYS A 1 36 ? 6.915 -5.200 3.164 1.00 0.00 36 CYS A C 11
ATOM 5713 O O . CYS A 1 36 ? 5.740 -5.429 2.803 1.00 0.00 36 CYS A O 11
ATOM 5721 N N . ALA A 1 1 ? 4.302 -5.823 4.895 1.00 0.00 1 ALA A N 12
ATOM 5722 C CA . ALA A 1 1 ? 2.909 -5.981 4.447 1.00 0.00 1 ALA A CA 12
ATOM 5723 C C . ALA A 1 1 ? 1.971 -5.627 5.601 1.00 0.00 1 ALA A C 12
ATOM 5724 O O . ALA A 1 1 ? 2.306 -5.897 6.754 1.00 0.00 1 ALA A O 12
ATOM 5733 N N . ALA A 1 2 ? 0.828 -4.987 5.328 1.00 0.00 2 ALA A N 12
ATOM 5734 C CA . ALA A 1 2 ? -0.148 -4.600 6.345 1.00 0.00 2 ALA A CA 12
ATOM 5735 C C . ALA A 1 2 ? -1.518 -4.398 5.684 1.00 0.00 2 ALA A C 12
ATOM 5736 O O . ALA A 1 2 ? -1.589 -3.870 4.570 1.00 0.00 2 ALA A O 12
ATOM 5743 N N . ALA A 1 3 ? -2.600 -4.771 6.364 1.00 0.00 3 ALA A N 12
ATOM 5744 C CA . ALA A 1 3 ? -3.939 -4.511 5.848 1.00 0.00 3 ALA A CA 12
ATOM 5745 C C . ALA A 1 3 ? -4.336 -3.059 6.124 1.00 0.00 3 ALA A C 12
ATOM 5746 O O . ALA A 1 3 ? -4.659 -2.683 7.262 1.00 0.00 3 ALA A O 12
ATOM 5753 N N . ILE A 1 4 ? -4.285 -2.248 5.066 1.00 0.00 4 ILE A N 12
ATOM 5754 C CA . ILE A 1 4 ? -4.582 -0.814 5.089 1.00 0.00 4 ILE A CA 12
ATOM 5755 C C . ILE A 1 4 ? -5.749 -0.445 4.182 1.00 0.00 4 ILE A C 12
ATOM 5756 O O . ILE A 1 4 ? -6.064 -1.150 3.219 1.00 0.00 4 ILE A O 12
ATOM 5772 N N . SER A 1 5 ? -6.353 0.705 4.467 1.00 0.00 5 SER A N 12
ATOM 5773 C CA . SER A 1 5 ? -7.467 1.258 3.706 1.00 0.00 5 SER A CA 12
ATOM 5774 C C . SER A 1 5 ? -6.987 1.838 2.374 1.00 0.00 5 SER A C 12
ATOM 5775 O O . SER A 1 5 ? -6.280 2.851 2.331 1.00 0.00 5 SER A O 12
ATOM 5783 N N . CYS A 1 6 ? -7.379 1.219 1.260 1.00 0.00 6 CYS A N 12
ATOM 5784 C CA . CYS A 1 6 ? -7.092 1.741 -0.084 1.00 0.00 6 CYS A CA 12
ATOM 5785 C C . CYS A 1 6 ? -7.763 3.107 -0.379 1.00 0.00 6 CYS A C 12
ATOM 5786 O O . CYS A 1 6 ? -7.262 3.868 -1.211 1.00 0.00 6 CYS A O 12
ATOM 5793 N N . VAL A 1 7 ? -8.844 3.467 0.332 1.00 0.00 7 VAL A N 12
ATOM 5794 C CA . VAL A 1 7 ? -9.578 4.739 0.135 1.00 0.00 7 VAL A CA 12
ATOM 5795 C C . VAL A 1 7 ? -8.884 6.007 0.635 1.00 0.00 7 VAL A C 12
ATOM 5796 O O . VAL A 1 7 ? -9.333 7.101 0.301 1.00 0.00 7 VAL A O 12
ATOM 5809 N N . GLY A 1 8 ? -7.839 5.864 1.452 1.00 0.00 8 GLY A N 12
ATOM 5810 C CA . GLY A 1 8 ? -7.195 6.936 2.215 1.00 0.00 8 GLY A CA 12
ATOM 5811 C C . GLY A 1 8 ? -6.791 8.175 1.416 1.00 0.00 8 GLY A C 12
ATOM 5812 O O . GLY A 1 8 ? -7.577 9.113 1.257 1.00 0.00 8 GLY A O 12
ATOM 5816 N N . SER A 1 9 ? -5.553 8.181 0.925 1.00 0.00 9 SER A N 12
ATOM 5817 C CA . SER A 1 9 ? -5.005 9.243 0.069 1.00 0.00 9 SER A CA 12
ATOM 5818 C C . SER A 1 9 ? -4.155 8.607 -1.040 1.00 0.00 9 SER A C 12
ATOM 5819 O O . SER A 1 9 ? -4.569 8.657 -2.205 1.00 0.00 9 SER A O 12
ATOM 5827 N N . PRO A 1 10 ? -3.026 7.945 -0.708 1.00 0.00 10 PRO A N 12
ATOM 5828 C CA . PRO A 1 10 ? -2.326 7.062 -1.637 1.00 0.00 10 PRO A CA 12
ATOM 5829 C C . PRO A 1 10 ? -3.055 5.704 -1.677 1.00 0.00 10 PRO A C 12
ATOM 5830 O O . PRO A 1 10 ? -3.903 5.416 -0.825 1.00 0.00 10 PRO A O 12
ATOM 5841 N N . GLU A 1 11 ? -2.681 4.805 -2.586 1.00 0.00 11 GLU A N 12
ATOM 5842 C CA . GLU A 1 11 ? -3.297 3.478 -2.685 1.00 0.00 11 GLU A CA 12
ATOM 5843 C C . GLU A 1 11 ? -2.707 2.489 -1.667 1.00 0.00 11 GLU A C 12
ATOM 5844 O O . GLU A 1 11 ? -3.363 2.144 -0.683 1.00 0.00 11 GLU A O 12
ATOM 5856 N N . CYS A 1 12 ? -1.456 2.051 -1.875 1.00 0.00 12 CYS A N 12
ATOM 5857 C CA . CYS A 1 12 ? -0.874 0.909 -1.155 1.00 0.00 12 CYS A CA 12
ATOM 5858 C C . CYS A 1 12 ? 0.603 1.066 -0.719 1.00 0.00 12 CYS A C 12
ATOM 5859 O O . CYS A 1 12 ? 0.832 1.185 0.490 1.00 0.00 12 CYS A O 12
ATOM 5866 N N . PRO A 1 13 ? 1.614 1.117 -1.616 1.00 0.00 13 PRO A N 12
ATOM 5867 C CA . PRO A 1 13 ? 3.024 1.029 -1.220 1.00 0.00 13 PRO A CA 12
ATOM 5868 C C . PRO A 1 13 ? 3.521 2.061 -0.185 1.00 0.00 13 PRO A C 12
ATOM 5869 O O . PRO A 1 13 ? 4.186 1.632 0.765 1.00 0.00 13 PRO A O 12
ATOM 5880 N N . PRO A 1 14 ? 3.193 3.370 -0.253 1.00 0.00 14 PRO A N 12
ATOM 5881 C CA . PRO A 1 14 ? 3.675 4.334 0.742 1.00 0.00 14 PRO A CA 12
ATOM 5882 C C . PRO A 1 14 ? 2.902 4.244 2.069 1.00 0.00 14 PRO A C 12
ATOM 5883 O O . PRO A 1 14 ? 3.459 4.555 3.119 1.00 0.00 14 PRO A O 12
ATOM 5894 N N . LYS A 1 15 ? 1.645 3.771 2.048 1.00 0.00 15 LYS A N 12
ATOM 5895 C CA . LYS A 1 15 ? 0.802 3.625 3.253 1.00 0.00 15 LYS A CA 12
ATOM 5896 C C . LYS A 1 15 ? 1.094 2.329 4.028 1.00 0.00 15 LYS A C 12
ATOM 5897 O O . LYS A 1 15 ? 0.681 2.205 5.175 1.00 0.00 15 LYS A O 12
ATOM 5916 N N . CYS A 1 16 ? 1.809 1.371 3.432 1.00 0.00 16 CYS A N 12
ATOM 5917 C CA . CYS A 1 16 ? 2.020 0.032 4.000 1.00 0.00 16 CYS A CA 12
ATOM 5918 C C . CYS A 1 16 ? 2.801 0.018 5.343 1.00 0.00 16 CYS A C 12
ATOM 5919 O O . CYS A 1 16 ? 2.650 -0.913 6.137 1.00 0.00 16 CYS A O 12
ATOM 5926 N N . ARG A 1 17 ? 3.622 1.044 5.606 1.00 0.00 17 ARG A N 12
ATOM 5927 C CA . ARG A 1 17 ? 4.378 1.285 6.853 1.00 0.00 17 ARG A CA 12
ATOM 5928 C C . ARG A 1 17 ? 4.825 2.750 6.937 1.00 0.00 17 ARG A C 12
ATOM 5929 O O . ARG A 1 17 ? 4.763 3.446 5.932 1.00 0.00 17 ARG A O 12
ATOM 5950 N N . ALA A 1 18 ? 5.332 3.186 8.086 1.00 0.00 18 ALA A N 12
ATOM 5951 C CA . ALA A 1 18 ? 5.732 4.579 8.350 1.00 0.00 18 ALA A CA 12
ATOM 5952 C C . ALA A 1 18 ? 6.738 5.166 7.332 1.00 0.00 18 ALA A C 12
ATOM 5953 O O . ALA A 1 18 ? 6.594 6.316 6.924 1.00 0.00 18 ALA A O 12
ATOM 5960 N N . GLN A 1 19 ? 7.713 4.362 6.904 1.00 0.00 19 GLN A N 12
ATOM 5961 C CA . GLN A 1 19 ? 8.723 4.714 5.883 1.00 0.00 19 GLN A CA 12
ATOM 5962 C C . GLN A 1 19 ? 8.370 4.246 4.453 1.00 0.00 19 GLN A C 12
ATOM 5963 O O . GLN A 1 19 ? 9.164 4.386 3.520 1.00 0.00 19 GLN A O 12
ATOM 5977 N N . GLY A 1 20 ? 7.184 3.662 4.282 1.00 0.00 20 GLY A N 12
ATOM 5978 C CA . GLY A 1 20 ? 6.691 3.031 3.058 1.00 0.00 20 GLY A CA 12
ATOM 5979 C C . GLY A 1 20 ? 7.474 1.804 2.579 1.00 0.00 20 GLY A C 12
ATOM 5980 O O . GLY A 1 20 ? 8.512 1.433 3.123 1.00 0.00 20 GLY A O 12
ATOM 5984 N N . CYS A 1 21 ? 6.916 1.142 1.569 1.00 0.00 21 CYS A N 12
ATOM 5985 C CA . CYS A 1 21 ? 7.409 -0.106 0.977 1.00 0.00 21 CYS A CA 12
ATOM 5986 C C . CYS A 1 21 ? 7.853 0.012 -0.493 1.00 0.00 21 CYS A C 12
ATOM 5987 O O . CYS A 1 21 ? 7.495 0.976 -1.179 1.00 0.00 21 CYS A O 12
ATOM 5994 N N . LYS A 1 22 ? 8.573 -1.021 -0.981 1.00 0.00 22 LYS A N 12
ATOM 5995 C CA . LYS A 1 22 ? 9.118 -1.103 -2.353 1.00 0.00 22 LYS A CA 12
ATOM 5996 C C . LYS A 1 22 ? 8.035 -0.924 -3.430 1.00 0.00 22 LYS A C 12
ATOM 5997 O O . LYS A 1 22 ? 8.039 0.069 -4.152 1.00 0.00 22 LYS A O 12
ATOM 6016 N N . ASN A 1 23 ? 7.062 -1.838 -3.493 1.00 0.00 23 ASN A N 12
ATOM 6017 C CA . ASN A 1 23 ? 5.879 -1.767 -4.366 1.00 0.00 23 ASN A CA 12
ATOM 6018 C C . ASN A 1 23 ? 4.685 -2.506 -3.716 1.00 0.00 23 ASN A C 12
ATOM 6019 O O . ASN A 1 23 ? 4.849 -3.202 -2.707 1.00 0.00 23 ASN A O 12
ATOM 6030 N N . GLY A 1 24 ? 3.484 -2.358 -4.271 1.00 0.00 24 GLY A N 12
ATOM 6031 C CA . GLY A 1 24 ? 2.244 -2.975 -3.787 1.00 0.00 24 GLY A CA 12
ATOM 6032 C C . GLY A 1 24 ? 1.019 -2.600 -4.627 1.00 0.00 24 GLY A C 12
ATOM 6033 O O . GLY A 1 24 ? 1.066 -1.639 -5.395 1.00 0.00 24 GLY A O 12
ATOM 6037 N N . LYS A 1 25 ? -0.076 -3.351 -4.478 1.00 0.00 25 LYS A N 12
ATOM 6038 C CA . LYS A 1 25 ? -1.327 -3.194 -5.243 1.00 0.00 25 LYS A CA 12
ATOM 6039 C C . LYS A 1 25 ? -2.566 -3.212 -4.340 1.00 0.00 25 LYS A C 12
ATOM 6040 O O . LYS A 1 25 ? -2.551 -3.801 -3.260 1.00 0.00 25 LYS A O 12
ATOM 6059 N N . CYS A 1 26 ? -3.643 -2.583 -4.802 1.00 0.00 26 CYS A N 12
ATOM 6060 C CA . CYS A 1 26 ? -4.950 -2.543 -4.147 1.00 0.00 26 CYS A CA 12
ATOM 6061 C C . CYS A 1 26 ? -5.984 -3.468 -4.820 1.00 0.00 26 CYS A C 12
ATOM 6062 O O . CYS A 1 26 ? -5.991 -3.625 -6.041 1.00 0.00 26 CYS A O 12
ATOM 6069 N N . MET A 1 27 ? -6.884 -4.033 -4.009 1.00 0.00 27 MET A N 12
ATOM 6070 C CA . MET A 1 27 ? -8.089 -4.758 -4.421 1.00 0.00 27 MET A CA 12
ATOM 6071 C C . MET A 1 27 ? -9.285 -4.191 -3.645 1.00 0.00 27 MET A C 12
ATOM 6072 O O . MET A 1 27 ? -9.417 -4.433 -2.444 1.00 0.00 27 MET A O 12
ATOM 6086 N N . ASN A 1 28 ? -10.127 -3.414 -4.334 1.00 0.00 28 ASN A N 12
ATOM 6087 C CA . ASN A 1 28 ? -11.298 -2.655 -3.877 1.00 0.00 28 ASN A CA 12
ATOM 6088 C C . ASN A 1 28 ? -11.045 -1.696 -2.698 1.00 0.00 28 ASN A C 12
ATOM 6089 O O . ASN A 1 28 ? -11.136 -0.476 -2.850 1.00 0.00 28 ASN A O 12
ATOM 6100 N N . ARG A 1 29 ? -10.709 -2.260 -1.537 1.00 0.00 29 ARG A N 12
ATOM 6101 C CA . ARG A 1 29 ? -10.538 -1.582 -0.249 1.00 0.00 29 ARG A CA 12
ATOM 6102 C C . ARG A 1 29 ? -9.227 -1.918 0.452 1.00 0.00 29 ARG A C 12
ATOM 6103 O O . ARG A 1 29 ? -8.868 -1.202 1.380 1.00 0.00 29 ARG A O 12
ATOM 6124 N N . LYS A 1 30 ? -8.527 -2.978 0.040 1.00 0.00 30 LYS A N 12
ATOM 6125 C CA . LYS A 1 30 ? -7.397 -3.574 0.794 1.00 0.00 30 LYS A CA 12
ATOM 6126 C C . LYS A 1 30 ? -6.110 -3.661 -0.029 1.00 0.00 30 LYS A C 12
ATOM 6127 O O . LYS A 1 30 ? -6.172 -3.614 -1.258 1.00 0.00 30 LYS A O 12
ATOM 6146 N N . CYS A 1 31 ? -4.951 -3.781 0.623 1.00 0.00 31 CYS A N 12
ATOM 6147 C CA . CYS A 1 31 ? -3.626 -3.623 -0.007 1.00 0.00 31 CYS A CA 12
ATOM 6148 C C . CYS A 1 31 ? -2.671 -4.810 0.228 1.00 0.00 31 CYS A C 12
ATOM 6149 O O . CYS A 1 31 ? -2.462 -5.247 1.364 1.00 0.00 31 CYS A O 12
ATOM 6156 N N . LYS A 1 32 ? -2.029 -5.283 -0.846 1.00 0.00 32 LYS A N 12
ATOM 6157 C CA . LYS A 1 32 ? -0.988 -6.321 -0.840 1.00 0.00 32 LYS A CA 12
ATOM 6158 C C . LYS A 1 32 ? 0.364 -5.710 -1.222 1.00 0.00 32 LYS A C 12
ATOM 6159 O O . LYS A 1 32 ? 0.573 -5.279 -2.358 1.00 0.00 32 LYS A O 12
ATOM 6178 N N . CYS A 1 33 ? 1.297 -5.683 -0.276 1.00 0.00 33 CYS A N 12
ATOM 6179 C CA . CYS A 1 33 ? 2.639 -5.125 -0.464 1.00 0.00 33 CYS A CA 12
ATOM 6180 C C . CYS A 1 33 ? 3.568 -6.207 -1.031 1.00 0.00 33 CYS A C 12
ATOM 6181 O O . CYS A 1 33 ? 3.744 -7.265 -0.426 1.00 0.00 33 CYS A O 12
ATOM 6188 N N . TYR A 1 34 ? 4.141 -5.950 -2.209 1.00 0.00 34 TYR A N 12
ATOM 6189 C CA . TYR A 1 34 ? 4.855 -6.947 -3.020 1.00 0.00 34 TYR A CA 12
ATOM 6190 C C . TYR A 1 34 ? 6.059 -7.593 -2.313 1.00 0.00 34 TYR A C 12
ATOM 6191 O O . TYR A 1 34 ? 6.087 -8.807 -2.123 1.00 0.00 34 TYR A O 12
ATOM 6209 N N . TYR A 1 35 ? 7.036 -6.762 -1.945 1.00 0.00 35 TYR A N 12
ATOM 6210 C CA . TYR A 1 35 ? 8.373 -7.172 -1.499 1.00 0.00 35 TYR A CA 12
ATOM 6211 C C . TYR A 1 35 ? 8.792 -6.525 -0.154 1.00 0.00 35 TYR A C 12
ATOM 6212 O O . TYR A 1 35 ? 9.968 -6.213 0.060 1.00 0.00 35 TYR A O 12
ATOM 6230 N N . CYS A 1 36 ? 7.795 -6.214 0.695 1.00 0.00 36 CYS A N 12
ATOM 6231 C CA . CYS A 1 36 ? 7.947 -5.409 1.926 1.00 0.00 36 CYS A CA 12
ATOM 6232 C C . CYS A 1 36 ? 6.734 -5.550 2.861 1.00 0.00 36 CYS A C 12
ATOM 6233 O O . CYS A 1 36 ? 6.876 -5.366 4.089 1.00 0.00 36 CYS A O 12
ATOM 6241 N N . ALA A 1 1 ? 2.907 -6.841 5.503 1.00 0.00 1 ALA A N 13
ATOM 6242 C CA . ALA A 1 1 ? 1.576 -6.434 5.011 1.00 0.00 1 ALA A CA 13
ATOM 6243 C C . ALA A 1 1 ? 1.014 -5.252 5.818 1.00 0.00 1 ALA A C 13
ATOM 6244 O O . ALA A 1 1 ? 1.642 -4.791 6.774 1.00 0.00 1 ALA A O 13
ATOM 6253 N N . ALA A 1 2 ? -0.152 -4.724 5.439 1.00 0.00 2 ALA A N 13
ATOM 6254 C CA . ALA A 1 2 ? -0.933 -3.773 6.226 1.00 0.00 2 ALA A CA 13
ATOM 6255 C C . ALA A 1 2 ? -2.414 -3.826 5.811 1.00 0.00 2 ALA A C 13
ATOM 6256 O O . ALA A 1 2 ? -2.740 -3.631 4.639 1.00 0.00 2 ALA A O 13
ATOM 6263 N N . ALA A 1 3 ? -3.314 -4.030 6.775 1.00 0.00 3 ALA A N 13
ATOM 6264 C CA . ALA A 1 3 ? -4.755 -4.111 6.547 1.00 0.00 3 ALA A CA 13
ATOM 6265 C C . ALA A 1 3 ? -5.405 -2.717 6.546 1.00 0.00 3 ALA A C 13
ATOM 6266 O O . ALA A 1 3 ? -6.118 -2.320 7.481 1.00 0.00 3 ALA A O 13
ATOM 6273 N N . ILE A 1 4 ? -5.135 -1.965 5.478 1.00 0.00 4 ILE A N 13
ATOM 6274 C CA . ILE A 1 4 ? -5.528 -0.568 5.289 1.00 0.00 4 ILE A CA 13
ATOM 6275 C C . ILE A 1 4 ? -6.326 -0.421 4.006 1.00 0.00 4 ILE A C 13
ATOM 6276 O O . ILE A 1 4 ? -6.094 -1.146 3.030 1.00 0.00 4 ILE A O 13
ATOM 6292 N N . SER A 1 5 ? -7.229 0.556 3.979 1.00 0.00 5 SER A N 13
ATOM 6293 C CA . SER A 1 5 ? -7.993 0.813 2.772 1.00 0.00 5 SER A CA 13
ATOM 6294 C C . SER A 1 5 ? -7.100 1.383 1.664 1.00 0.00 5 SER A C 13
ATOM 6295 O O . SER A 1 5 ? -6.295 2.308 1.830 1.00 0.00 5 SER A O 13
ATOM 6303 N N . CYS A 1 6 ? -7.255 0.785 0.490 1.00 0.00 6 CYS A N 13
ATOM 6304 C CA . CYS A 1 6 ? -6.713 1.288 -0.774 1.00 0.00 6 CYS A CA 13
ATOM 6305 C C . CYS A 1 6 ? -7.060 2.777 -0.982 1.00 0.00 6 CYS A C 13
ATOM 6306 O O . CYS A 1 6 ? -6.223 3.542 -1.456 1.00 0.00 6 CYS A O 13
ATOM 6313 N N . VAL A 1 7 ? -8.246 3.217 -0.532 1.00 0.00 7 VAL A N 13
ATOM 6314 C CA . VAL A 1 7 ? -8.665 4.629 -0.515 1.00 0.00 7 VAL A CA 13
ATOM 6315 C C . VAL A 1 7 ? -7.672 5.482 0.278 1.00 0.00 7 VAL A C 13
ATOM 6316 O O . VAL A 1 7 ? -7.061 6.389 -0.288 1.00 0.00 7 VAL A O 13
ATOM 6329 N N . GLY A 1 8 ? -7.464 5.149 1.558 1.00 0.00 8 GLY A N 13
ATOM 6330 C CA . GLY A 1 8 ? -6.537 5.797 2.498 1.00 0.00 8 GLY A CA 13
ATOM 6331 C C . GLY A 1 8 ? -6.326 7.297 2.296 1.00 0.00 8 GLY A C 13
ATOM 6332 O O . GLY A 1 8 ? -7.271 8.090 2.272 1.00 0.00 8 GLY A O 13
ATOM 6336 N N . SER A 1 9 ? -5.055 7.666 2.121 1.00 0.00 9 SER A N 13
ATOM 6337 C CA . SER A 1 9 ? -4.631 9.006 1.673 1.00 0.00 9 SER A CA 13
ATOM 6338 C C . SER A 1 9 ? -3.861 8.899 0.336 1.00 0.00 9 SER A C 13
ATOM 6339 O O . SER A 1 9 ? -4.361 9.401 -0.681 1.00 0.00 9 SER A O 13
ATOM 6347 N N . PRO A 1 10 ? -2.714 8.191 0.286 1.00 0.00 10 PRO A N 13
ATOM 6348 C CA . PRO A 1 10 ? -2.034 7.768 -0.948 1.00 0.00 10 PRO A CA 13
ATOM 6349 C C . PRO A 1 10 ? -2.716 6.499 -1.513 1.00 0.00 10 PRO A C 13
ATOM 6350 O O . PRO A 1 10 ? -3.807 6.145 -1.057 1.00 0.00 10 PRO A O 13
ATOM 6361 N N . GLU A 1 11 ? -2.131 5.767 -2.469 1.00 0.00 11 GLU A N 13
ATOM 6362 C CA . GLU A 1 11 ? -2.767 4.570 -3.055 1.00 0.00 11 GLU A CA 13
ATOM 6363 C C . GLU A 1 11 ? -2.465 3.268 -2.287 1.00 0.00 11 GLU A C 13
ATOM 6364 O O . GLU A 1 11 ? -3.382 2.680 -1.715 1.00 0.00 11 GLU A O 13
ATOM 6376 N N . CYS A 1 12 ? -1.208 2.819 -2.181 1.00 0.00 12 CYS A N 13
ATOM 6377 C CA . CYS A 1 12 ? -0.886 1.595 -1.415 1.00 0.00 12 CYS A CA 13
ATOM 6378 C C . CYS A 1 12 ? 0.561 1.495 -0.874 1.00 0.00 12 CYS A C 13
ATOM 6379 O O . CYS A 1 12 ? 0.716 1.431 0.347 1.00 0.00 12 CYS A O 13
ATOM 6386 N N . PRO A 1 13 ? 1.636 1.548 -1.687 1.00 0.00 13 PRO A N 13
ATOM 6387 C CA . PRO A 1 13 ? 2.993 1.311 -1.188 1.00 0.00 13 PRO A CA 13
ATOM 6388 C C . PRO A 1 13 ? 3.465 2.219 -0.032 1.00 0.00 13 PRO A C 13
ATOM 6389 O O . PRO A 1 13 ? 4.105 1.695 0.886 1.00 0.00 13 PRO A O 13
ATOM 6400 N N . PRO A 1 14 ? 3.157 3.534 0.026 1.00 0.00 14 PRO A N 13
ATOM 6401 C CA . PRO A 1 14 ? 3.755 4.409 1.044 1.00 0.00 14 PRO A CA 13
ATOM 6402 C C . PRO A 1 14 ? 3.116 4.265 2.436 1.00 0.00 14 PRO A C 13
ATOM 6403 O O . PRO A 1 14 ? 3.748 4.584 3.439 1.00 0.00 14 PRO A O 13
ATOM 6414 N N . LYS A 1 15 ? 1.873 3.773 2.514 1.00 0.00 15 LYS A N 13
ATOM 6415 C CA . LYS A 1 15 ? 1.075 3.661 3.754 1.00 0.00 15 LYS A CA 13
ATOM 6416 C C . LYS A 1 15 ? 1.334 2.365 4.541 1.00 0.00 15 LYS A C 13
ATOM 6417 O O . LYS A 1 15 ? 1.060 2.329 5.740 1.00 0.00 15 LYS A O 13
ATOM 6436 N N . CYS A 1 16 ? 1.922 1.339 3.912 1.00 0.00 16 CYS A N 13
ATOM 6437 C CA . CYS A 1 16 ? 2.184 0.025 4.524 1.00 0.00 16 CYS A CA 13
ATOM 6438 C C . CYS A 1 16 ? 3.104 0.053 5.764 1.00 0.00 16 CYS A C 13
ATOM 6439 O O . CYS A 1 16 ? 2.940 -0.784 6.652 1.00 0.00 16 CYS A O 13
ATOM 6446 N N . ARG A 1 17 ? 4.054 0.994 5.835 1.00 0.00 17 ARG A N 13
ATOM 6447 C CA . ARG A 1 17 ? 4.983 1.234 6.957 1.00 0.00 17 ARG A CA 13
ATOM 6448 C C . ARG A 1 17 ? 5.468 2.686 6.949 1.00 0.00 17 ARG A C 13
ATOM 6449 O O . ARG A 1 17 ? 5.279 3.371 5.948 1.00 0.00 17 ARG A O 13
ATOM 6470 N N . ALA A 1 18 ? 6.136 3.137 8.010 1.00 0.00 18 ALA A N 13
ATOM 6471 C CA . ALA A 1 18 ? 6.559 4.531 8.193 1.00 0.00 18 ALA A CA 13
ATOM 6472 C C . ALA A 1 18 ? 7.338 5.113 6.991 1.00 0.00 18 ALA A C 13
ATOM 6473 O O . ALA A 1 18 ? 6.933 6.130 6.423 1.00 0.00 18 ALA A O 13
ATOM 6480 N N . GLN A 1 19 ? 8.392 4.421 6.549 1.00 0.00 19 GLN A N 13
ATOM 6481 C CA . GLN A 1 19 ? 9.210 4.755 5.370 1.00 0.00 19 GLN A CA 13
ATOM 6482 C C . GLN A 1 19 ? 8.625 4.282 4.025 1.00 0.00 19 GLN A C 13
ATOM 6483 O O . GLN A 1 19 ? 9.248 4.465 2.980 1.00 0.00 19 GLN A O 13
ATOM 6497 N N . GLY A 1 20 ? 7.458 3.638 4.050 1.00 0.00 20 GLY A N 13
ATOM 6498 C CA . GLY A 1 20 ? 6.815 2.994 2.909 1.00 0.00 20 GLY A CA 13
ATOM 6499 C C . GLY A 1 20 ? 7.540 1.770 2.341 1.00 0.00 20 GLY A C 13
ATOM 6500 O O . GLY A 1 20 ? 8.681 1.466 2.687 1.00 0.00 20 GLY A O 13
ATOM 6504 N N . CYS A 1 21 ? 6.822 1.042 1.488 1.00 0.00 21 CYS A N 13
ATOM 6505 C CA . CYS A 1 21 ? 7.259 -0.191 0.835 1.00 0.00 21 CYS A CA 13
ATOM 6506 C C . CYS A 1 21 ? 7.602 -0.028 -0.654 1.00 0.00 21 CYS A C 13
ATOM 6507 O O . CYS A 1 21 ? 7.037 0.819 -1.346 1.00 0.00 21 CYS A O 13
ATOM 6514 N N . LYS A 1 22 ? 8.466 -0.917 -1.162 1.00 0.00 22 LYS A N 13
ATOM 6515 C CA . LYS A 1 22 ? 8.948 -0.956 -2.560 1.00 0.00 22 LYS A CA 13
ATOM 6516 C C . LYS A 1 22 ? 7.833 -0.903 -3.619 1.00 0.00 22 LYS A C 13
ATOM 6517 O O . LYS A 1 22 ? 7.919 -0.118 -4.559 1.00 0.00 22 LYS A O 13
ATOM 6536 N N . ASN A 1 23 ? 6.787 -1.723 -3.471 1.00 0.00 23 ASN A N 13
ATOM 6537 C CA . ASN A 1 23 ? 5.602 -1.737 -4.339 1.00 0.00 23 ASN A CA 13
ATOM 6538 C C . ASN A 1 23 ? 4.371 -2.286 -3.593 1.00 0.00 23 ASN A C 13
ATOM 6539 O O . ASN A 1 23 ? 4.507 -2.992 -2.588 1.00 0.00 23 ASN A O 13
ATOM 6550 N N . GLY A 1 24 ? 3.179 -1.994 -4.113 1.00 0.00 24 GLY A N 13
ATOM 6551 C CA . GLY A 1 24 ? 1.902 -2.480 -3.582 1.00 0.00 24 GLY A CA 13
ATOM 6552 C C . GLY A 1 24 ? 0.684 -2.062 -4.415 1.00 0.00 24 GLY A C 13
ATOM 6553 O O . GLY A 1 24 ? 0.689 -1.009 -5.064 1.00 0.00 24 GLY A O 13
ATOM 6557 N N . LYS A 1 25 ? -0.352 -2.910 -4.411 1.00 0.00 25 LYS A N 13
ATOM 6558 C CA . LYS A 1 25 ? -1.559 -2.838 -5.260 1.00 0.00 25 LYS A CA 13
ATOM 6559 C C . LYS A 1 25 ? -2.806 -3.347 -4.511 1.00 0.00 25 LYS A C 13
ATOM 6560 O O . LYS A 1 25 ? -2.706 -3.755 -3.355 1.00 0.00 25 LYS A O 13
ATOM 6579 N N . CYS A 1 26 ? -3.980 -3.286 -5.144 1.00 0.00 26 CYS A N 13
ATOM 6580 C CA . CYS A 1 26 ? -5.275 -3.591 -4.516 1.00 0.00 26 CYS A CA 13
ATOM 6581 C C . CYS A 1 26 ? -6.114 -4.630 -5.302 1.00 0.00 26 CYS A C 13
ATOM 6582 O O . CYS A 1 26 ? -5.800 -4.969 -6.450 1.00 0.00 26 CYS A O 13
ATOM 6589 N N . MET A 1 27 ? -7.175 -5.153 -4.674 1.00 0.00 27 MET A N 13
ATOM 6590 C CA . MET A 1 27 ? -8.154 -6.104 -5.241 1.00 0.00 27 MET A CA 13
ATOM 6591 C C . MET A 1 27 ? -9.605 -5.734 -4.858 1.00 0.00 27 MET A C 13
ATOM 6592 O O . MET A 1 27 ? -10.484 -5.631 -5.717 1.00 0.00 27 MET A O 13
ATOM 6606 N N . ASN A 1 28 ? -9.849 -5.521 -3.562 1.00 0.00 28 ASN A N 13
ATOM 6607 C CA . ASN A 1 28 ? -11.150 -5.333 -2.915 1.00 0.00 28 ASN A CA 13
ATOM 6608 C C . ASN A 1 28 ? -11.065 -4.132 -1.946 1.00 0.00 28 ASN A C 13
ATOM 6609 O O . ASN A 1 28 ? -11.213 -4.272 -0.731 1.00 0.00 28 ASN A O 13
ATOM 6620 N N . ARG A 1 29 ? -10.687 -2.964 -2.487 1.00 0.00 29 ARG A N 13
ATOM 6621 C CA . ARG A 1 29 ? -10.327 -1.710 -1.799 1.00 0.00 29 ARG A CA 13
ATOM 6622 C C . ARG A 1 29 ? -9.467 -1.841 -0.527 1.00 0.00 29 ARG A C 13
ATOM 6623 O O . ARG A 1 29 ? -9.534 -0.999 0.372 1.00 0.00 29 ARG A O 13
ATOM 6644 N N . LYS A 1 30 ? -8.570 -2.832 -0.487 1.00 0.00 30 LYS A N 13
ATOM 6645 C CA . LYS A 1 30 ? -7.565 -3.087 0.572 1.00 0.00 30 LYS A CA 13
ATOM 6646 C C . LYS A 1 30 ? -6.152 -3.171 -0.013 1.00 0.00 30 LYS A C 13
ATOM 6647 O O . LYS A 1 30 ? -5.999 -3.588 -1.158 1.00 0.00 30 LYS A O 13
ATOM 6666 N N . CYS A 1 31 ? -5.129 -2.781 0.744 1.00 0.00 31 CYS A N 13
ATOM 6667 C CA . CYS A 1 31 ? -3.761 -2.661 0.223 1.00 0.00 31 CYS A CA 13
ATOM 6668 C C . CYS A 1 31 ? -2.914 -3.919 0.460 1.00 0.00 31 CYS A C 13
ATOM 6669 O O . CYS A 1 31 ? -2.801 -4.415 1.585 1.00 0.00 31 CYS A O 13
ATOM 6676 N N . LYS A 1 32 ? -2.276 -4.402 -0.610 1.00 0.00 32 LYS A N 13
ATOM 6677 C CA . LYS A 1 32 ? -1.322 -5.511 -0.602 1.00 0.00 32 LYS A CA 13
ATOM 6678 C C . LYS A 1 32 ? 0.061 -5.025 -1.035 1.00 0.00 32 LYS A C 13
ATOM 6679 O O . LYS A 1 32 ? 0.286 -4.785 -2.220 1.00 0.00 32 LYS A O 13
ATOM 6698 N N . CYS A 1 33 ? 0.981 -4.872 -0.082 1.00 0.00 33 CYS A N 13
ATOM 6699 C CA . CYS A 1 33 ? 2.396 -4.607 -0.363 1.00 0.00 33 CYS A CA 13
ATOM 6700 C C . CYS A 1 33 ? 3.135 -5.908 -0.723 1.00 0.00 33 CYS A C 13
ATOM 6701 O O . CYS A 1 33 ? 2.936 -6.936 -0.074 1.00 0.00 33 CYS A O 13
ATOM 6708 N N . TYR A 1 34 ? 3.976 -5.853 -1.763 1.00 0.00 34 TYR A N 13
ATOM 6709 C CA . TYR A 1 34 ? 4.534 -7.047 -2.417 1.00 0.00 34 TYR A CA 13
ATOM 6710 C C . TYR A 1 34 ? 5.968 -7.464 -2.027 1.00 0.00 34 TYR A C 13
ATOM 6711 O O . TYR A 1 34 ? 6.203 -8.645 -1.754 1.00 0.00 34 TYR A O 13
ATOM 6729 N N . TYR A 1 35 ? 6.930 -6.528 -2.056 1.00 0.00 35 TYR A N 13
ATOM 6730 C CA . TYR A 1 35 ? 8.385 -6.813 -2.017 1.00 0.00 35 TYR A CA 13
ATOM 6731 C C . TYR A 1 35 ? 9.164 -6.237 -0.814 1.00 0.00 35 TYR A C 13
ATOM 6732 O O . TYR A 1 35 ? 10.357 -5.952 -0.930 1.00 0.00 35 TYR A O 13
ATOM 6750 N N . CYS A 1 36 ? 8.510 -6.006 0.325 1.00 0.00 36 CYS A N 13
ATOM 6751 C CA . CYS A 1 36 ? 9.078 -5.303 1.473 1.00 0.00 36 CYS A CA 13
ATOM 6752 C C . CYS A 1 36 ? 8.981 -6.083 2.797 1.00 0.00 36 CYS A C 13
ATOM 6753 O O . CYS A 1 36 ? 8.092 -6.957 2.933 1.00 0.00 36 CYS A O 13
ATOM 6761 N N . ALA A 1 1 ? 4.397 -6.269 5.464 1.00 0.00 1 ALA A N 14
ATOM 6762 C CA . ALA A 1 1 ? 3.172 -5.977 4.692 1.00 0.00 1 ALA A CA 14
ATOM 6763 C C . ALA A 1 1 ? 2.084 -5.403 5.608 1.00 0.00 1 ALA A C 14
ATOM 6764 O O . ALA A 1 1 ? 2.182 -5.526 6.833 1.00 0.00 1 ALA A O 14
ATOM 6773 N N . ALA A 1 2 ? 1.044 -4.765 5.057 1.00 0.00 2 ALA A N 14
ATOM 6774 C CA . ALA A 1 2 ? -0.063 -4.199 5.833 1.00 0.00 2 ALA A CA 14
ATOM 6775 C C . ALA A 1 2 ? -1.362 -4.132 5.010 1.00 0.00 2 ALA A C 14
ATOM 6776 O O . ALA A 1 2 ? -1.392 -3.571 3.912 1.00 0.00 2 ALA A O 14
ATOM 6783 N N . ALA A 1 3 ? -2.447 -4.694 5.541 1.00 0.00 3 ALA A N 14
ATOM 6784 C CA . ALA A 1 3 ? -3.754 -4.776 4.887 1.00 0.00 3 ALA A CA 14
ATOM 6785 C C . ALA A 1 3 ? -4.608 -3.518 5.114 1.00 0.00 3 ALA A C 14
ATOM 6786 O O . ALA A 1 3 ? -5.676 -3.558 5.726 1.00 0.00 3 ALA A O 14
ATOM 6793 N N . ILE A 1 4 ? -4.105 -2.387 4.639 1.00 0.00 4 ILE A N 14
ATOM 6794 C CA . ILE A 1 4 ? -4.606 -1.051 4.937 1.00 0.00 4 ILE A CA 14
ATOM 6795 C C . ILE A 1 4 ? -5.707 -0.610 3.994 1.00 0.00 4 ILE A C 14
ATOM 6796 O O . ILE A 1 4 ? -5.763 -1.043 2.844 1.00 0.00 4 ILE A O 14
ATOM 6812 N N . SER A 1 5 ? -6.513 0.336 4.464 1.00 0.00 5 SER A N 14
ATOM 6813 C CA . SER A 1 5 ? -7.505 1.067 3.677 1.00 0.00 5 SER A CA 14
ATOM 6814 C C . SER A 1 5 ? -6.854 1.789 2.488 1.00 0.00 5 SER A C 14
ATOM 6815 O O . SER A 1 5 ? -6.223 2.840 2.626 1.00 0.00 5 SER A O 14
ATOM 6823 N N . CYS A 1 6 ? -7.033 1.255 1.283 1.00 0.00 6 CYS A N 14
ATOM 6824 C CA . CYS A 1 6 ? -6.576 1.857 0.022 1.00 0.00 6 CYS A CA 14
ATOM 6825 C C . CYS A 1 6 ? -7.200 3.245 -0.272 1.00 0.00 6 CYS A C 14
ATOM 6826 O O . CYS A 1 6 ? -6.635 4.055 -1.004 1.00 0.00 6 CYS A O 14
ATOM 6833 N N . VAL A 1 7 ? -8.355 3.545 0.333 1.00 0.00 7 VAL A N 14
ATOM 6834 C CA . VAL A 1 7 ? -9.144 4.777 0.118 1.00 0.00 7 VAL A CA 14
ATOM 6835 C C . VAL A 1 7 ? -8.603 6.045 0.780 1.00 0.00 7 VAL A C 14
ATOM 6836 O O . VAL A 1 7 ? -8.995 7.146 0.390 1.00 0.00 7 VAL A O 14
ATOM 6849 N N . GLY A 1 8 ? -7.746 5.898 1.791 1.00 0.00 8 GLY A N 14
ATOM 6850 C CA . GLY A 1 8 ? -7.307 6.962 2.696 1.00 0.00 8 GLY A CA 14
ATOM 6851 C C . GLY A 1 8 ? -6.916 8.292 2.042 1.00 0.00 8 GLY A C 14
ATOM 6852 O O . GLY A 1 8 ? -7.697 9.250 2.025 1.00 0.00 8 GLY A O 14
ATOM 6856 N N . SER A 1 9 ? -5.709 8.332 1.481 1.00 0.00 9 SER A N 14
ATOM 6857 C CA . SER A 1 9 ? -5.181 9.453 0.696 1.00 0.00 9 SER A CA 14
ATOM 6858 C C . SER A 1 9 ? -4.310 8.904 -0.443 1.00 0.00 9 SER A C 14
ATOM 6859 O O . SER A 1 9 ? -4.693 9.066 -1.605 1.00 0.00 9 SER A O 14
ATOM 6867 N N . PRO A 1 10 ? -3.197 8.194 -0.171 1.00 0.00 10 PRO A N 14
ATOM 6868 C CA . PRO A 1 10 ? -2.512 7.384 -1.175 1.00 0.00 10 PRO A CA 14
ATOM 6869 C C . PRO A 1 10 ? -3.236 6.034 -1.302 1.00 0.00 10 PRO A C 14
ATOM 6870 O O . PRO A 1 10 ? -4.045 5.674 -0.439 1.00 0.00 10 PRO A O 14
ATOM 6881 N N . GLU A 1 11 ? -2.856 5.214 -2.279 1.00 0.00 11 GLU A N 14
ATOM 6882 C CA . GLU A 1 11 ? -3.362 3.849 -2.396 1.00 0.00 11 GLU A CA 14
ATOM 6883 C C . GLU A 1 11 ? -2.669 2.878 -1.428 1.00 0.00 11 GLU A C 14
ATOM 6884 O O . GLU A 1 11 ? -3.155 2.661 -0.315 1.00 0.00 11 GLU A O 14
ATOM 6896 N N . CYS A 1 12 ? -1.513 2.329 -1.812 1.00 0.00 12 CYS A N 14
ATOM 6897 C CA . CYS A 1 12 ? -0.918 1.176 -1.130 1.00 0.00 12 CYS A CA 14
ATOM 6898 C C . CYS A 1 12 ? 0.517 1.375 -0.601 1.00 0.00 12 CYS A C 14
ATOM 6899 O O . CYS A 1 12 ? 0.679 1.522 0.616 1.00 0.00 12 CYS A O 14
ATOM 6906 N N . PRO A 1 13 ? 1.569 1.423 -1.447 1.00 0.00 13 PRO A N 14
ATOM 6907 C CA . PRO A 1 13 ? 2.954 1.352 -0.979 1.00 0.00 13 PRO A CA 14
ATOM 6908 C C . PRO A 1 13 ? 3.386 2.384 0.089 1.00 0.00 13 PRO A C 14
ATOM 6909 O O . PRO A 1 13 ? 4.040 1.957 1.046 1.00 0.00 13 PRO A O 14
ATOM 6920 N N . PRO A 1 14 ? 3.019 3.683 0.036 1.00 0.00 14 PRO A N 14
ATOM 6921 C CA . PRO A 1 14 ? 3.479 4.669 1.024 1.00 0.00 14 PRO A CA 14
ATOM 6922 C C . PRO A 1 14 ? 2.700 4.625 2.351 1.00 0.00 14 PRO A C 14
ATOM 6923 O O . PRO A 1 14 ? 3.156 5.195 3.340 1.00 0.00 14 PRO A O 14
ATOM 6934 N N . LYS A 1 15 ? 1.541 3.945 2.404 1.00 0.00 15 LYS A N 14
ATOM 6935 C CA . LYS A 1 15 ? 0.727 3.767 3.628 1.00 0.00 15 LYS A CA 14
ATOM 6936 C C . LYS A 1 15 ? 0.999 2.423 4.336 1.00 0.00 15 LYS A C 14
ATOM 6937 O O . LYS A 1 15 ? 0.571 2.198 5.465 1.00 0.00 15 LYS A O 14
ATOM 6956 N N . CYS A 1 16 ? 1.718 1.522 3.666 1.00 0.00 16 CYS A N 14
ATOM 6957 C CA . CYS A 1 16 ? 1.939 0.136 4.085 1.00 0.00 16 CYS A CA 14
ATOM 6958 C C . CYS A 1 16 ? 3.011 -0.038 5.183 1.00 0.00 16 CYS A C 14
ATOM 6959 O O . CYS A 1 16 ? 3.095 -1.098 5.803 1.00 0.00 16 CYS A O 14
ATOM 6966 N N . ARG A 1 17 ? 3.843 0.985 5.431 1.00 0.00 17 ARG A N 14
ATOM 6967 C CA . ARG A 1 17 ? 4.860 1.050 6.493 1.00 0.00 17 ARG A CA 14
ATOM 6968 C C . ARG A 1 17 ? 5.272 2.497 6.798 1.00 0.00 17 ARG A C 14
ATOM 6969 O O . ARG A 1 17 ? 4.761 3.421 6.167 1.00 0.00 17 ARG A O 14
ATOM 6990 N N . ALA A 1 18 ? 6.192 2.694 7.744 1.00 0.00 18 ALA A N 14
ATOM 6991 C CA . ALA A 1 18 ? 6.575 4.003 8.295 1.00 0.00 18 ALA A CA 14
ATOM 6992 C C . ALA A 1 18 ? 6.939 5.090 7.254 1.00 0.00 18 ALA A C 14
ATOM 6993 O O . ALA A 1 18 ? 6.465 6.223 7.349 1.00 0.00 18 ALA A O 14
ATOM 7000 N N . GLN A 1 19 ? 7.744 4.745 6.242 1.00 0.00 19 GLN A N 14
ATOM 7001 C CA . GLN A 1 19 ? 8.196 5.663 5.176 1.00 0.00 19 GLN A CA 14
ATOM 7002 C C . GLN A 1 19 ? 7.732 5.266 3.759 1.00 0.00 19 GLN A C 14
ATOM 7003 O O . GLN A 1 19 ? 7.438 6.141 2.945 1.00 0.00 19 GLN A O 14
ATOM 7017 N N . GLY A 1 20 ? 7.621 3.966 3.471 1.00 0.00 20 GLY A N 14
ATOM 7018 C CA . GLY A 1 20 ? 7.102 3.437 2.213 1.00 0.00 20 GLY A CA 14
ATOM 7019 C C . GLY A 1 20 ? 7.680 2.079 1.805 1.00 0.00 20 GLY A C 14
ATOM 7020 O O . GLY A 1 20 ? 8.873 1.809 1.948 1.00 0.00 20 GLY A O 14
ATOM 7024 N N . CYS A 1 21 ? 6.802 1.210 1.305 1.00 0.00 21 CYS A N 14
ATOM 7025 C CA . CYS A 1 21 ? 7.094 -0.163 0.887 1.00 0.00 21 CYS A CA 14
ATOM 7026 C C . CYS A 1 21 ? 7.940 -0.236 -0.395 1.00 0.00 21 CYS A C 14
ATOM 7027 O O . CYS A 1 21 ? 8.050 0.735 -1.151 1.00 0.00 21 CYS A O 14
ATOM 7034 N N . LYS A 1 22 ? 8.467 -1.428 -0.685 1.00 0.00 22 LYS A N 14
ATOM 7035 C CA . LYS A 1 22 ? 9.122 -1.754 -1.959 1.00 0.00 22 LYS A CA 14
ATOM 7036 C C . LYS A 1 22 ? 8.163 -1.660 -3.159 1.00 0.00 22 LYS A C 14
ATOM 7037 O O . LYS A 1 22 ? 8.400 -0.849 -4.048 1.00 0.00 22 LYS A O 14
ATOM 7056 N N . ASN A 1 23 ? 7.063 -2.420 -3.174 1.00 0.00 23 ASN A N 14
ATOM 7057 C CA . ASN A 1 23 ? 5.969 -2.302 -4.158 1.00 0.00 23 ASN A CA 14
ATOM 7058 C C . ASN A 1 23 ? 4.660 -2.913 -3.595 1.00 0.00 23 ASN A C 14
ATOM 7059 O O . ASN A 1 23 ? 4.701 -3.638 -2.599 1.00 0.00 23 ASN A O 14
ATOM 7070 N N . GLY A 1 24 ? 3.518 -2.635 -4.226 1.00 0.00 24 GLY A N 14
ATOM 7071 C CA . GLY A 1 24 ? 2.180 -3.095 -3.831 1.00 0.00 24 GLY A CA 14
ATOM 7072 C C . GLY A 1 24 ? 1.066 -2.671 -4.800 1.00 0.00 24 GLY A C 14
ATOM 7073 O O . GLY A 1 24 ? 1.292 -1.826 -5.672 1.00 0.00 24 GLY A O 14
ATOM 7077 N N . LYS A 1 25 ? -0.128 -3.257 -4.631 1.00 0.00 25 LYS A N 14
ATOM 7078 C CA . LYS A 1 25 ? -1.366 -2.988 -5.395 1.00 0.00 25 LYS A CA 14
ATOM 7079 C C . LYS A 1 25 ? -2.628 -3.121 -4.525 1.00 0.00 25 LYS A C 14
ATOM 7080 O O . LYS A 1 25 ? -2.568 -3.723 -3.457 1.00 0.00 25 LYS A O 14
ATOM 7099 N N . CYS A 1 26 ? -3.779 -2.623 -4.988 1.00 0.00 26 CYS A N 14
ATOM 7100 C CA . CYS A 1 26 ? -5.089 -2.810 -4.342 1.00 0.00 26 CYS A CA 14
ATOM 7101 C C . CYS A 1 26 ? -6.037 -3.735 -5.137 1.00 0.00 26 CYS A C 14
ATOM 7102 O O . CYS A 1 26 ? -6.003 -3.765 -6.374 1.00 0.00 26 CYS A O 14
ATOM 7109 N N . MET A 1 27 ? -6.908 -4.472 -4.428 1.00 0.00 27 MET A N 14
ATOM 7110 C CA . MET A 1 27 ? -7.824 -5.469 -5.025 1.00 0.00 27 MET A CA 14
ATOM 7111 C C . MET A 1 27 ? -9.302 -5.031 -4.995 1.00 0.00 27 MET A C 14
ATOM 7112 O O . MET A 1 27 ? -9.953 -4.988 -6.042 1.00 0.00 27 MET A O 14
ATOM 7126 N N . ASN A 1 28 ? -9.822 -4.664 -3.817 1.00 0.00 28 ASN A N 14
ATOM 7127 C CA . ASN A 1 28 ? -11.190 -4.177 -3.582 1.00 0.00 28 ASN A CA 14
ATOM 7128 C C . ASN A 1 28 ? -11.165 -2.800 -2.891 1.00 0.00 28 ASN A C 14
ATOM 7129 O O . ASN A 1 28 ? -11.378 -1.777 -3.548 1.00 0.00 28 ASN A O 14
ATOM 7140 N N . ARG A 1 29 ? -10.841 -2.752 -1.591 1.00 0.00 29 ARG A N 14
ATOM 7141 C CA . ARG A 1 29 ? -10.547 -1.506 -0.849 1.00 0.00 29 ARG A CA 14
ATOM 7142 C C . ARG A 1 29 ? -9.318 -1.597 0.054 1.00 0.00 29 ARG A C 14
ATOM 7143 O O . ARG A 1 29 ? -9.008 -0.631 0.746 1.00 0.00 29 ARG A O 14
ATOM 7164 N N . LYS A 1 30 ? -8.592 -2.714 0.022 1.00 0.00 30 LYS A N 14
ATOM 7165 C CA . LYS A 1 30 ? -7.338 -2.916 0.752 1.00 0.00 30 LYS A CA 14
ATOM 7166 C C . LYS A 1 30 ? -6.133 -3.014 -0.174 1.00 0.00 30 LYS A C 14
ATOM 7167 O O . LYS A 1 30 ? -6.248 -3.200 -1.384 1.00 0.00 30 LYS A O 14
ATOM 7186 N N . CYS A 1 31 ? -4.977 -2.817 0.442 1.00 0.00 31 CYS A N 14
ATOM 7187 C CA . CYS A 1 31 ? -3.645 -2.853 -0.143 1.00 0.00 31 CYS A CA 14
ATOM 7188 C C . CYS A 1 31 ? -2.959 -4.197 0.143 1.00 0.00 31 CYS A C 14
ATOM 7189 O O . CYS A 1 31 ? -2.949 -4.674 1.282 1.00 0.00 31 CYS A O 14
ATOM 7196 N N . LYS A 1 32 ? -2.345 -4.778 -0.888 1.00 0.00 32 LYS A N 14
ATOM 7197 C CA . LYS A 1 32 ? -1.510 -5.964 -0.848 1.00 0.00 32 LYS A CA 14
ATOM 7198 C C . LYS A 1 32 ? -0.101 -5.571 -1.304 1.00 0.00 32 LYS A C 14
ATOM 7199 O O . LYS A 1 32 ? 0.161 -5.332 -2.484 1.00 0.00 32 LYS A O 14
ATOM 7218 N N . CYS A 1 33 ? 0.808 -5.484 -0.342 1.00 0.00 33 CYS A N 14
ATOM 7219 C CA . CYS A 1 33 ? 2.229 -5.230 -0.552 1.00 0.00 33 CYS A CA 14
ATOM 7220 C C . CYS A 1 33 ? 2.966 -6.494 -1.011 1.00 0.00 33 CYS A C 14
ATOM 7221 O O . CYS A 1 33 ? 2.574 -7.613 -0.671 1.00 0.00 33 CYS A O 14
ATOM 7228 N N . TYR A 1 34 ? 4.006 -6.310 -1.830 1.00 0.00 34 TYR A N 14
ATOM 7229 C CA . TYR A 1 34 ? 4.706 -7.397 -2.518 1.00 0.00 34 TYR A CA 14
ATOM 7230 C C . TYR A 1 34 ? 5.983 -7.860 -1.795 1.00 0.00 34 TYR A C 14
ATOM 7231 O O . TYR A 1 34 ? 6.172 -9.060 -1.579 1.00 0.00 34 TYR A O 14
ATOM 7249 N N . TYR A 1 35 ? 6.881 -6.930 -1.447 1.00 0.00 35 TYR A N 14
ATOM 7250 C CA . TYR A 1 35 ? 8.251 -7.243 -0.988 1.00 0.00 35 TYR A CA 14
ATOM 7251 C C . TYR A 1 35 ? 8.670 -6.559 0.334 1.00 0.00 35 TYR A C 14
ATOM 7252 O O . TYR A 1 35 ? 9.858 -6.332 0.565 1.00 0.00 35 TYR A O 14
ATOM 7270 N N . CYS A 1 36 ? 7.715 -6.184 1.193 1.00 0.00 36 CYS A N 14
ATOM 7271 C CA . CYS A 1 36 ? 7.952 -5.513 2.469 1.00 0.00 36 CYS A CA 14
ATOM 7272 C C . CYS A 1 36 ? 7.049 -6.001 3.622 1.00 0.00 36 CYS A C 14
ATOM 7273 O O . CYS A 1 36 ? 7.116 -5.449 4.742 1.00 0.00 36 CYS A O 14
ATOM 7281 N N . ALA A 1 1 ? 3.027 -6.225 5.508 1.00 0.00 1 ALA A N 15
ATOM 7282 C CA . ALA A 1 1 ? 1.585 -6.311 5.215 1.00 0.00 1 ALA A CA 15
ATOM 7283 C C . ALA A 1 1 ? 0.821 -5.443 6.214 1.00 0.00 1 ALA A C 15
ATOM 7284 O O . ALA A 1 1 ? 1.218 -5.384 7.381 1.00 0.00 1 ALA A O 15
ATOM 7293 N N . ALA A 1 2 ? -0.242 -4.742 5.807 1.00 0.00 2 ALA A N 15
ATOM 7294 C CA . ALA A 1 2 ? -1.047 -3.925 6.703 1.00 0.00 2 ALA A CA 15
ATOM 7295 C C . ALA A 1 2 ? -2.491 -3.945 6.200 1.00 0.00 2 ALA A C 15
ATOM 7296 O O . ALA A 1 2 ? -2.738 -3.759 5.005 1.00 0.00 2 ALA A O 15
ATOM 7303 N N . ALA A 1 3 ? -3.439 -4.160 7.106 1.00 0.00 3 ALA A N 15
ATOM 7304 C CA . ALA A 1 3 ? -4.852 -4.199 6.770 1.00 0.00 3 ALA A CA 15
ATOM 7305 C C . ALA A 1 3 ? -5.440 -2.793 6.839 1.00 0.00 3 ALA A C 15
ATOM 7306 O O . ALA A 1 3 ? -5.761 -2.286 7.917 1.00 0.00 3 ALA A O 15
ATOM 7313 N N . ILE A 1 4 ? -5.520 -2.155 5.675 1.00 0.00 4 ILE A N 15
ATOM 7314 C CA . ILE A 1 4 ? -5.862 -0.740 5.525 1.00 0.00 4 ILE A CA 15
ATOM 7315 C C . ILE A 1 4 ? -6.889 -0.530 4.416 1.00 0.00 4 ILE A C 15
ATOM 7316 O O . ILE A 1 4 ? -7.209 -1.455 3.664 1.00 0.00 4 ILE A O 15
ATOM 7332 N N . SER A 1 5 ? -7.389 0.695 4.279 1.00 0.00 5 SER A N 15
ATOM 7333 C CA . SER A 1 5 ? -8.136 1.074 3.090 1.00 0.00 5 SER A CA 15
ATOM 7334 C C . SER A 1 5 ? -7.155 1.502 2.017 1.00 0.00 5 SER A C 15
ATOM 7335 O O . SER A 1 5 ? -6.291 2.358 2.233 1.00 0.00 5 SER A O 15
ATOM 7343 N N . CYS A 1 6 ? -7.312 0.939 0.829 1.00 0.00 6 CYS A N 15
ATOM 7344 C CA . CYS A 1 6 ? -6.646 1.464 -0.362 1.00 0.00 6 CYS A CA 15
ATOM 7345 C C . CYS A 1 6 ? -7.052 2.929 -0.631 1.00 0.00 6 CYS A C 15
ATOM 7346 O O . CYS A 1 6 ? -6.232 3.731 -1.072 1.00 0.00 6 CYS A O 15
ATOM 7353 N N . VAL A 1 7 ? -8.305 3.299 -0.332 1.00 0.00 7 VAL A N 15
ATOM 7354 C CA . VAL A 1 7 ? -8.854 4.639 -0.591 1.00 0.00 7 VAL A CA 15
ATOM 7355 C C . VAL A 1 7 ? -8.110 5.684 0.236 1.00 0.00 7 VAL A C 15
ATOM 7356 O O . VAL A 1 7 ? -7.579 6.629 -0.343 1.00 0.00 7 VAL A O 15
ATOM 7369 N N . GLY A 1 8 ? -8.021 5.455 1.555 1.00 0.00 8 GLY A N 15
ATOM 7370 C CA . GLY A 1 8 ? -7.249 6.226 2.545 1.00 0.00 8 GLY A CA 15
ATOM 7371 C C . GLY A 1 8 ? -6.940 7.661 2.131 1.00 0.00 8 GLY A C 15
ATOM 7372 O O . GLY A 1 8 ? -7.820 8.526 2.132 1.00 0.00 8 GLY A O 15
ATOM 7376 N N . SER A 1 9 ? -5.682 7.869 1.733 1.00 0.00 9 SER A N 15
ATOM 7377 C CA . SER A 1 9 ? -5.229 9.090 1.056 1.00 0.00 9 SER A CA 15
ATOM 7378 C C . SER A 1 9 ? -4.318 8.702 -0.120 1.00 0.00 9 SER A C 15
ATOM 7379 O O . SER A 1 9 ? -4.724 8.897 -1.272 1.00 0.00 9 SER A O 15
ATOM 7387 N N . PRO A 1 10 ? -3.145 8.078 0.113 1.00 0.00 10 PRO A N 15
ATOM 7388 C CA . PRO A 1 10 ? -2.380 7.408 -0.937 1.00 0.00 10 PRO A CA 15
ATOM 7389 C C . PRO A 1 10 ? -2.994 6.016 -1.188 1.00 0.00 10 PRO A C 15
ATOM 7390 O O . PRO A 1 10 ? -3.835 5.565 -0.403 1.00 0.00 10 PRO A O 15
ATOM 7401 N N . GLU A 1 11 ? -2.544 5.277 -2.204 1.00 0.00 11 GLU A N 15
ATOM 7402 C CA . GLU A 1 11 ? -3.098 3.956 -2.528 1.00 0.00 11 GLU A CA 15
ATOM 7403 C C . GLU A 1 11 ? -2.604 2.843 -1.578 1.00 0.00 11 GLU A C 15
ATOM 7404 O O . GLU A 1 11 ? -3.344 2.427 -0.683 1.00 0.00 11 GLU A O 15
ATOM 7416 N N . CYS A 1 12 ? -1.362 2.366 -1.708 1.00 0.00 12 CYS A N 15
ATOM 7417 C CA . CYS A 1 12 ? -0.912 1.149 -1.005 1.00 0.00 12 CYS A CA 15
ATOM 7418 C C . CYS A 1 12 ? 0.537 1.184 -0.469 1.00 0.00 12 CYS A C 15
ATOM 7419 O O . CYS A 1 12 ? 0.694 1.261 0.756 1.00 0.00 12 CYS A O 15
ATOM 7426 N N . PRO A 1 13 ? 1.609 1.175 -1.295 1.00 0.00 13 PRO A N 15
ATOM 7427 C CA . PRO A 1 13 ? 2.989 1.058 -0.814 1.00 0.00 13 PRO A CA 15
ATOM 7428 C C . PRO A 1 13 ? 3.424 2.062 0.278 1.00 0.00 13 PRO A C 15
ATOM 7429 O O . PRO A 1 13 ? 4.048 1.610 1.242 1.00 0.00 13 PRO A O 15
ATOM 7440 N N . PRO A 1 14 ? 3.078 3.367 0.236 1.00 0.00 14 PRO A N 15
ATOM 7441 C CA . PRO A 1 14 ? 3.463 4.324 1.279 1.00 0.00 14 PRO A CA 15
ATOM 7442 C C . PRO A 1 14 ? 2.599 4.222 2.545 1.00 0.00 14 PRO A C 15
ATOM 7443 O O . PRO A 1 14 ? 2.985 4.763 3.580 1.00 0.00 14 PRO A O 15
ATOM 7454 N N . LYS A 1 15 ? 1.445 3.534 2.493 1.00 0.00 15 LYS A N 15
ATOM 7455 C CA . LYS A 1 15 ? 0.558 3.312 3.651 1.00 0.00 15 LYS A CA 15
ATOM 7456 C C . LYS A 1 15 ? 0.858 1.986 4.376 1.00 0.00 15 LYS A C 15
ATOM 7457 O O . LYS A 1 15 ? 0.542 1.850 5.553 1.00 0.00 15 LYS A O 15
ATOM 7476 N N . CYS A 1 16 ? 1.502 1.025 3.704 1.00 0.00 16 CYS A N 15
ATOM 7477 C CA . CYS A 1 16 ? 1.835 -0.288 4.283 1.00 0.00 16 CYS A CA 15
ATOM 7478 C C . CYS A 1 16 ? 2.990 -0.260 5.310 1.00 0.00 16 CYS A C 15
ATOM 7479 O O . CYS A 1 16 ? 3.163 -1.216 6.069 1.00 0.00 16 CYS A O 15
ATOM 7486 N N . ARG A 1 17 ? 3.791 0.818 5.332 1.00 0.00 17 ARG A N 15
ATOM 7487 C CA . ARG A 1 17 ? 4.786 1.161 6.355 1.00 0.00 17 ARG A CA 15
ATOM 7488 C C . ARG A 1 17 ? 5.183 2.634 6.271 1.00 0.00 17 ARG A C 15
ATOM 7489 O O . ARG A 1 17 ? 5.028 3.253 5.219 1.00 0.00 17 ARG A O 15
ATOM 7510 N N . ALA A 1 18 ? 5.777 3.145 7.341 1.00 0.00 18 ALA A N 15
ATOM 7511 C CA . ALA A 1 18 ? 6.041 4.572 7.546 1.00 0.00 18 ALA A CA 15
ATOM 7512 C C . ALA A 1 18 ? 6.891 5.212 6.429 1.00 0.00 18 ALA A C 15
ATOM 7513 O O . ALA A 1 18 ? 6.503 6.236 5.862 1.00 0.00 18 ALA A O 15
ATOM 7520 N N . GLN A 1 19 ? 8.004 4.557 6.075 1.00 0.00 19 GLN A N 15
ATOM 7521 C CA . GLN A 1 19 ? 8.997 4.954 5.057 1.00 0.00 19 GLN A CA 15
ATOM 7522 C C . GLN A 1 19 ? 8.738 4.368 3.647 1.00 0.00 19 GLN A C 15
ATOM 7523 O O . GLN A 1 19 ? 9.572 4.466 2.742 1.00 0.00 19 GLN A O 15
ATOM 7537 N N . GLY A 1 20 ? 7.585 3.719 3.486 1.00 0.00 20 GLY A N 15
ATOM 7538 C CA . GLY A 1 20 ? 7.069 3.145 2.245 1.00 0.00 20 GLY A CA 15
ATOM 7539 C C . GLY A 1 20 ? 7.706 1.825 1.798 1.00 0.00 20 GLY A C 15
ATOM 7540 O O . GLY A 1 20 ? 8.925 1.646 1.802 1.00 0.00 20 GLY A O 15
ATOM 7544 N N . CYS A 1 21 ? 6.845 0.892 1.383 1.00 0.00 21 CYS A N 15
ATOM 7545 C CA . CYS A 1 21 ? 7.237 -0.347 0.715 1.00 0.00 21 CYS A CA 15
ATOM 7546 C C . CYS A 1 21 ? 7.810 -0.078 -0.677 1.00 0.00 21 CYS A C 15
ATOM 7547 O O . CYS A 1 21 ? 7.388 0.857 -1.359 1.00 0.00 21 CYS A O 15
ATOM 7554 N N . LYS A 1 22 ? 8.684 -0.974 -1.145 1.00 0.00 22 LYS A N 15
ATOM 7555 C CA . LYS A 1 22 ? 9.320 -0.891 -2.476 1.00 0.00 22 LYS A CA 15
ATOM 7556 C C . LYS A 1 22 ? 8.290 -0.836 -3.613 1.00 0.00 22 LYS A C 15
ATOM 7557 O O . LYS A 1 22 ? 8.467 -0.066 -4.556 1.00 0.00 22 LYS A O 15
ATOM 7576 N N . ASN A 1 23 ? 7.226 -1.639 -3.508 1.00 0.00 23 ASN A N 15
ATOM 7577 C CA . ASN A 1 23 ? 6.024 -1.580 -4.345 1.00 0.00 23 ASN A CA 15
ATOM 7578 C C . ASN A 1 23 ? 4.835 -2.295 -3.664 1.00 0.00 23 ASN A C 15
ATOM 7579 O O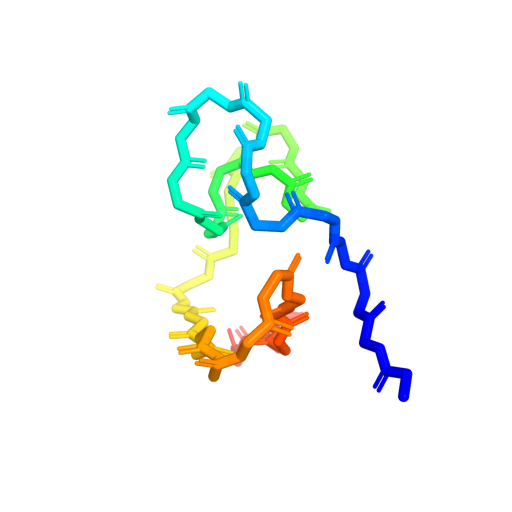 . ASN A 1 23 ? 5.018 -3.059 -2.709 1.00 0.00 23 ASN A O 15
ATOM 7590 N N . GLY A 1 24 ? 3.622 -2.072 -4.172 1.00 0.00 24 GLY A N 15
ATOM 7591 C CA . GLY A 1 24 ? 2.375 -2.705 -3.732 1.00 0.00 24 GLY A CA 15
ATOM 7592 C C . GLY A 1 24 ? 1.268 -2.611 -4.786 1.00 0.00 24 GLY A C 15
ATOM 7593 O O . GLY A 1 24 ? 1.471 -2.027 -5.857 1.00 0.00 24 GLY A O 15
ATOM 7597 N N . LYS A 1 25 ? 0.093 -3.176 -4.495 1.00 0.00 25 LYS A N 15
ATOM 7598 C CA . LYS A 1 25 ? -1.073 -3.167 -5.394 1.00 0.00 25 LYS A CA 15
ATOM 7599 C C . LYS A 1 25 ? -2.393 -2.999 -4.637 1.00 0.00 25 LYS A C 15
ATOM 7600 O O . LYS A 1 25 ? -2.564 -3.532 -3.540 1.00 0.00 25 LYS A O 15
ATOM 7619 N N . CYS A 1 26 ? -3.329 -2.264 -5.231 1.00 0.00 26 CYS A N 15
ATOM 7620 C CA . CYS A 1 26 ? -4.669 -2.056 -4.687 1.00 0.00 26 CYS A CA 15
ATOM 7621 C C . CYS A 1 26 ? -5.618 -3.208 -5.054 1.00 0.00 26 CYS A C 15
ATOM 7622 O O . CYS A 1 26 ? -5.815 -3.537 -6.229 1.00 0.00 26 CYS A O 15
ATOM 7629 N N . MET A 1 27 ? -6.223 -3.797 -4.030 1.00 0.00 27 MET A N 15
ATOM 7630 C CA . MET A 1 27 ? -7.265 -4.822 -4.076 1.00 0.00 27 MET A CA 15
ATOM 7631 C C . MET A 1 27 ? -8.652 -4.146 -4.117 1.00 0.00 27 MET A C 15
ATOM 7632 O O . MET A 1 27 ? -8.757 -2.939 -4.347 1.00 0.00 27 MET A O 15
ATOM 7646 N N . ASN A 1 28 ? -9.730 -4.882 -3.838 1.00 0.00 28 ASN A N 15
ATOM 7647 C CA . ASN A 1 28 ? -11.055 -4.302 -3.612 1.00 0.00 28 ASN A CA 15
ATOM 7648 C C . ASN A 1 28 ? -11.033 -3.585 -2.248 1.00 0.00 28 ASN A C 15
ATOM 7649 O O . ASN A 1 28 ? -11.089 -4.211 -1.188 1.00 0.00 28 ASN A O 15
ATOM 7660 N N . ARG A 1 29 ? -10.790 -2.274 -2.310 1.00 0.00 29 ARG A N 15
ATOM 7661 C CA . ARG A 1 29 ? -10.486 -1.327 -1.225 1.00 0.00 29 ARG A CA 15
ATOM 7662 C C . ARG A 1 29 ? -9.471 -1.752 -0.143 1.00 0.00 29 ARG A C 15
ATOM 7663 O O . ARG A 1 29 ? -9.468 -1.174 0.943 1.00 0.00 29 ARG A O 15
ATOM 7684 N N . LYS A 1 30 ? -8.542 -2.669 -0.442 1.00 0.00 30 LYS A N 15
ATOM 7685 C CA . LYS A 1 30 ? -7.448 -3.126 0.456 1.00 0.00 30 LYS A CA 15
ATOM 7686 C C . LYS A 1 30 ? -6.069 -3.081 -0.223 1.00 0.00 30 LYS A C 15
ATOM 7687 O O . LYS A 1 30 ? -5.992 -2.789 -1.414 1.00 0.00 30 LYS A O 15
ATOM 7706 N N . CYS A 1 31 ? -4.983 -3.320 0.513 1.00 0.00 31 CYS A N 15
ATOM 7707 C CA . CYS A 1 31 ? -3.601 -3.203 0.013 1.00 0.00 31 CYS A CA 15
ATOM 7708 C C . CYS A 1 31 ? -2.805 -4.522 0.082 1.00 0.00 31 CYS A C 15
ATOM 7709 O O . CYS A 1 31 ? -2.788 -5.205 1.113 1.00 0.00 31 CYS A O 15
ATOM 7716 N N . LYS A 1 32 ? -2.090 -4.840 -1.008 1.00 0.00 32 LYS A N 15
ATOM 7717 C CA . LYS A 1 32 ? -1.116 -5.936 -1.118 1.00 0.00 32 LYS A CA 15
ATOM 7718 C C . LYS A 1 32 ? 0.313 -5.382 -1.180 1.00 0.00 32 LYS A C 15
ATOM 7719 O O . LYS A 1 32 ? 0.612 -4.561 -2.045 1.00 0.00 32 LYS A O 15
ATOM 7738 N N . CYS A 1 33 ? 1.206 -5.842 -0.305 1.00 0.00 33 CYS A N 15
ATOM 7739 C CA . CYS A 1 33 ? 2.566 -5.314 -0.149 1.00 0.00 33 CYS A CA 15
ATOM 7740 C C . CYS A 1 33 ? 3.590 -6.360 -0.622 1.00 0.00 33 CYS A C 15
ATOM 7741 O O . CYS A 1 33 ? 3.770 -7.399 0.016 1.00 0.00 33 CYS A O 15
ATOM 7748 N N . TYR A 1 34 ? 4.263 -6.103 -1.750 1.00 0.00 34 TYR A N 15
ATOM 7749 C CA . TYR A 1 34 ? 5.049 -7.124 -2.457 1.00 0.00 34 TYR A CA 15
ATOM 7750 C C . TYR A 1 34 ? 6.442 -7.433 -1.879 1.00 0.00 34 TYR A C 15
ATOM 7751 O O . TYR A 1 34 ? 6.604 -8.375 -1.104 1.00 0.00 34 TYR A O 15
ATOM 7769 N N . TYR A 1 35 ? 7.451 -6.652 -2.262 1.00 0.00 35 TYR A N 15
ATOM 7770 C CA . TYR A 1 35 ? 8.877 -6.955 -2.058 1.00 0.00 35 TYR A CA 15
ATOM 7771 C C . TYR A 1 35 ? 9.432 -6.379 -0.741 1.00 0.00 35 TYR A C 15
ATOM 7772 O O . TYR A 1 35 ? 10.564 -5.897 -0.678 1.00 0.00 35 TYR A O 15
ATOM 7790 N N . CYS A 1 36 ? 8.596 -6.323 0.298 1.00 0.00 36 CYS A N 15
ATOM 7791 C CA . CYS A 1 36 ? 8.855 -5.572 1.512 1.00 0.00 36 CYS A CA 15
ATOM 7792 C C . CYS A 1 36 ? 8.361 -6.259 2.798 1.00 0.00 36 CYS A C 15
ATOM 7793 O O . CYS A 1 36 ? 7.197 -6.714 2.870 1.00 0.00 36 CYS A O 15
ATOM 7801 N N . ALA A 1 1 ? 3.702 -6.505 3.752 1.00 0.00 1 ALA A N 16
ATOM 7802 C CA . ALA A 1 1 ? 2.710 -5.738 4.528 1.00 0.00 1 ALA A CA 16
ATOM 7803 C C . ALA A 1 1 ? 1.425 -5.558 3.739 1.00 0.00 1 ALA A C 16
ATOM 7804 O O . ALA A 1 1 ? 1.451 -5.584 2.512 1.00 0.00 1 ALA A O 16
ATOM 7813 N N . ALA A 1 2 ? 0.296 -5.379 4.422 1.00 0.00 2 ALA A N 16
ATOM 7814 C CA . ALA A 1 2 ? -1.029 -5.271 3.824 1.00 0.00 2 ALA A CA 16
ATOM 7815 C C . ALA A 1 2 ? -1.932 -4.440 4.758 1.00 0.00 2 ALA A C 16
ATOM 7816 O O . ALA A 1 2 ? -1.436 -3.496 5.377 1.00 0.00 2 ALA A O 16
ATOM 7823 N N . ALA A 1 3 ? -3.221 -4.784 4.883 1.00 0.00 3 ALA A N 16
ATOM 7824 C CA . ALA A 1 3 ? -4.154 -4.294 5.911 1.00 0.00 3 ALA A CA 16
ATOM 7825 C C . ALA A 1 3 ? -4.513 -2.798 5.941 1.00 0.00 3 ALA A C 16
ATOM 7826 O O . ALA A 1 3 ? -5.210 -2.343 6.853 1.00 0.00 3 ALA A O 16
ATOM 7833 N N . ILE A 1 4 ? -4.050 -2.022 4.970 1.00 0.00 4 ILE A N 16
ATOM 7834 C CA . ILE A 1 4 ? -4.288 -0.580 4.891 1.00 0.00 4 ILE A CA 16
ATOM 7835 C C . ILE A 1 4 ? -5.589 -0.241 4.165 1.00 0.00 4 ILE A C 16
ATOM 7836 O O . ILE A 1 4 ? -6.195 -1.076 3.487 1.00 0.00 4 ILE A O 16
ATOM 7852 N N . SER A 1 5 ? -5.969 1.027 4.246 1.00 0.00 5 SER A N 16
ATOM 7853 C CA . SER A 1 5 ? -7.026 1.603 3.421 1.00 0.00 5 SER A CA 16
ATOM 7854 C C . SER A 1 5 ? -6.471 1.983 2.043 1.00 0.00 5 SER A C 16
ATOM 7855 O O . SER A 1 5 ? -5.772 2.984 1.876 1.00 0.00 5 SER A O 16
ATOM 7863 N N . CYS A 1 6 ? -6.780 1.189 1.018 1.00 0.00 6 CYS A N 16
ATOM 7864 C CA . CYS A 1 6 ? -6.512 1.528 -0.387 1.00 0.00 6 CYS A CA 16
ATOM 7865 C C . CYS A 1 6 ? -7.054 2.923 -0.790 1.00 0.00 6 CYS A C 16
ATOM 7866 O O . CYS A 1 6 ? -6.441 3.593 -1.620 1.00 0.00 6 CYS A O 16
ATOM 7873 N N . VAL A 1 7 ? -8.142 3.411 -0.171 1.00 0.00 7 VAL A N 16
ATOM 7874 C CA . VAL A 1 7 ? -8.703 4.755 -0.440 1.00 0.00 7 VAL A CA 16
ATOM 7875 C C . VAL A 1 7 ? -8.015 5.909 0.280 1.00 0.00 7 VAL A C 16
ATOM 7876 O O . VAL A 1 7 ? -8.254 7.060 -0.075 1.00 0.00 7 VAL A O 16
ATOM 7889 N N . GLY A 1 8 ? -7.208 5.614 1.302 1.00 0.00 8 GLY A N 16
ATOM 7890 C CA . GLY A 1 8 ? -6.670 6.571 2.269 1.00 0.00 8 GLY A CA 16
ATOM 7891 C C . GLY A 1 8 ? -6.274 7.938 1.726 1.00 0.00 8 GLY A C 16
ATOM 7892 O O . GLY A 1 8 ? -6.941 8.937 2.004 1.00 0.00 8 GLY A O 16
ATOM 7896 N N . SER A 1 9 ? -5.177 7.991 0.970 1.00 0.00 9 SER A N 16
ATOM 7897 C CA . SER A 1 9 ? -4.748 9.210 0.258 1.00 0.00 9 SER A CA 16
ATOM 7898 C C . SER A 1 9 ? -3.769 8.863 -0.876 1.00 0.00 9 SER A C 16
ATOM 7899 O O . SER A 1 9 ? -4.102 9.093 -2.044 1.00 0.00 9 SER A O 16
ATOM 7907 N N . PRO A 1 10 ? -2.595 8.266 -0.585 1.00 0.00 10 PRO A N 16
ATOM 7908 C CA . PRO A 1 10 ? -1.781 7.625 -1.612 1.00 0.00 10 PRO A CA 16
ATOM 7909 C C . PRO A 1 10 ? -2.426 6.274 -1.970 1.00 0.00 10 PRO A C 16
ATOM 7910 O O . PRO A 1 10 ? -3.380 5.850 -1.308 1.00 0.00 10 PRO A O 16
ATOM 7921 N N . GLU A 1 11 ? -1.853 5.538 -2.923 1.00 0.00 11 GLU A N 16
ATOM 7922 C CA . GLU A 1 11 ? -2.234 4.148 -3.198 1.00 0.00 11 GLU A CA 16
ATOM 7923 C C . GLU A 1 11 ? -1.816 3.223 -2.034 1.00 0.00 11 GLU A C 16
ATOM 7924 O O . GLU A 1 11 ? -2.566 3.050 -1.070 1.00 0.00 11 GLU A O 16
ATOM 7936 N N . CYS A 1 12 ? -0.608 2.643 -2.063 1.00 0.00 12 CYS A N 16
ATOM 7937 C CA . CYS A 1 12 ? -0.218 1.572 -1.128 1.00 0.00 12 CYS A CA 16
ATOM 7938 C C . CYS A 1 12 ? 1.240 1.583 -0.617 1.00 0.00 12 CYS A C 16
ATOM 7939 O O . CYS A 1 12 ? 1.400 1.628 0.604 1.00 0.00 12 CYS A O 16
ATOM 7946 N N . PRO A 1 13 ? 2.297 1.599 -1.461 1.00 0.00 13 PRO A N 16
ATOM 7947 C CA . PRO A 1 13 ? 3.702 1.565 -1.027 1.00 0.00 13 PRO A CA 16
ATOM 7948 C C . PRO A 1 13 ? 4.079 2.538 0.112 1.00 0.00 13 PRO A C 16
ATOM 7949 O O . PRO A 1 13 ? 4.711 2.098 1.077 1.00 0.00 13 PRO A O 16
ATOM 7960 N N . PRO A 1 14 ? 3.664 3.825 0.095 1.00 0.00 14 PRO A N 16
ATOM 7961 C CA . PRO A 1 14 ? 4.005 4.764 1.167 1.00 0.00 14 PRO A CA 16
ATOM 7962 C C . PRO A 1 14 ? 3.112 4.611 2.415 1.00 0.00 14 PRO A C 16
ATOM 7963 O O . PRO A 1 14 ? 3.423 5.169 3.467 1.00 0.00 14 PRO A O 16
ATOM 7974 N N . LYS A 1 15 ? 2.009 3.853 2.321 1.00 0.00 15 LYS A N 16
ATOM 7975 C CA . LYS A 1 15 ? 1.028 3.635 3.400 1.00 0.00 15 LYS A CA 16
ATOM 7976 C C . LYS A 1 15 ? 1.239 2.298 4.133 1.00 0.00 15 LYS A C 16
ATOM 7977 O O . LYS A 1 15 ? 0.899 2.190 5.310 1.00 0.00 15 LYS A O 16
ATOM 7996 N N . CYS A 1 16 ? 1.823 1.292 3.468 1.00 0.00 16 CYS A N 16
ATOM 7997 C CA . CYS A 1 16 ? 2.077 -0.056 4.009 1.00 0.00 16 CYS A CA 16
ATOM 7998 C C . CYS A 1 16 ? 2.926 -0.065 5.304 1.00 0.00 16 CYS A C 16
ATOM 7999 O O . CYS A 1 16 ? 2.765 -0.971 6.129 1.00 0.00 16 CYS A O 16
ATOM 8006 N N . ARG A 1 17 ? 3.781 0.951 5.513 1.00 0.00 17 ARG A N 16
ATOM 8007 C CA . ARG A 1 17 ? 4.505 1.233 6.767 1.00 0.00 17 ARG A CA 16
ATOM 8008 C C . ARG A 1 17 ? 4.739 2.732 6.985 1.00 0.00 17 ARG A C 16
ATOM 8009 O O . ARG A 1 17 ? 4.631 3.514 6.044 1.00 0.00 17 ARG A O 16
ATOM 8030 N N . ALA A 1 18 ? 5.130 3.108 8.200 1.00 0.00 18 ALA A N 16
ATOM 8031 C CA . ALA A 1 18 ? 5.253 4.492 8.688 1.00 0.00 18 ALA A CA 16
ATOM 8032 C C . ALA A 1 18 ? 6.265 5.388 7.931 1.00 0.00 18 ALA A C 16
ATOM 8033 O O . ALA A 1 18 ? 6.187 6.619 7.986 1.00 0.00 18 ALA A O 16
ATOM 8040 N N . GLN A 1 19 ? 7.227 4.768 7.245 1.00 0.00 19 GLN A N 16
ATOM 8041 C CA . GLN A 1 19 ? 8.290 5.383 6.438 1.00 0.00 19 GLN A CA 16
ATOM 8042 C C . GLN A 1 19 ? 8.227 4.999 4.940 1.00 0.00 19 GLN A C 16
ATOM 8043 O O . GLN A 1 19 ? 9.135 5.303 4.164 1.00 0.00 19 GLN A O 16
ATOM 8057 N N . GLY A 1 20 ? 7.168 4.284 4.545 1.00 0.00 20 GLY A N 16
ATOM 8058 C CA . GLY A 1 20 ? 6.953 3.737 3.203 1.00 0.00 20 GLY A CA 16
ATOM 8059 C C . GLY A 1 20 ? 7.908 2.609 2.801 1.00 0.00 20 GLY A C 16
ATOM 8060 O O . GLY A 1 20 ? 8.963 2.410 3.402 1.00 0.00 20 GLY A O 16
ATOM 8064 N N . CYS A 1 21 ? 7.507 1.814 1.809 1.00 0.00 21 CYS A N 16
ATOM 8065 C CA . CYS A 1 21 ? 8.278 0.668 1.316 1.00 0.00 21 CYS A CA 16
ATOM 8066 C C . CYS A 1 21 ? 7.965 0.327 -0.153 1.00 0.00 21 CYS A C 16
ATOM 8067 O O . CYS A 1 21 ? 7.417 1.155 -0.880 1.00 0.00 21 CYS A O 16
ATOM 8074 N N . LYS A 1 22 ? 8.349 -0.880 -0.591 1.00 0.00 22 LYS A N 16
ATOM 8075 C CA . LYS A 1 22 ? 8.215 -1.363 -1.975 1.00 0.00 22 LYS A CA 16
ATOM 8076 C C . LYS A 1 22 ? 6.752 -1.549 -2.436 1.00 0.00 22 LYS A C 1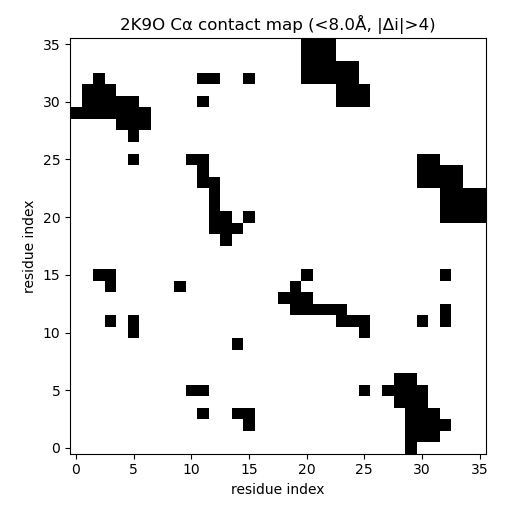6
ATOM 8077 O O . LYS A 1 22 ? 5.804 -1.406 -1.669 1.00 0.00 22 LYS A O 16
ATOM 8096 N N . ASN A 1 23 ? 6.599 -1.893 -3.713 1.00 0.00 23 ASN A N 16
ATOM 8097 C CA . ASN A 1 23 ? 5.341 -1.862 -4.470 1.00 0.00 23 ASN A CA 16
ATOM 8098 C C . ASN A 1 23 ? 4.212 -2.801 -3.996 1.00 0.00 23 ASN A C 16
ATOM 8099 O O . ASN A 1 23 ? 4.468 -3.838 -3.377 1.00 0.00 23 ASN A O 16
ATOM 8110 N N . GLY A 1 24 ? 2.959 -2.453 -4.337 1.00 0.00 24 GLY A N 16
ATOM 8111 C CA . GLY A 1 24 ? 1.751 -3.172 -3.908 1.00 0.00 24 GLY A CA 16
ATOM 8112 C C . GLY A 1 24 ? 0.478 -2.946 -4.743 1.00 0.00 24 GLY A C 16
ATOM 8113 O O . GLY A 1 24 ? 0.392 -1.993 -5.521 1.00 0.00 24 GLY A O 16
ATOM 8117 N N . LYS A 1 25 ? -0.520 -3.821 -4.546 1.00 0.00 25 LYS A N 16
ATOM 8118 C CA . LYS A 1 25 ? -1.747 -3.965 -5.354 1.00 0.00 25 LYS A CA 16
ATOM 8119 C C . LYS A 1 25 ? -3.029 -4.060 -4.505 1.00 0.00 25 LYS A C 16
ATOM 8120 O O . LYS A 1 25 ? -3.063 -4.738 -3.473 1.00 0.00 25 LYS A O 16
ATOM 8139 N N . CYS A 1 26 ? -4.086 -3.380 -4.955 1.00 0.00 26 CYS A N 16
ATOM 8140 C CA . CYS A 1 26 ? -5.362 -3.202 -4.250 1.00 0.00 26 CYS A CA 16
ATOM 8141 C C . CYS A 1 26 ? -6.396 -4.308 -4.564 1.00 0.00 26 CYS A C 16
ATOM 8142 O O . CYS A 1 26 ? -6.301 -4.995 -5.583 1.00 0.00 26 CYS A O 16
ATOM 8149 N N . MET A 1 27 ? -7.379 -4.502 -3.680 1.00 0.00 27 MET A N 16
ATOM 8150 C CA . MET A 1 27 ? -8.480 -5.465 -3.843 1.00 0.00 27 MET A CA 16
ATOM 8151 C C . MET A 1 27 ? -9.817 -4.839 -3.389 1.00 0.00 27 MET A C 16
ATOM 8152 O O . MET A 1 27 ? -10.141 -3.731 -3.818 1.00 0.00 27 MET A O 16
ATOM 8166 N N . ASN A 1 28 ? -10.590 -5.501 -2.521 1.00 0.00 28 ASN A N 16
ATOM 8167 C CA . ASN A 1 28 ? -11.836 -5.012 -1.912 1.00 0.00 28 ASN A CA 16
ATOM 8168 C C . ASN A 1 28 ? -11.531 -3.950 -0.833 1.00 0.00 28 ASN A C 16
ATOM 8169 O O . ASN A 1 28 ? -11.553 -4.233 0.367 1.00 0.00 28 ASN A O 16
ATOM 8180 N N . ARG A 1 29 ? -11.160 -2.745 -1.281 1.00 0.00 29 ARG A N 16
ATOM 8181 C CA . ARG A 1 29 ? -10.575 -1.596 -0.570 1.00 0.00 29 ARG A CA 16
ATOM 8182 C C . ARG A 1 29 ? -9.419 -1.864 0.421 1.00 0.00 29 ARG A C 16
ATOM 8183 O O . ARG A 1 29 ? -8.886 -0.915 0.998 1.00 0.00 29 ARG A O 16
ATOM 8204 N N . LYS A 1 30 ? -8.962 -3.113 0.564 1.00 0.00 30 LYS A N 16
ATOM 8205 C CA . LYS A 1 30 ? -7.695 -3.493 1.216 1.00 0.00 30 LYS A CA 16
ATOM 8206 C C . LYS A 1 30 ? -6.560 -3.452 0.177 1.00 0.00 30 LYS A C 16
ATOM 8207 O O . LYS A 1 30 ? -6.820 -3.369 -1.027 1.00 0.00 30 LYS A O 16
ATOM 8226 N N . CYS A 1 31 ? -5.301 -3.515 0.613 1.00 0.00 31 CYS A N 16
ATOM 8227 C CA . CYS A 1 31 ? -4.139 -3.537 -0.286 1.00 0.00 31 CYS A CA 16
ATOM 8228 C C . CYS A 1 31 ? -2.979 -4.369 0.270 1.00 0.00 31 CYS A C 16
ATOM 8229 O O . CYS A 1 31 ? -2.801 -4.408 1.486 1.00 0.00 31 CYS A O 16
ATOM 8236 N N . LYS A 1 32 ? -2.167 -4.969 -0.612 1.00 0.00 32 LYS A N 16
ATOM 8237 C CA . LYS A 1 32 ? -1.038 -5.847 -0.321 1.00 0.00 32 LYS A CA 16
ATOM 8238 C C . LYS A 1 32 ? 0.243 -5.328 -0.983 1.00 0.00 32 LYS A C 16
ATOM 8239 O O . LYS A 1 32 ? 0.270 -5.152 -2.196 1.00 0.00 32 LYS A O 16
ATOM 8258 N N . CYS A 1 33 ? 1.310 -5.117 -0.218 1.00 0.00 33 CYS A N 16
ATOM 8259 C CA . CYS A 1 33 ? 2.657 -4.823 -0.715 1.00 0.00 33 CYS A CA 16
ATOM 8260 C C . CYS A 1 33 ? 3.440 -6.134 -0.949 1.00 0.00 33 CYS A C 16
ATOM 8261 O O . CYS A 1 33 ? 3.594 -6.953 -0.041 1.00 0.00 33 CYS A O 16
ATOM 8268 N N . TYR A 1 34 ? 3.912 -6.351 -2.183 1.00 0.00 34 TYR A N 16
ATOM 8269 C CA . TYR A 1 34 ? 4.489 -7.622 -2.657 1.00 0.00 34 TYR A CA 16
ATOM 8270 C C . TYR A 1 34 ? 5.943 -7.855 -2.230 1.00 0.00 34 TYR A C 16
ATOM 8271 O O . TYR A 1 34 ? 6.348 -8.995 -2.010 1.00 0.00 34 TYR A O 16
ATOM 8289 N N . TYR A 1 35 ? 6.731 -6.779 -2.167 1.00 0.00 35 TYR A N 16
ATOM 8290 C CA . TYR A 1 35 ? 8.193 -6.830 -1.992 1.00 0.00 35 TYR A CA 16
ATOM 8291 C C . TYR A 1 35 ? 8.684 -6.190 -0.683 1.00 0.00 35 TYR A C 16
ATOM 8292 O O . TYR A 1 35 ? 9.890 -6.018 -0.490 1.00 0.00 35 TYR A O 16
ATOM 8310 N N . CYS A 1 36 ? 7.753 -5.815 0.201 1.00 0.00 36 CYS A N 16
ATOM 8311 C CA . CYS A 1 36 ? 8.026 -5.401 1.578 1.00 0.00 36 CYS A CA 16
ATOM 8312 C C . CYS A 1 36 ? 6.890 -5.780 2.544 1.00 0.00 36 CYS A C 16
ATOM 8313 O O . CYS A 1 36 ? 5.781 -5.201 2.464 1.00 0.00 36 CYS A O 16
ATOM 8321 N N . ALA A 1 1 ? 0.889 -2.845 7.443 1.00 0.00 1 ALA A N 17
ATOM 8322 C CA . ALA A 1 1 ? -0.123 -3.914 7.361 1.00 0.00 1 ALA A CA 17
ATOM 8323 C C . ALA A 1 1 ? -1.022 -3.717 6.140 1.00 0.00 1 ALA A C 17
ATOM 8324 O O . ALA A 1 1 ? -1.317 -2.587 5.762 1.00 0.00 1 ALA A O 17
ATOM 8333 N N . ALA A 1 2 ? -1.503 -4.812 5.545 1.00 0.00 2 ALA A N 17
ATOM 8334 C CA . ALA A 1 2 ? -2.391 -4.791 4.377 1.00 0.00 2 ALA A CA 17
ATOM 8335 C C . ALA A 1 2 ? -3.839 -4.374 4.699 1.00 0.00 2 ALA A C 17
ATOM 8336 O O . ALA A 1 2 ? -4.525 -3.802 3.847 1.00 0.00 2 ALA A O 17
ATOM 8343 N N . ALA A 1 3 ? -4.284 -4.616 5.936 1.00 0.00 3 ALA A N 17
ATOM 8344 C CA . ALA A 1 3 ? -5.636 -4.371 6.456 1.00 0.00 3 ALA A CA 17
ATOM 8345 C C . ALA A 1 3 ? -6.093 -2.894 6.516 1.00 0.00 3 ALA A C 17
ATOM 8346 O O . ALA A 1 3 ? -7.198 -2.585 6.966 1.00 0.00 3 ALA A O 17
ATOM 8353 N N . ILE A 1 4 ? -5.277 -1.963 6.033 1.00 0.00 4 ILE A N 17
ATOM 8354 C CA . ILE A 1 4 ? -5.600 -0.545 5.932 1.00 0.00 4 ILE A CA 17
ATOM 8355 C C . ILE A 1 4 ? -6.614 -0.313 4.816 1.00 0.00 4 ILE A C 17
ATOM 8356 O O . ILE A 1 4 ? -6.822 -1.163 3.946 1.00 0.00 4 ILE A O 17
ATOM 8372 N N . SER A 1 5 ? -7.239 0.856 4.818 1.00 0.00 5 SER A N 17
ATOM 8373 C CA . SER A 1 5 ? -8.049 1.292 3.683 1.00 0.00 5 SER A CA 17
ATOM 8374 C C . SER A 1 5 ? -7.151 1.588 2.486 1.00 0.00 5 SER A C 17
ATOM 8375 O O . SER A 1 5 ? -6.391 2.563 2.483 1.00 0.00 5 SER A O 17
ATOM 8383 N N . CYS A 1 6 ? -7.226 0.766 1.442 1.00 0.00 6 CYS A N 17
ATOM 8384 C CA . CYS A 1 6 ? -6.484 1.035 0.214 1.00 0.00 6 CYS A CA 17
ATOM 8385 C C . CYS A 1 6 ? -7.003 2.279 -0.528 1.00 0.00 6 CYS A C 17
ATOM 8386 O O . CYS A 1 6 ? -6.200 2.964 -1.162 1.00 0.00 6 CYS A O 17
ATOM 8393 N N . VAL A 1 7 ? -8.272 2.669 -0.350 1.00 0.00 7 VAL A N 17
ATOM 8394 C CA . VAL A 1 7 ? -8.789 3.972 -0.819 1.00 0.00 7 VAL A CA 17
ATOM 8395 C C . VAL A 1 7 ? -8.064 5.124 -0.113 1.00 0.00 7 VAL A C 17
ATOM 8396 O O . VAL A 1 7 ? -7.653 6.081 -0.768 1.00 0.00 7 VAL A O 17
ATOM 8409 N N . GLY A 1 8 ? -7.873 4.988 1.207 1.00 0.00 8 GLY A N 17
ATOM 8410 C CA . GLY A 1 8 ? -7.026 5.803 2.089 1.00 0.00 8 GLY A CA 17
ATOM 8411 C C . GLY A 1 8 ? -6.741 7.221 1.621 1.00 0.00 8 GLY A C 17
ATOM 8412 O O . GLY A 1 8 ? -7.657 8.040 1.506 1.00 0.00 8 GLY A O 17
ATOM 8416 N N . SER A 1 9 ? -5.457 7.474 1.339 1.00 0.00 9 SER A N 17
ATOM 8417 C CA . SER A 1 9 ? -4.989 8.728 0.719 1.00 0.00 9 SER A CA 17
ATOM 8418 C C . SER A 1 9 ? -4.062 8.503 -0.490 1.00 0.00 9 SER A C 17
ATOM 8419 O O . SER A 1 9 ? -4.474 8.836 -1.607 1.00 0.00 9 SER A O 17
ATOM 8427 N N . PRO A 1 10 ? -2.853 7.924 -0.338 1.00 0.00 10 PRO A N 17
ATOM 8428 C CA . PRO A 1 10 ? -2.033 7.459 -1.469 1.00 0.00 10 PRO A CA 17
ATOM 8429 C C . PRO A 1 10 ? -2.648 6.185 -2.085 1.00 0.00 10 PRO A C 17
ATOM 8430 O O . PRO A 1 10 ? -3.689 5.726 -1.620 1.00 0.00 10 PRO A O 17
ATOM 8441 N N . GLU A 1 11 ? -2.004 5.533 -3.057 1.00 0.00 11 GLU A N 17
ATOM 8442 C CA . GLU A 1 11 ? -2.397 4.232 -3.560 1.00 0.00 11 GLU A CA 17
ATOM 8443 C C . GLU A 1 11 ? -2.050 3.093 -2.577 1.00 0.00 11 GLU A C 17
ATOM 8444 O O . GLU A 1 11 ? -2.961 2.531 -1.972 1.00 0.00 11 GLU A O 17
ATOM 8456 N N . CYS A 1 12 ? -0.776 2.737 -2.351 1.00 0.00 12 CYS A N 17
ATOM 8457 C CA . CYS A 1 12 ? -0.442 1.603 -1.459 1.00 0.00 12 CYS A CA 17
ATOM 8458 C C . CYS A 1 12 ? 0.986 1.609 -0.856 1.00 0.00 12 CYS A C 17
ATOM 8459 O O . CYS A 1 12 ? 1.087 1.694 0.371 1.00 0.00 12 CYS A O 17
ATOM 8466 N N . PRO A 1 13 ? 2.100 1.582 -1.620 1.00 0.00 13 PRO A N 17
ATOM 8467 C CA . PRO A 1 13 ? 3.448 1.395 -1.062 1.00 0.00 13 PRO A CA 17
ATOM 8468 C C . PRO A 1 13 ? 3.893 2.362 0.060 1.00 0.00 13 PRO A C 17
ATOM 8469 O O . PRO A 1 13 ? 4.511 1.875 1.013 1.00 0.00 13 PRO A O 17
ATOM 8480 N N . PRO A 1 14 ? 3.563 3.673 0.056 1.00 0.00 14 PRO A N 17
ATOM 8481 C CA . PRO A 1 14 ? 3.938 4.571 1.154 1.00 0.00 14 PRO A CA 17
ATOM 8482 C C . PRO A 1 14 ? 3.052 4.388 2.398 1.00 0.00 14 PRO A C 17
ATOM 8483 O O . PRO A 1 14 ? 3.455 4.781 3.495 1.00 0.00 14 PRO A O 17
ATOM 8494 N N . LYS A 1 15 ? 1.873 3.756 2.260 1.00 0.00 15 LYS A N 17
ATOM 8495 C CA . LYS A 1 15 ? 0.999 3.401 3.387 1.00 0.00 15 LYS A CA 17
ATOM 8496 C C . LYS A 1 15 ? 1.204 1.971 3.923 1.00 0.00 15 LYS A C 17
ATOM 8497 O O . LYS A 1 15 ? 0.680 1.681 4.992 1.00 0.00 15 LYS A O 17
ATOM 8516 N N . CYS A 1 16 ? 1.996 1.102 3.278 1.00 0.00 16 CYS A N 17
ATOM 8517 C CA . CYS A 1 16 ? 2.270 -0.262 3.780 1.00 0.00 16 CYS A CA 17
ATOM 8518 C C . CYS A 1 16 ? 3.008 -0.302 5.139 1.00 0.00 16 CYS A C 17
ATOM 8519 O O . CYS A 1 16 ? 2.849 -1.265 5.890 1.00 0.00 16 CYS A O 17
ATOM 8526 N N . ARG A 1 17 ? 3.846 0.702 5.449 1.00 0.00 17 ARG A N 17
ATOM 8527 C CA . ARG A 1 17 ? 4.629 0.826 6.692 1.00 0.00 17 ARG A CA 17
ATOM 8528 C C . ARG A 1 17 ? 5.050 2.270 6.977 1.00 0.00 17 ARG A C 17
ATOM 8529 O O . ARG A 1 17 ? 4.995 3.113 6.084 1.00 0.00 17 ARG A O 17
ATOM 8550 N N . ALA A 1 18 ? 5.537 2.530 8.189 1.00 0.00 18 ALA A N 17
ATOM 8551 C CA . ALA A 1 18 ? 5.810 3.873 8.719 1.00 0.00 18 ALA A CA 17
ATOM 8552 C C . ALA A 1 18 ? 6.859 4.705 7.941 1.00 0.00 18 ALA A C 17
ATOM 8553 O O . ALA A 1 18 ? 6.836 5.937 8.013 1.00 0.00 18 ALA A O 17
ATOM 8560 N N . GLN A 1 19 ? 7.756 4.049 7.201 1.00 0.00 19 GLN A N 17
ATOM 8561 C CA . GLN A 1 19 ? 8.804 4.640 6.344 1.00 0.00 19 GLN A CA 17
ATOM 8562 C C . GLN A 1 19 ? 8.637 4.326 4.836 1.00 0.00 19 GLN A C 17
ATOM 8563 O O . GLN A 1 19 ? 9.492 4.665 4.015 1.00 0.00 19 GLN A O 17
ATOM 8577 N N . GLY A 1 20 ? 7.542 3.651 4.479 1.00 0.00 20 GLY A N 17
ATOM 8578 C CA . GLY A 1 20 ? 7.207 3.203 3.126 1.00 0.00 20 GLY A CA 17
ATOM 8579 C C . GLY A 1 20 ? 7.984 1.987 2.594 1.00 0.00 20 GLY A C 17
ATOM 8580 O O . GLY A 1 20 ? 9.082 1.654 3.045 1.00 0.00 20 GLY A O 17
ATOM 8584 N N . CYS A 1 21 ? 7.350 1.312 1.633 1.00 0.00 21 CYS A N 17
ATOM 8585 C CA . CYS A 1 21 ? 7.790 0.085 0.959 1.00 0.00 21 CYS A CA 17
ATOM 8586 C C . CYS A 1 21 ? 8.114 0.309 -0.532 1.00 0.00 21 CYS A C 17
ATOM 8587 O O . CYS A 1 21 ? 7.756 1.343 -1.097 1.00 0.00 21 CYS A O 17
ATOM 8594 N N . LYS A 1 22 ? 8.722 -0.689 -1.200 1.00 0.00 22 LYS A N 17
ATOM 8595 C CA . LYS A 1 22 ? 9.124 -0.611 -2.621 1.00 0.00 22 LYS A CA 17
ATOM 8596 C C . LYS A 1 22 ? 7.945 -0.373 -3.576 1.00 0.00 22 LYS A C 17
ATOM 8597 O O . LYS A 1 22 ? 7.913 0.633 -4.278 1.00 0.00 22 LYS A O 17
ATOM 8616 N N . ASN A 1 23 ? 6.978 -1.296 -3.605 1.00 0.00 23 ASN A N 17
ATOM 8617 C CA . ASN A 1 23 ? 5.830 -1.295 -4.523 1.00 0.00 23 ASN A CA 17
ATOM 8618 C C . ASN A 1 23 ? 4.639 -2.053 -3.910 1.00 0.00 23 ASN A C 17
ATOM 8619 O O . ASN A 1 23 ? 4.819 -2.874 -3.007 1.00 0.00 23 ASN A O 17
ATOM 8630 N N . GLY A 1 24 ? 3.439 -1.806 -4.427 1.00 0.00 24 GLY A N 17
ATOM 8631 C CA . GLY A 1 24 ? 2.179 -2.379 -3.944 1.00 0.00 24 GLY A CA 17
ATOM 8632 C C . GLY A 1 24 ? 0.942 -1.867 -4.690 1.00 0.00 24 GLY A C 17
ATOM 8633 O O . GLY A 1 24 ? 0.995 -0.842 -5.372 1.00 0.00 24 GLY A O 17
ATOM 8637 N N . LYS A 1 25 ? -0.175 -2.589 -4.571 1.00 0.00 25 LYS A N 17
ATOM 8638 C CA . LYS A 1 25 ? -1.401 -2.398 -5.367 1.00 0.00 25 LYS A CA 17
ATOM 8639 C C . LYS A 1 25 ? -2.649 -2.744 -4.540 1.00 0.00 25 LYS A C 17
ATOM 8640 O O . LYS A 1 25 ? -2.563 -3.518 -3.586 1.00 0.00 25 LYS A O 17
ATOM 8659 N N . CYS A 1 26 ? -3.814 -2.196 -4.882 1.00 0.00 26 CYS A N 17
ATOM 8660 C CA . CYS A 1 26 ? -5.064 -2.531 -4.194 1.00 0.00 26 CYS A CA 17
ATOM 8661 C C . CYS A 1 26 ? -5.636 -3.884 -4.653 1.00 0.00 26 CYS A C 17
ATOM 8662 O O . CYS A 1 26 ? -5.730 -4.174 -5.849 1.00 0.00 26 CYS A O 17
ATOM 8669 N N . MET A 1 27 ? -6.042 -4.694 -3.672 1.00 0.00 27 MET A N 17
ATOM 8670 C CA . MET A 1 27 ? -6.805 -5.935 -3.839 1.00 0.00 27 MET A CA 17
ATOM 8671 C C . MET A 1 27 ? -8.306 -5.621 -3.697 1.00 0.00 27 MET A C 17
ATOM 8672 O O . MET A 1 27 ? -8.765 -4.634 -4.268 1.00 0.00 27 MET A O 17
ATOM 8686 N N . ASN A 1 28 ? -9.079 -6.374 -2.904 1.00 0.00 28 ASN A N 17
ATOM 8687 C CA . ASN A 1 28 ? -10.452 -6.001 -2.539 1.00 0.00 28 ASN A CA 17
ATOM 8688 C C . ASN A 1 28 ? -10.417 -4.901 -1.450 1.00 0.00 28 ASN A C 17
ATOM 8689 O O . ASN A 1 28 ? -10.594 -5.169 -0.260 1.00 0.00 28 ASN A O 17
ATOM 8700 N N . ARG A 1 29 ? -10.060 -3.679 -1.874 1.00 0.00 29 ARG A N 17
ATOM 8701 C CA . ARG A 1 29 ? -9.719 -2.465 -1.101 1.00 0.00 29 ARG A CA 17
ATOM 8702 C C . ARG A 1 29 ? -8.763 -2.616 0.097 1.00 0.00 29 ARG A C 17
ATOM 8703 O O . ARG A 1 29 ? -8.641 -1.710 0.918 1.00 0.00 29 ARG A O 17
ATOM 8724 N N . LYS A 1 30 ? -8.010 -3.718 0.165 1.00 0.00 30 LYS A N 17
ATOM 8725 C CA . LYS A 1 30 ? -6.857 -3.917 1.065 1.00 0.00 30 LYS A CA 17
ATOM 8726 C C . LYS A 1 30 ? -5.557 -3.671 0.287 1.00 0.00 30 LYS A C 17
ATOM 8727 O O . LYS A 1 30 ? -5.523 -3.874 -0.929 1.00 0.00 30 LYS A O 17
ATOM 8746 N N . CYS A 1 31 ? -4.505 -3.199 0.955 1.00 0.00 31 CYS A N 17
ATOM 8747 C CA . CYS A 1 31 ? -3.256 -2.779 0.299 1.00 0.00 31 CYS A CA 17
ATOM 8748 C C . CYS A 1 31 ? -2.242 -3.931 0.254 1.00 0.00 31 CYS A C 17
ATOM 8749 O O . CYS A 1 31 ? -1.633 -4.273 1.262 1.00 0.00 31 CYS A O 17
ATOM 8756 N N . LYS A 1 32 ? -2.063 -4.539 -0.925 1.00 0.00 32 LYS A N 17
ATOM 8757 C CA . LYS A 1 32 ? -1.133 -5.652 -1.151 1.00 0.00 32 LYS A CA 17
ATOM 8758 C C . LYS A 1 32 ? 0.239 -5.096 -1.533 1.00 0.00 32 LYS A C 17
ATOM 8759 O O . LYS A 1 32 ? 0.454 -4.704 -2.681 1.00 0.00 32 LYS A O 17
ATOM 8778 N N . CYS A 1 33 ? 1.179 -5.071 -0.591 1.00 0.00 33 CYS A N 17
ATOM 8779 C CA . CYS A 1 33 ? 2.573 -4.763 -0.908 1.00 0.00 33 CYS A CA 17
ATOM 8780 C C . CYS A 1 33 ? 3.232 -5.945 -1.651 1.00 0.00 33 CYS A C 17
ATOM 8781 O O . CYS A 1 33 ? 2.924 -7.110 -1.400 1.00 0.00 33 CYS A O 17
ATOM 8788 N N . TYR A 1 34 ? 4.098 -5.644 -2.620 1.00 0.00 34 TYR A N 17
ATOM 8789 C CA . TYR A 1 34 ? 4.633 -6.634 -3.570 1.00 0.00 34 TYR A CA 17
ATOM 8790 C C . TYR A 1 34 ? 5.997 -7.210 -3.174 1.00 0.00 34 TYR A C 17
ATOM 8791 O O . TYR A 1 34 ? 6.211 -8.422 -3.269 1.00 0.00 34 TYR A O 17
ATOM 8809 N N . TYR A 1 35 ? 6.911 -6.323 -2.773 1.00 0.00 35 TYR A N 17
ATOM 8810 C CA . TYR A 1 35 ? 8.342 -6.601 -2.570 1.00 0.00 35 TYR A CA 17
ATOM 8811 C C . TYR A 1 35 ? 8.883 -6.031 -1.243 1.00 0.00 35 TYR A C 17
ATOM 8812 O O . TYR A 1 35 ? 10.015 -5.557 -1.183 1.00 0.00 35 TYR A O 17
ATOM 8830 N N . CYS A 1 36 ? 8.048 -5.956 -0.204 1.00 0.00 36 CYS A N 17
ATOM 8831 C CA . CYS A 1 36 ? 8.386 -5.388 1.104 1.00 0.00 36 CYS A CA 17
ATOM 8832 C C . CYS A 1 36 ? 7.420 -5.887 2.187 1.00 0.00 36 CYS A C 17
ATOM 8833 O O . CYS A 1 36 ? 7.902 -6.332 3.249 1.00 0.00 36 CYS A O 17
ATOM 8841 N N . ALA A 1 1 ? 3.692 -6.865 7.253 1.00 0.00 1 ALA A N 18
ATOM 8842 C CA . ALA A 1 1 ? 2.721 -6.264 6.322 1.00 0.00 1 ALA A CA 18
ATOM 8843 C C . ALA A 1 1 ? 1.293 -6.414 6.853 1.00 0.00 1 ALA A C 18
ATOM 8844 O O . ALA A 1 1 ? 1.006 -7.351 7.611 1.00 0.00 1 ALA A O 18
ATOM 8853 N N . ALA A 1 2 ? 0.386 -5.526 6.434 1.00 0.00 2 ALA A N 18
ATOM 8854 C CA . ALA A 1 2 ? -1.020 -5.516 6.826 1.00 0.00 2 ALA A CA 18
ATOM 8855 C C . ALA A 1 2 ? -1.887 -5.204 5.600 1.00 0.00 2 ALA A C 18
ATOM 8856 O O . ALA A 1 2 ? -1.419 -4.535 4.671 1.00 0.00 2 ALA A O 18
ATOM 8863 N N . ALA A 1 3 ? -3.144 -5.654 5.565 1.00 0.00 3 ALA A N 18
ATOM 8864 C CA . ALA A 1 3 ? -4.047 -5.179 4.528 1.00 0.00 3 ALA A CA 18
ATOM 8865 C C . ALA A 1 3 ? -4.549 -3.781 4.890 1.00 0.00 3 ALA A C 18
ATOM 8866 O O . ALA A 1 3 ? -5.386 -3.592 5.772 1.00 0.00 3 ALA A O 18
ATOM 8873 N N . ILE A 1 4 ? -4.046 -2.790 4.176 1.00 0.00 4 ILE A N 18
ATOM 8874 C CA . ILE A 1 4 ? -4.322 -1.372 4.374 1.00 0.00 4 ILE A CA 18
ATOM 8875 C C . ILE A 1 4 ? -5.440 -0.882 3.461 1.00 0.00 4 ILE A C 18
ATOM 8876 O O . ILE A 1 4 ? -5.688 -1.448 2.395 1.00 0.00 4 ILE A O 18
ATOM 8892 N N . SER A 1 5 ? -6.078 0.219 3.834 1.00 0.00 5 SER A N 18
ATOM 8893 C CA . SER A 1 5 ? -7.088 0.875 3.005 1.00 0.00 5 SER A CA 18
ATOM 8894 C C . SER A 1 5 ? -6.413 1.560 1.812 1.00 0.00 5 SER A C 18
ATOM 8895 O O . SER A 1 5 ? -5.853 2.653 1.928 1.00 0.00 5 SER A O 18
ATOM 8903 N N . CYS A 1 6 ? -6.504 0.949 0.634 1.00 0.00 6 CYS A N 18
ATOM 8904 C CA . CYS A 1 6 ? -6.028 1.496 -0.647 1.00 0.00 6 CYS A CA 18
ATOM 8905 C C . CYS A 1 6 ? -6.643 2.881 -0.953 1.00 0.00 6 CYS A C 18
ATOM 8906 O O . CYS A 1 6 ? -6.002 3.752 -1.537 1.00 0.00 6 CYS A O 18
ATOM 8913 N N . VAL A 1 7 ? -7.873 3.110 -0.490 1.00 0.00 7 VAL A N 18
ATOM 8914 C CA . VAL A 1 7 ? -8.614 4.377 -0.592 1.00 0.00 7 VAL A CA 18
ATOM 8915 C C . VAL A 1 7 ? -8.100 5.511 0.301 1.00 0.00 7 VAL A C 18
ATOM 8916 O O . VAL A 1 7 ? -8.384 6.676 0.020 1.00 0.00 7 VAL A O 18
ATOM 8929 N N . GLY A 1 8 ? -7.358 5.182 1.360 1.00 0.00 8 GLY A N 18
ATOM 8930 C CA . GLY A 1 8 ? -6.985 6.061 2.474 1.00 0.00 8 GLY A CA 18
ATOM 8931 C C . GLY A 1 8 ? -6.674 7.526 2.152 1.00 0.00 8 GLY A C 18
ATOM 8932 O O . GLY A 1 8 ? -7.380 8.430 2.599 1.00 0.00 8 GLY A O 18
ATOM 8936 N N . SER A 1 9 ? -5.599 7.749 1.392 1.00 0.00 9 SER A N 18
ATOM 8937 C CA . SER A 1 9 ? -5.254 9.047 0.789 1.00 0.00 9 SER A CA 18
ATOM 8938 C C . SER A 1 9 ? -4.334 8.801 -0.417 1.00 0.00 9 SER A C 18
ATOM 8939 O O . SER A 1 9 ? -4.798 9.004 -1.547 1.00 0.00 9 SER A O 18
ATOM 8947 N N . PRO A 1 10 ? -3.097 8.281 -0.222 1.00 0.00 10 PRO A N 18
ATOM 8948 C CA . PRO A 1 10 ? -2.279 7.735 -1.308 1.00 0.00 10 PRO A CA 18
ATOM 8949 C C . PRO A 1 10 ? -2.844 6.369 -1.719 1.00 0.00 10 PRO A C 18
ATOM 8950 O O . PRO A 1 10 ? -3.750 5.854 -1.055 1.00 0.00 10 PRO A O 18
ATOM 8961 N N . GLU A 1 11 ? -2.244 5.725 -2.718 1.00 0.00 11 GLU A N 18
ATOM 8962 C CA . GLU A 1 11 ? -2.539 4.329 -3.072 1.00 0.00 11 GLU A CA 18
ATOM 8963 C C . GLU A 1 11 ? -2.032 3.358 -1.984 1.00 0.00 11 GLU A C 18
ATOM 8964 O O . GLU A 1 11 ? -2.749 3.095 -1.021 1.00 0.00 11 GLU A O 18
ATOM 8976 N N . CYS A 1 12 ? -0.799 2.846 -2.071 1.00 0.00 12 CYS A N 18
ATOM 8977 C CA . CYS A 1 12 ? -0.345 1.762 -1.181 1.00 0.00 12 CYS A CA 18
ATOM 8978 C C . CYS A 1 12 ? 1.105 1.848 -0.648 1.00 0.00 12 CYS A C 18
ATOM 8979 O O . CYS A 1 12 ? 1.255 1.923 0.575 1.00 0.00 12 CYS A O 18
ATOM 8986 N N . PRO A 1 13 ? 2.171 1.876 -1.478 1.00 0.00 13 PRO A N 18
ATOM 8987 C CA . PRO A 1 13 ? 3.556 1.779 -1.014 1.00 0.00 13 PRO A CA 18
ATOM 8988 C C . PRO A 1 13 ? 3.961 2.730 0.137 1.00 0.00 13 PRO A C 18
ATOM 8989 O O . PRO A 1 13 ? 4.601 2.241 1.073 1.00 0.00 13 PRO A O 18
ATOM 9000 N N . PRO A 1 14 ? 3.573 4.026 0.165 1.00 0.00 14 PRO A N 18
ATOM 9001 C CA . PRO A 1 14 ? 3.937 4.926 1.271 1.00 0.00 14 PRO A CA 18
ATOM 9002 C C . PRO A 1 14 ? 3.069 4.740 2.534 1.00 0.00 14 PRO A C 18
ATOM 9003 O O . PRO A 1 14 ? 3.427 5.232 3.609 1.00 0.00 14 PRO A O 18
ATOM 9014 N N . LYS A 1 15 ? 1.942 4.018 2.417 1.00 0.00 15 LYS A N 18
ATOM 9015 C CA . LYS A 1 15 ? 0.993 3.699 3.501 1.00 0.00 15 LYS A CA 18
ATOM 9016 C C . LYS A 1 15 ? 1.248 2.303 4.112 1.00 0.00 15 LYS A C 18
ATOM 9017 O O . LYS A 1 15 ? 0.889 2.076 5.263 1.00 0.00 15 LYS A O 18
ATOM 9036 N N . CYS A 1 16 ? 1.888 1.387 3.368 1.00 0.00 16 CYS A N 18
ATOM 9037 C CA . CYS A 1 16 ? 2.242 0.020 3.796 1.00 0.00 16 CYS A CA 18
ATOM 9038 C C . CYS A 1 16 ? 3.028 -0.027 5.116 1.00 0.00 16 CYS A C 18
ATOM 9039 O O . CYS A 1 16 ? 2.858 -0.947 5.913 1.00 0.00 16 CYS A O 18
ATOM 9046 N N . ARG A 1 17 ? 3.873 0.976 5.363 1.00 0.00 17 ARG A N 18
ATOM 9047 C CA . ARG A 1 17 ? 4.561 1.268 6.623 1.00 0.00 17 ARG A CA 18
ATOM 9048 C C . ARG A 1 17 ? 4.912 2.750 6.707 1.00 0.00 17 ARG A C 18
ATOM 9049 O O . ARG A 1 17 ? 4.919 3.435 5.686 1.00 0.00 17 ARG A O 18
ATOM 9070 N N . ALA A 1 18 ? 5.307 3.216 7.881 1.00 0.00 18 ALA A N 18
ATOM 9071 C CA . ALA A 1 18 ? 5.530 4.633 8.169 1.00 0.00 18 ALA A CA 18
ATOM 9072 C C . ALA A 1 18 ? 6.631 5.294 7.298 1.00 0.00 18 ALA A C 18
ATOM 9073 O O . ALA A 1 18 ? 6.479 6.424 6.830 1.00 0.00 18 ALA A O 18
ATOM 9080 N N . GLN A 1 19 ? 7.700 4.558 6.996 1.00 0.00 19 GLN A N 18
ATOM 9081 C CA . GLN A 1 19 ? 8.814 4.925 6.100 1.00 0.00 19 GLN A CA 18
ATOM 9082 C C . GLN A 1 19 ? 8.640 4.453 4.637 1.00 0.00 19 GLN A C 18
ATOM 9083 O O . GLN A 1 19 ? 9.444 4.775 3.756 1.00 0.00 19 GLN A O 18
ATOM 9097 N N . GLY A 1 20 ? 7.558 3.718 4.374 1.00 0.00 20 GLY A N 18
ATOM 9098 C CA . GLY A 1 20 ? 7.154 3.197 3.072 1.00 0.00 20 GLY A CA 18
ATOM 9099 C C . GLY A 1 20 ? 7.940 1.999 2.529 1.00 0.00 20 GLY A C 18
ATOM 9100 O O . GLY A 1 20 ? 9.026 1.638 2.995 1.00 0.00 20 GLY A O 18
ATOM 9104 N N . CYS A 1 21 ? 7.317 1.369 1.537 1.00 0.00 21 CYS A N 18
ATOM 9105 C CA . CYS A 1 21 ? 7.692 0.105 0.900 1.00 0.00 21 CYS A CA 18
ATOM 9106 C C . CYS A 1 21 ? 7.904 0.230 -0.621 1.00 0.00 21 CYS A C 18
ATOM 9107 O O . CYS A 1 21 ? 7.434 1.175 -1.256 1.00 0.00 21 CYS A O 18
ATOM 9114 N N . LYS A 1 22 ? 8.519 -0.797 -1.228 1.00 0.00 22 LYS A N 18
ATOM 9115 C CA . LYS A 1 22 ? 8.805 -0.866 -2.675 1.00 0.00 22 LYS A CA 18
ATOM 9116 C C . LYS A 1 22 ? 7.558 -0.853 -3.576 1.00 0.00 22 LYS A C 18
ATOM 9117 O O . LYS A 1 22 ? 7.467 -0.015 -4.472 1.00 0.00 22 LYS A O 18
ATOM 9136 N N . ASN A 1 23 ? 6.607 -1.767 -3.353 1.00 0.00 23 ASN A N 18
ATOM 9137 C CA . ASN A 1 23 ? 5.475 -2.036 -4.256 1.00 0.00 23 ASN A CA 18
ATOM 9138 C C . ASN A 1 23 ? 4.221 -2.535 -3.507 1.00 0.00 23 ASN A C 18
ATOM 9139 O O . ASN A 1 23 ? 4.332 -3.117 -2.424 1.00 0.00 23 ASN A O 18
ATOM 9150 N N . GLY A 1 24 ? 3.037 -2.360 -4.106 1.00 0.00 24 GLY A N 18
ATOM 9151 C CA . GLY A 1 24 ? 1.761 -2.901 -3.610 1.00 0.00 24 GLY A CA 18
ATOM 9152 C C . GLY A 1 24 ? 0.586 -2.760 -4.596 1.00 0.00 24 GLY A C 18
ATOM 9153 O O . GLY A 1 24 ? 0.528 -1.801 -5.367 1.00 0.00 24 GLY A O 18
ATOM 9157 N N . LYS A 1 25 ? -0.358 -3.714 -4.555 1.00 0.00 25 LYS A N 18
ATOM 9158 C CA . LYS A 1 25 ? -1.454 -3.920 -5.530 1.00 0.00 25 LYS A CA 18
ATOM 9159 C C . LYS A 1 25 ? -2.836 -3.823 -4.867 1.00 0.00 25 LYS A C 18
ATOM 9160 O O . LYS A 1 25 ? -3.082 -4.480 -3.854 1.00 0.00 25 LYS A O 18
ATOM 9179 N N . CYS A 1 26 ? -3.727 -3.002 -5.425 1.00 0.00 26 CYS A N 18
ATOM 9180 C CA . CYS A 1 26 ? -5.032 -2.666 -4.838 1.00 0.00 26 CYS A CA 18
ATOM 9181 C C . CYS A 1 26 ? -6.103 -3.760 -5.047 1.00 0.00 26 CYS A C 18
ATOM 9182 O O . CYS A 1 26 ? -5.986 -4.622 -5.919 1.00 0.00 26 CYS A O 18
ATOM 9189 N N . MET A 1 27 ? -7.144 -3.731 -4.219 1.00 0.00 27 MET A N 18
ATOM 9190 C CA . MET A 1 27 ? -8.259 -4.690 -4.147 1.00 0.00 27 MET A CA 18
ATOM 9191 C C . MET A 1 27 ? -9.584 -3.907 -3.984 1.00 0.00 27 MET A C 18
ATOM 9192 O O . MET A 1 27 ? -9.615 -2.699 -4.235 1.00 0.00 27 MET A O 18
ATOM 9206 N N . ASN A 1 28 ? -10.686 -4.549 -3.573 1.00 0.00 28 ASN A N 18
ATOM 9207 C CA . ASN A 1 28 ? -11.908 -3.857 -3.147 1.00 0.00 28 ASN A CA 18
ATOM 9208 C C . ASN A 1 28 ? -11.574 -3.165 -1.813 1.00 0.00 28 ASN A C 18
ATOM 9209 O O . ASN A 1 28 ? -11.517 -3.806 -0.759 1.00 0.00 28 ASN A O 18
ATOM 9220 N N . ARG A 1 29 ? -11.277 -1.869 -1.925 1.00 0.00 29 ARG A N 18
ATOM 9221 C CA . ARG A 1 29 ? -10.680 -0.902 -0.990 1.00 0.00 29 ARG A CA 18
ATOM 9222 C C . ARG A 1 29 ? -9.491 -1.316 -0.125 1.00 0.00 29 ARG A C 18
ATOM 9223 O O . ARG A 1 29 ? -8.838 -0.423 0.408 1.00 0.00 29 ARG A O 18
ATOM 9244 N N . LYS A 1 30 ? -9.141 -2.595 -0.008 1.00 0.00 30 LYS A N 18
ATOM 9245 C CA . LYS A 1 30 ? -7.891 -3.066 0.605 1.00 0.00 30 LYS A CA 18
ATOM 9246 C C . LYS A 1 30 ? -6.726 -3.040 -0.393 1.00 0.00 30 LYS A C 18
ATOM 9247 O O . LYS A 1 30 ? -6.902 -2.709 -1.563 1.00 0.00 30 LYS A O 18
ATOM 9266 N N . CYS A 1 31 ? -5.533 -3.388 0.068 1.00 0.00 31 CYS A N 18
ATOM 9267 C CA . CYS A 1 31 ? -4.332 -3.547 -0.748 1.00 0.00 31 CYS A CA 18
ATOM 9268 C C . CYS A 1 31 ? -3.475 -4.706 -0.229 1.00 0.00 31 CYS A C 18
ATOM 9269 O O . CYS A 1 31 ? -3.613 -5.108 0.931 1.00 0.00 31 CYS A O 18
ATOM 9276 N N . LYS A 1 32 ? -2.569 -5.211 -1.070 1.00 0.00 32 LYS A N 18
ATOM 9277 C CA . LYS A 1 32 ? -1.497 -6.133 -0.670 1.00 0.00 32 LYS A CA 18
ATOM 9278 C C . LYS A 1 32 ? -0.141 -5.500 -0.970 1.00 0.00 32 LYS A C 18
ATOM 9279 O O . LYS A 1 32 ? 0.144 -5.150 -2.115 1.00 0.00 32 LYS A O 18
ATOM 9298 N N . CYS A 1 33 ? 0.691 -5.361 0.053 1.00 0.00 33 CYS A N 18
ATOM 9299 C CA . CYS A 1 33 ? 2.068 -4.881 -0.035 1.00 0.00 33 CYS A CA 18
ATOM 9300 C C . CYS A 1 33 ? 2.986 -6.054 -0.436 1.00 0.00 33 CYS A C 18
ATOM 9301 O O . CYS A 1 33 ? 2.835 -7.170 0.068 1.00 0.00 33 CYS A O 18
ATOM 9308 N N . TYR A 1 34 ? 3.886 -5.837 -1.401 1.00 0.00 34 TYR A N 18
ATOM 9309 C CA . TYR A 1 34 ? 4.658 -6.916 -2.034 1.00 0.00 34 TYR A CA 18
ATOM 9310 C C . TYR A 1 34 ? 6.009 -7.126 -1.330 1.00 0.00 34 TYR A C 18
ATOM 9311 O O . TYR A 1 34 ? 6.047 -7.694 -0.240 1.00 0.00 34 TYR A O 18
ATOM 9329 N N . TYR A 1 35 ? 7.104 -6.620 -1.907 1.00 0.00 35 TYR A N 18
ATOM 9330 C CA . TYR A 1 35 ? 8.505 -6.885 -1.535 1.00 0.00 35 TYR A CA 18
ATOM 9331 C C . TYR A 1 35 ? 8.992 -6.235 -0.220 1.00 0.00 35 TYR A C 18
ATOM 9332 O O . TYR A 1 35 ? 10.176 -5.917 -0.083 1.00 0.00 35 TYR A O 18
ATOM 9350 N N . CYS A 1 36 ? 8.084 -5.975 0.726 1.00 0.00 36 CYS A N 18
ATOM 9351 C CA . CYS A 1 36 ? 8.308 -5.238 1.975 1.00 0.00 36 CYS A CA 18
ATOM 9352 C C . CYS A 1 36 ? 7.260 -5.577 3.046 1.00 0.00 36 CYS A C 18
ATOM 9353 O O . CYS A 1 36 ? 6.047 -5.582 2.723 1.00 0.00 36 CYS A O 18
ATOM 9361 N N . ALA A 1 1 ? 2.967 -4.061 6.180 1.00 0.00 1 ALA A N 19
ATOM 9362 C CA . ALA A 1 1 ? 1.582 -4.392 6.562 1.00 0.00 1 ALA A CA 19
ATOM 9363 C C . ALA A 1 1 ? 0.612 -4.008 5.449 1.00 0.00 1 ALA A C 19
ATOM 9364 O O . ALA A 1 1 ? 0.390 -2.831 5.188 1.00 0.00 1 ALA A O 19
ATOM 9373 N N . ALA A 1 2 ? 0.011 -4.988 4.775 1.00 0.00 2 ALA A N 19
ATOM 9374 C CA . ALA A 1 2 ? -0.872 -4.779 3.624 1.00 0.00 2 ALA A CA 19
ATOM 9375 C C . ALA A 1 2 ? -2.359 -4.538 4.005 1.00 0.00 2 ALA A C 19
ATOM 9376 O O . ALA A 1 2 ? -3.170 -4.146 3.161 1.00 0.00 2 ALA A O 19
ATOM 9383 N N . ALA A 1 3 ? -2.680 -4.685 5.293 1.00 0.00 3 ALA A N 19
ATOM 9384 C CA . ALA A 1 3 ? -3.953 -4.426 5.990 1.00 0.00 3 ALA A CA 19
ATOM 9385 C C . ALA A 1 3 ? -4.541 -3.003 5.896 1.00 0.00 3 ALA A C 19
ATOM 9386 O O . ALA A 1 3 ? -5.483 -2.648 6.616 1.00 0.00 3 ALA A O 19
ATOM 9393 N N . ILE A 1 4 ? -3.950 -2.152 5.069 1.00 0.00 4 ILE A N 19
ATOM 9394 C CA . ILE A 1 4 ? -4.194 -0.719 5.012 1.00 0.00 4 ILE A CA 19
ATOM 9395 C C . ILE A 1 4 ? -5.511 -0.327 4.338 1.00 0.00 4 ILE A C 19
ATOM 9396 O O . ILE A 1 4 ? -6.102 -1.076 3.558 1.00 0.00 4 ILE A O 19
ATOM 9412 N N . SER A 1 5 ? -5.904 0.918 4.575 1.00 0.00 5 SER A N 19
ATOM 9413 C CA . SER A 1 5 ? -7.002 1.583 3.874 1.00 0.00 5 SER A CA 19
ATOM 9414 C C . SER A 1 5 ? -6.548 2.025 2.477 1.00 0.00 5 SER A C 19
ATOM 9415 O O . SER A 1 5 ? -5.959 3.094 2.298 1.00 0.00 5 SER A O 19
ATOM 9423 N N . CYS A 1 6 ? -6.810 1.213 1.451 1.00 0.00 6 CYS A N 19
ATOM 9424 C CA . CYS A 1 6 ? -6.538 1.548 0.041 1.00 0.00 6 CYS A CA 19
ATOM 9425 C C . CYS A 1 6 ? -7.136 2.903 -0.396 1.00 0.00 6 CYS A C 19
ATOM 9426 O O . CYS A 1 6 ? -6.508 3.645 -1.152 1.00 0.00 6 CYS A O 19
ATOM 9433 N N . VAL A 1 7 ? -8.306 3.260 0.145 1.00 0.00 7 VAL A N 19
ATOM 9434 C CA . VAL A 1 7 ? -9.029 4.521 -0.122 1.00 0.00 7 VAL A CA 19
ATOM 9435 C C . VAL A 1 7 ? -8.354 5.778 0.442 1.00 0.00 7 VAL A C 19
ATOM 9436 O O . VAL A 1 7 ? -8.607 6.890 -0.023 1.00 0.00 7 VAL A O 19
ATOM 9449 N N . GLY A 1 8 ? -7.490 5.587 1.444 1.00 0.00 8 GLY A N 19
ATOM 9450 C CA . GLY A 1 8 ? -6.889 6.599 2.309 1.00 0.00 8 GLY A CA 19
ATOM 9451 C C . GLY A 1 8 ? -6.490 7.911 1.639 1.00 0.00 8 GLY A C 19
ATOM 9452 O O . GLY A 1 8 ? -7.251 8.884 1.673 1.00 0.00 8 GLY A O 19
ATOM 9456 N N . SER A 1 9 ? -5.300 7.935 1.031 1.00 0.00 9 SER A N 19
ATOM 9457 C CA . SER A 1 9 ? -4.857 9.080 0.218 1.00 0.00 9 SER A CA 19
ATOM 9458 C C . SER A 1 9 ? -3.938 8.649 -0.932 1.00 0.00 9 SER A C 19
ATOM 9459 O O . SER A 1 9 ? -4.310 8.862 -2.088 1.00 0.00 9 SER A O 19
ATOM 9467 N N . PRO A 1 10 ? -2.788 7.993 -0.676 1.00 0.00 10 PRO A N 19
ATOM 9468 C CA . PRO A 1 10 ? -2.015 7.319 -1.721 1.00 0.00 10 PRO A CA 19
ATOM 9469 C C . PRO A 1 10 ? -2.633 5.945 -2.029 1.00 0.00 10 PRO A C 19
ATOM 9470 O O . PRO A 1 10 ? -3.505 5.481 -1.289 1.00 0.00 10 PRO A O 19
ATOM 9481 N N . GLU A 1 11 ? -2.110 5.225 -3.022 1.00 0.00 11 GLU A N 19
ATOM 9482 C CA . GLU A 1 11 ? -2.484 3.826 -3.270 1.00 0.00 11 GLU A CA 19
ATOM 9483 C C . GLU A 1 11 ? -2.013 2.908 -2.118 1.00 0.00 11 GLU A C 19
ATOM 9484 O O . GLU A 1 11 ? -2.807 2.539 -1.245 1.00 0.00 11 GLU A O 19
ATOM 9496 N N . CYS A 1 12 ? -0.723 2.546 -2.062 1.00 0.00 12 CYS A N 19
ATOM 9497 C CA . CYS A 1 12 ? -0.243 1.523 -1.120 1.00 0.00 12 CYS A CA 19
ATOM 9498 C C . CYS A 1 12 ? 1.238 1.598 -0.682 1.00 0.00 12 CYS A C 19
ATOM 9499 O O . CYS A 1 12 ? 1.447 1.662 0.528 1.00 0.00 12 CYS A O 19
ATOM 9506 N N . PRO A 1 13 ? 2.261 1.633 -1.563 1.00 0.00 13 PRO A N 19
ATOM 9507 C CA . PRO A 1 13 ? 3.682 1.630 -1.172 1.00 0.00 13 PRO A CA 19
ATOM 9508 C C . PRO A 1 13 ? 4.079 2.616 -0.052 1.00 0.00 13 PRO A C 19
ATOM 9509 O O . PRO A 1 13 ? 4.760 2.205 0.893 1.00 0.00 13 PRO A O 19
ATOM 9520 N N . PRO A 1 14 ? 3.627 3.891 -0.060 1.00 0.00 14 PRO A N 19
ATOM 9521 C CA . PRO A 1 14 ? 3.965 4.844 1.001 1.00 0.00 14 PRO A CA 19
ATOM 9522 C C . PRO A 1 14 ? 3.115 4.665 2.275 1.00 0.00 14 PRO A C 19
ATOM 9523 O O . PRO A 1 14 ? 3.440 5.255 3.304 1.00 0.00 14 PRO A O 19
ATOM 9534 N N . LYS A 1 15 ? 2.039 3.861 2.222 1.00 0.00 15 LYS A N 19
ATOM 9535 C CA . LYS A 1 15 ? 1.088 3.596 3.323 1.00 0.00 15 LYS A CA 19
ATOM 9536 C C . LYS A 1 15 ? 1.318 2.226 3.999 1.00 0.00 15 LYS A C 19
ATOM 9537 O O . LYS A 1 15 ? 1.008 2.070 5.177 1.00 0.00 15 LYS A O 19
ATOM 9556 N N . CYS A 1 16 ? 1.895 1.247 3.281 1.00 0.00 16 CYS A N 19
ATOM 9557 C CA . CYS A 1 16 ? 2.099 -0.150 3.727 1.00 0.00 16 CYS A CA 19
ATOM 9558 C C . CYS A 1 16 ? 2.987 -0.268 4.990 1.00 0.00 16 CYS A C 19
ATOM 9559 O O . CYS A 1 16 ? 2.980 -1.298 5.663 1.00 0.00 16 CYS A O 19
ATOM 9566 N N . ARG A 1 17 ? 3.740 0.788 5.330 1.00 0.00 17 ARG A N 19
ATOM 9567 C CA . ARG A 1 17 ? 4.407 0.988 6.622 1.00 0.00 17 ARG A CA 19
ATOM 9568 C C . ARG A 1 17 ? 4.542 2.474 6.951 1.00 0.00 17 ARG A C 19
ATOM 9569 O O . ARG A 1 17 ? 4.438 3.321 6.061 1.00 0.00 17 ARG A O 19
ATOM 9590 N N . ALA A 1 18 ? 4.857 2.780 8.204 1.00 0.00 18 ALA A N 19
ATOM 9591 C CA . ALA A 1 18 ? 4.873 4.135 8.762 1.00 0.00 18 ALA A CA 19
ATOM 9592 C C . ALA A 1 18 ? 5.874 5.100 8.085 1.00 0.00 18 ALA A C 19
ATOM 9593 O O . ALA A 1 18 ? 5.678 6.315 8.105 1.00 0.00 18 ALA A O 19
ATOM 9600 N N . GLN A 1 19 ? 6.929 4.557 7.478 1.00 0.00 19 GLN A N 19
ATOM 9601 C CA . GLN A 1 19 ? 7.977 5.271 6.734 1.00 0.00 19 GLN A CA 19
ATOM 9602 C C . GLN A 1 19 ? 7.984 4.985 5.214 1.00 0.00 19 GLN A C 19
ATOM 9603 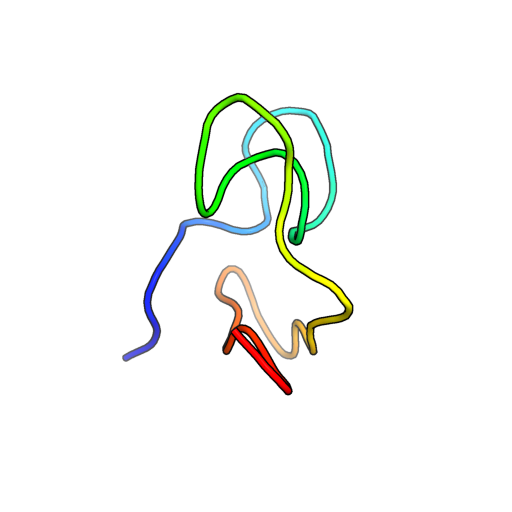O O . GLN A 1 19 ? 8.875 5.432 4.492 1.00 0.00 19 GLN A O 19
ATOM 9617 N N . GLY A 1 20 ? 7.001 4.220 4.722 1.00 0.00 20 GLY A N 19
ATOM 9618 C CA . GLY A 1 20 ? 6.854 3.803 3.321 1.00 0.00 20 GLY A CA 19
ATOM 9619 C C . GLY A 1 20 ? 7.911 2.816 2.809 1.00 0.00 20 GLY A C 19
ATOM 9620 O O . GLY A 1 20 ? 9.009 2.690 3.360 1.00 0.00 20 GLY A O 19
ATOM 9624 N N . CYS A 1 21 ? 7.554 2.051 1.776 1.00 0.00 21 CYS A N 19
ATOM 9625 C CA . CYS A 1 21 ? 8.370 0.955 1.246 1.00 0.00 21 CYS A CA 19
ATOM 9626 C C . CYS A 1 21 ? 8.063 0.616 -0.234 1.00 0.00 21 CYS A C 19
ATOM 9627 O O . CYS A 1 21 ? 7.584 1.470 -0.992 1.00 0.00 21 CYS A O 19
ATOM 9634 N N . LYS A 1 22 ? 8.401 -0.617 -0.639 1.00 0.00 22 LYS A N 19
ATOM 9635 C CA . LYS A 1 22 ? 8.308 -1.206 -1.988 1.00 0.00 22 LYS A CA 19
ATOM 9636 C C . LYS A 1 22 ? 6.871 -1.398 -2.505 1.00 0.00 22 LYS A C 19
ATOM 9637 O O . LYS A 1 22 ? 5.905 -1.210 -1.766 1.00 0.00 22 LYS A O 19
ATOM 9656 N N . ASN A 1 23 ? 6.730 -1.796 -3.774 1.00 0.00 23 ASN A N 19
ATOM 9657 C CA . ASN A 1 23 ? 5.442 -1.793 -4.477 1.00 0.00 23 ASN A CA 19
ATOM 9658 C C . ASN A 1 23 ? 4.371 -2.754 -3.921 1.00 0.00 23 ASN A C 19
ATOM 9659 O O . ASN A 1 23 ? 4.655 -3.814 -3.351 1.00 0.00 23 ASN A O 19
ATOM 9670 N N . GLY A 1 24 ? 3.111 -2.364 -4.141 1.00 0.00 24 GLY A N 19
ATOM 9671 C CA . GLY A 1 24 ? 1.905 -3.060 -3.693 1.00 0.00 24 GLY A CA 19
ATOM 9672 C C . GLY A 1 24 ? 0.640 -2.555 -4.394 1.00 0.00 24 GLY A C 19
ATOM 9673 O O . GLY A 1 24 ? 0.545 -1.376 -4.739 1.00 0.00 24 GLY A O 19
ATOM 9677 N N . LYS A 1 25 ? -0.336 -3.443 -4.607 1.00 0.00 25 LYS A N 19
ATOM 9678 C CA . LYS A 1 25 ? -1.526 -3.213 -5.448 1.00 0.00 25 LYS A CA 19
ATOM 9679 C C . LYS A 1 25 ? -2.826 -3.412 -4.663 1.00 0.00 25 LYS A C 19
ATOM 9680 O O . LYS A 1 25 ? -2.876 -4.241 -3.755 1.00 0.00 25 LYS A O 19
ATOM 9699 N N . CYS A 1 26 ? -3.878 -2.654 -4.977 1.00 0.00 26 CYS A N 19
ATOM 9700 C CA . CYS A 1 26 ? -5.152 -2.743 -4.260 1.00 0.00 26 CYS A CA 19
ATOM 9701 C C . CYS A 1 26 ? -6.011 -3.939 -4.718 1.00 0.00 26 CYS A C 19
ATOM 9702 O O . CYS A 1 26 ? -6.108 -4.237 -5.917 1.00 0.00 26 CYS A O 19
ATOM 9709 N N . MET A 1 27 ? -6.646 -4.604 -3.747 1.00 0.00 27 MET A N 19
ATOM 9710 C CA . MET A 1 27 ? -7.581 -5.719 -3.934 1.00 0.00 27 MET A CA 19
ATOM 9711 C C . MET A 1 27 ? -9.009 -5.147 -4.015 1.00 0.00 27 MET A C 19
ATOM 9712 O O . MET A 1 27 ? -9.367 -4.585 -5.056 1.00 0.00 27 MET A O 19
ATOM 9726 N N . ASN A 1 28 ? -9.787 -5.217 -2.931 1.00 0.00 28 ASN A N 19
ATOM 9727 C CA . ASN A 1 28 ? -11.075 -4.537 -2.766 1.00 0.00 28 ASN A CA 19
ATOM 9728 C C . ASN A 1 28 ? -10.855 -3.117 -2.212 1.00 0.00 28 ASN A C 19
ATOM 9729 O O . ASN A 1 28 ? -10.761 -2.160 -2.975 1.00 0.00 28 ASN A O 19
ATOM 9740 N N . ARG A 1 29 ? -10.664 -2.997 -0.894 1.00 0.00 29 ARG A N 19
ATOM 9741 C CA . ARG A 1 29 ? -10.222 -1.804 -0.158 1.00 0.00 29 ARG A CA 19
ATOM 9742 C C . ARG A 1 29 ? -8.993 -2.072 0.725 1.00 0.00 29 ARG A C 19
ATOM 9743 O O . ARG A 1 29 ? -8.537 -1.180 1.441 1.00 0.00 29 ARG A O 19
ATOM 9764 N N . LYS A 1 30 ? -8.442 -3.288 0.662 1.00 0.00 30 LYS A N 19
ATOM 9765 C CA . LYS A 1 30 ? -7.149 -3.700 1.239 1.00 0.00 30 LYS A CA 19
ATOM 9766 C C . LYS A 1 30 ? -6.064 -3.716 0.153 1.00 0.00 30 LYS A C 19
ATOM 9767 O O . LYS A 1 30 ? -6.374 -3.610 -1.037 1.00 0.00 30 LYS A O 19
ATOM 9786 N N . CYS A 1 31 ? -4.796 -3.858 0.535 1.00 0.00 31 CYS A N 19
ATOM 9787 C CA . CYS A 1 31 ? -3.671 -3.976 -0.400 1.00 0.00 31 CYS A CA 19
ATOM 9788 C C . CYS A 1 31 ? -3.031 -5.382 -0.379 1.00 0.00 31 CYS A C 19
ATOM 9789 O O . CYS A 1 31 ? -3.234 -6.162 0.556 1.00 0.00 31 CYS A O 19
ATOM 9796 N N . LYS A 1 32 ? -2.254 -5.695 -1.420 1.00 0.00 32 LYS A N 19
ATOM 9797 C CA . LYS A 1 32 ? -1.311 -6.805 -1.528 1.00 0.00 32 LYS A CA 19
ATOM 9798 C C . LYS A 1 32 ? 0.066 -6.151 -1.695 1.00 0.00 32 LYS A C 19
ATOM 9799 O O . LYS A 1 32 ? 0.352 -5.613 -2.764 1.00 0.00 32 LYS A O 19
ATOM 9818 N N . CYS A 1 33 ? 0.908 -6.152 -0.659 1.00 0.00 33 CYS A N 19
ATOM 9819 C CA . CYS A 1 33 ? 2.275 -5.627 -0.763 1.00 0.00 33 CYS A CA 19
ATOM 9820 C C . CYS A 1 33 ? 3.182 -6.731 -1.333 1.00 0.00 33 CYS A C 19
ATOM 9821 O O . CYS A 1 33 ? 3.255 -7.831 -0.777 1.00 0.00 33 CYS A O 19
ATOM 9828 N N . TYR A 1 34 ? 3.833 -6.482 -2.471 1.00 0.00 34 TYR A N 19
ATOM 9829 C CA . TYR A 1 34 ? 4.558 -7.520 -3.225 1.00 0.00 34 TYR A CA 19
ATOM 9830 C C . TYR A 1 34 ? 5.980 -7.756 -2.699 1.00 0.00 34 TYR A C 19
ATOM 9831 O O . TYR A 1 34 ? 6.438 -8.897 -2.625 1.00 0.00 34 TYR A O 19
ATOM 9849 N N . TYR A 1 35 ? 6.673 -6.681 -2.313 1.00 0.00 35 TYR A N 19
ATOM 9850 C CA . TYR A 1 35 ? 8.093 -6.739 -1.921 1.00 0.00 35 TYR A CA 19
ATOM 9851 C C . TYR A 1 35 ? 8.413 -6.098 -0.558 1.00 0.00 35 TYR A C 19
ATOM 9852 O O . TYR A 1 35 ? 9.559 -6.136 -0.111 1.00 0.00 35 TYR A O 19
ATOM 9870 N N . CYS A 1 36 ? 7.399 -5.578 0.139 1.00 0.00 36 CYS A N 19
ATOM 9871 C CA . CYS A 1 36 ? 7.482 -5.028 1.496 1.00 0.00 36 CYS A CA 19
ATOM 9872 C C . CYS A 1 36 ? 6.654 -5.848 2.495 1.00 0.00 36 CYS A C 19
ATOM 9873 O O . CYS A 1 36 ? 5.468 -6.127 2.202 1.00 0.00 36 CYS A O 19
ATOM 9881 N N . ALA A 1 1 ? 4.237 -4.471 5.209 1.00 0.00 1 ALA A N 20
ATOM 9882 C CA . ALA A 1 1 ? 2.836 -4.693 4.794 1.00 0.00 1 ALA A CA 20
ATOM 9883 C C . ALA A 1 1 ? 1.916 -4.601 6.011 1.00 0.00 1 ALA A C 20
ATOM 9884 O O . ALA A 1 1 ? 2.326 -5.020 7.091 1.00 0.00 1 ALA A O 20
ATOM 9893 N N . ALA A 1 2 ? 0.704 -4.048 5.871 1.00 0.00 2 ALA A N 20
ATOM 9894 C CA . ALA A 1 2 ? -0.289 -3.966 6.944 1.00 0.00 2 ALA A CA 20
ATOM 9895 C C . ALA A 1 2 ? -1.696 -3.825 6.341 1.00 0.00 2 ALA A C 20
ATOM 9896 O O . ALA A 1 2 ? -1.852 -3.224 5.277 1.00 0.00 2 ALA A O 20
ATOM 9903 N N . ALA A 1 3 ? -2.720 -4.344 7.022 1.00 0.00 3 ALA A N 20
ATOM 9904 C CA . ALA A 1 3 ? -4.110 -4.224 6.584 1.00 0.00 3 ALA A CA 20
ATOM 9905 C C . ALA A 1 3 ? -4.612 -2.768 6.631 1.00 0.00 3 ALA A C 20
ATOM 9906 O O . ALA A 1 3 ? -4.848 -2.241 7.722 1.00 0.00 3 ALA A O 20
ATOM 9913 N N . ILE A 1 4 ? -4.748 -2.112 5.474 1.00 0.00 4 ILE A N 20
ATOM 9914 C CA . ILE A 1 4 ? -5.187 -0.711 5.370 1.00 0.00 4 ILE A CA 20
ATOM 9915 C C . ILE A 1 4 ? -6.061 -0.436 4.145 1.00 0.00 4 ILE A C 20
ATOM 9916 O O . ILE A 1 4 ? -6.033 -1.155 3.142 1.00 0.00 4 ILE A O 20
ATOM 9932 N N . SER A 1 5 ? -6.772 0.691 4.197 1.00 0.00 5 SER A N 20
ATOM 9933 C CA . SER A 1 5 ? -7.603 1.188 3.103 1.00 0.00 5 SER A CA 20
ATOM 9934 C C . SER A 1 5 ? -6.806 1.567 1.841 1.00 0.00 5 SER A C 20
ATOM 9935 O O . SER A 1 5 ? -5.968 2.474 1.820 1.00 0.00 5 SER A O 20
ATOM 9943 N N . CYS A 1 6 ? -7.112 0.864 0.750 1.00 0.00 6 CYS A N 20
ATOM 9944 C CA . CYS A 1 6 ? -6.681 1.162 -0.622 1.00 0.00 6 CYS A CA 20
ATOM 9945 C C . CYS A 1 6 ? -6.803 2.651 -0.990 1.00 0.00 6 CYS A C 20
ATOM 9946 O O . CYS A 1 6 ? -5.877 3.218 -1.568 1.00 0.00 6 CYS A O 20
ATOM 9953 N N . VAL A 1 7 ? -7.919 3.283 -0.624 1.00 0.00 7 VAL A N 20
ATOM 9954 C CA . VAL A 1 7 ? -8.173 4.706 -0.855 1.00 0.00 7 VAL A CA 20
ATOM 9955 C C . VAL A 1 7 ? -7.246 5.544 0.026 1.00 0.00 7 VAL A C 20
ATOM 9956 O O . VAL A 1 7 ? -6.348 6.201 -0.497 1.00 0.00 7 VAL A O 20
ATOM 9969 N N . GLY A 1 8 ? -7.396 5.458 1.354 1.00 0.00 8 GLY A N 20
ATOM 9970 C CA . GLY A 1 8 ? -6.557 6.159 2.341 1.00 0.00 8 GLY A CA 20
ATOM 9971 C C . GLY A 1 8 ? -6.234 7.608 1.983 1.00 0.00 8 GLY A C 20
ATOM 9972 O O . GLY A 1 8 ? -7.141 8.419 1.765 1.00 0.00 8 GLY A O 20
ATOM 9976 N N . SER A 1 9 ? -4.932 7.896 1.856 1.00 0.00 9 SER A N 20
ATOM 9977 C CA . SER A 1 9 ? -4.433 9.188 1.342 1.00 0.00 9 SER A CA 20
ATOM 9978 C C . SER A 1 9 ? -3.551 9.025 0.084 1.00 0.00 9 SER A C 20
ATOM 9979 O O . SER A 1 9 ? -3.926 9.513 -0.990 1.00 0.00 9 SER A O 20
ATOM 9987 N N . PRO A 1 10 ? -2.411 8.313 0.149 1.00 0.00 10 PRO A N 20
ATOM 9988 C CA . PRO A 1 10 ? -1.647 7.903 -1.032 1.00 0.00 10 PRO A CA 20
ATOM 9989 C C . PRO A 1 10 ? -2.259 6.643 -1.677 1.00 0.00 10 PRO A C 20
ATOM 9990 O O . PRO A 1 10 ? -3.298 6.168 -1.227 1.00 0.00 10 PRO A O 20
ATOM 10001 N N . GLU A 1 11 ? -1.599 6.041 -2.671 1.00 0.00 11 GLU A N 20
ATOM 10002 C CA . GLU A 1 11 ? -2.074 4.820 -3.351 1.00 0.00 11 GLU A CA 20
ATOM 10003 C C . GLU A 1 11 ? -1.919 3.543 -2.490 1.00 0.00 11 GLU A C 20
ATOM 10004 O O . GLU A 1 11 ? -2.888 3.110 -1.874 1.00 0.00 11 GLU A O 20
ATOM 10016 N N . CYS A 1 12 ? -0.733 2.941 -2.352 1.00 0.00 12 CYS A N 20
ATOM 10017 C CA . CYS A 1 12 ? -0.559 1.733 -1.509 1.00 0.00 12 CYS A CA 20
ATOM 10018 C C . CYS A 1 12 ? 0.857 1.535 -0.928 1.00 0.00 12 CYS A C 20
ATOM 10019 O O . CYS A 1 12 ? 1.007 1.575 0.294 1.00 0.00 12 CYS A O 20
ATOM 10026 N N . PRO A 1 13 ? 1.932 1.401 -1.728 1.00 0.00 13 PRO A N 20
ATOM 10027 C CA . PRO A 1 13 ? 3.268 1.129 -1.192 1.00 0.00 13 PRO A CA 20
ATOM 10028 C C . PRO A 1 13 ? 3.843 2.194 -0.226 1.00 0.00 13 PRO A C 20
ATOM 10029 O O . PRO A 1 13 ? 4.562 1.795 0.700 1.00 0.00 13 PRO A O 20
ATOM 10040 N N . PRO A 1 14 ? 3.484 3.499 -0.285 1.00 0.00 14 PRO A N 20
ATOM 10041 C CA . PRO A 1 14 ? 3.971 4.464 0.703 1.00 0.00 14 PRO A CA 20
ATOM 10042 C C . PRO A 1 14 ? 3.148 4.463 2.007 1.00 0.00 14 PRO A C 20
ATOM 10043 O O . PRO A 1 14 ? 3.513 5.148 2.959 1.00 0.00 14 PRO A O 20
ATOM 10054 N N . LYS A 1 15 ? 2.040 3.702 2.069 1.00 0.00 15 LYS A N 20
ATOM 10055 C CA . LYS A 1 15 ? 1.243 3.465 3.288 1.00 0.00 15 LYS A CA 20
ATOM 10056 C C . LYS A 1 15 ? 1.369 2.042 3.852 1.00 0.00 15 LYS A C 20
ATOM 10057 O O . LYS A 1 15 ? 1.000 1.826 5.003 1.00 0.00 15 LYS A O 20
ATOM 10076 N N . CYS A 1 16 ? 1.940 1.092 3.099 1.00 0.00 16 CYS A N 20
ATOM 10077 C CA . CYS A 1 16 ? 2.055 -0.327 3.486 1.00 0.00 16 CYS A CA 20
ATOM 10078 C C . CYS A 1 16 ? 3.004 -0.603 4.680 1.00 0.00 16 CYS A C 20
ATOM 10079 O O . CYS A 1 16 ? 3.055 -1.724 5.192 1.00 0.00 16 CYS A O 20
ATOM 10086 N N . ARG A 1 17 ? 3.753 0.421 5.115 1.00 0.00 17 ARG A N 20
ATOM 10087 C CA . ARG A 1 17 ? 4.517 0.520 6.372 1.00 0.00 17 ARG A CA 20
ATOM 10088 C C . ARG A 1 17 ? 4.315 1.905 6.978 1.00 0.00 17 ARG A C 20
ATOM 10089 O O . ARG A 1 17 ? 3.954 2.828 6.248 1.00 0.00 17 ARG A O 20
ATOM 10110 N N . ALA A 1 18 ? 4.678 2.086 8.247 1.00 0.00 18 ALA A N 20
ATOM 10111 C CA . ALA A 1 18 ? 4.646 3.373 8.950 1.00 0.00 18 ALA A CA 20
ATOM 10112 C C . ALA A 1 18 ? 5.392 4.520 8.221 1.00 0.00 18 ALA A C 20
ATOM 10113 O O . ALA A 1 18 ? 5.068 5.692 8.433 1.00 0.00 18 ALA A O 20
ATOM 10120 N N . GLN A 1 19 ? 6.353 4.196 7.344 1.00 0.00 19 GLN A N 20
ATOM 10121 C CA . GLN A 1 19 ? 7.090 5.137 6.482 1.00 0.00 19 GLN A CA 20
ATOM 10122 C C . GLN A 1 19 ? 7.120 4.745 4.984 1.00 0.00 19 GLN A C 20
ATOM 10123 O O . GLN A 1 19 ? 7.663 5.488 4.162 1.00 0.00 19 GLN A O 20
ATOM 10137 N N . GLY A 1 20 ? 6.528 3.596 4.632 1.00 0.00 20 GLY A N 20
ATOM 10138 C CA . GLY A 1 20 ? 6.473 3.005 3.287 1.00 0.00 20 GLY A CA 20
ATOM 10139 C C . GLY A 1 20 ? 7.760 2.361 2.749 1.00 0.00 20 GLY A C 20
ATOM 10140 O O . GLY A 1 20 ? 8.830 2.438 3.363 1.00 0.00 20 GLY A O 20
ATOM 10144 N N . CYS A 1 21 ? 7.610 1.638 1.632 1.00 0.00 21 CYS A N 20
ATOM 10145 C CA . CYS A 1 21 ? 8.613 0.744 1.024 1.00 0.00 21 CYS A CA 20
ATOM 10146 C C . CYS A 1 21 ? 8.230 0.382 -0.442 1.00 0.00 21 CYS A C 20
ATOM 10147 O O . CYS A 1 21 ? 7.581 1.184 -1.121 1.00 0.00 21 CYS A O 20
ATOM 10154 N N . LYS A 1 22 ? 8.642 -0.802 -0.930 1.00 0.00 22 LYS A N 20
ATOM 10155 C CA . LYS A 1 22 ? 8.477 -1.304 -2.313 1.00 0.00 22 LYS A CA 20
ATOM 10156 C C . LYS A 1 22 ? 7.010 -1.563 -2.714 1.00 0.00 22 LYS A C 20
ATOM 10157 O O . LYS A 1 22 ? 6.104 -1.462 -1.896 1.00 0.00 22 LYS A O 20
ATOM 10176 N N . ASN A 1 23 ? 6.817 -1.956 -3.979 1.00 0.00 23 ASN A N 20
ATOM 10177 C CA . ASN A 1 23 ? 5.555 -2.041 -4.729 1.00 0.00 23 ASN A CA 20
ATOM 10178 C C . ASN A 1 23 ? 4.371 -2.692 -3.986 1.00 0.00 23 ASN A C 20
ATOM 10179 O O . ASN A 1 23 ? 4.525 -3.692 -3.279 1.00 0.00 23 ASN A O 20
ATOM 10190 N N . GLY A 1 24 ? 3.165 -2.196 -4.280 1.00 0.00 24 GLY A N 20
ATOM 10191 C CA . GLY A 1 24 ? 1.884 -2.766 -3.848 1.00 0.00 24 GLY A CA 20
ATOM 10192 C C . GLY A 1 24 ? 0.705 -2.306 -4.708 1.00 0.00 24 GLY A C 20
ATOM 10193 O O . GLY A 1 24 ? 0.825 -1.361 -5.495 1.00 0.00 24 GLY A O 20
ATOM 10197 N N . LYS A 1 25 ? -0.420 -3.010 -4.584 1.00 0.00 25 LYS A N 20
ATOM 10198 C CA . LYS A 1 25 ? -1.651 -2.839 -5.372 1.00 0.00 25 LYS A CA 20
ATOM 10199 C C . LYS A 1 25 ? -2.895 -3.029 -4.494 1.00 0.00 25 LYS A C 20
ATOM 10200 O O . LYS A 1 25 ? -2.815 -3.558 -3.385 1.00 0.00 25 LYS A O 20
ATOM 10219 N N . CYS A 1 26 ? -4.056 -2.624 -5.001 1.00 0.00 26 CYS A N 20
ATOM 10220 C CA . CYS A 1 26 ? -5.343 -2.843 -4.344 1.00 0.00 26 CYS A CA 20
ATOM 10221 C C . CYS A 1 26 ? -6.083 -4.088 -4.846 1.00 0.00 26 CYS A C 20
ATOM 10222 O O . CYS A 1 26 ? -6.157 -4.329 -6.054 1.00 0.00 26 CYS A O 20
ATOM 10229 N N . MET A 1 27 ? -6.688 -4.829 -3.912 1.00 0.00 27 MET A N 20
ATOM 10230 C CA . MET A 1 27 ? -7.642 -5.905 -4.202 1.00 0.00 27 MET A CA 20
ATOM 10231 C C . MET A 1 27 ? -8.714 -5.951 -3.107 1.00 0.00 27 MET A C 20
ATOM 10232 O O . MET A 1 27 ? -8.382 -5.969 -1.918 1.00 0.00 27 MET A O 20
ATOM 10246 N N . ASN A 1 28 ? -9.995 -5.940 -3.493 1.00 0.00 28 ASN A N 20
ATOM 10247 C CA . ASN A 1 28 ? -11.134 -5.802 -2.570 1.00 0.00 28 ASN A CA 20
ATOM 10248 C C . ASN A 1 28 ? -10.983 -4.587 -1.617 1.00 0.00 28 ASN A C 20
ATOM 10249 O O . ASN A 1 28 ? -11.238 -4.666 -0.414 1.00 0.00 28 ASN A O 20
ATOM 10260 N N . ARG A 1 29 ? -10.487 -3.472 -2.169 1.00 0.00 29 ARG A N 20
ATOM 10261 C CA . ARG A 1 29 ? -10.071 -2.216 -1.523 1.00 0.00 29 ARG A CA 20
ATOM 10262 C C . ARG A 1 29 ? -9.155 -2.309 -0.288 1.00 0.00 29 ARG A C 20
ATOM 10263 O O . ARG A 1 29 ? -9.101 -1.374 0.512 1.00 0.00 29 ARG A O 20
ATOM 10284 N N . LYS A 1 30 ? -8.374 -3.382 -0.157 1.00 0.00 30 LYS A N 20
ATOM 10285 C CA . LYS A 1 30 ? -7.242 -3.495 0.778 1.00 0.00 30 LYS A CA 20
ATOM 10286 C C . LYS A 1 30 ? -5.926 -3.304 0.023 1.00 0.00 30 LYS A C 20
ATOM 10287 O O . LYS A 1 30 ? -5.816 -3.711 -1.132 1.00 0.00 30 LYS A O 20
ATOM 10306 N N . CYS A 1 31 ? -4.942 -2.670 0.659 1.00 0.00 31 CYS A N 20
ATOM 10307 C CA . CYS A 1 31 ? -3.606 -2.439 0.093 1.00 0.00 31 CYS A CA 20
ATOM 10308 C C . CYS A 1 31 ? -2.709 -3.665 0.326 1.00 0.00 31 CYS A C 20
ATOM 10309 O O . CYS A 1 31 ? -2.205 -3.876 1.434 1.00 0.00 31 CYS A O 20
ATOM 10316 N N . LYS A 1 32 ? -2.487 -4.463 -0.719 1.00 0.00 32 LYS A N 20
ATOM 10317 C CA . LYS A 1 32 ? -1.578 -5.614 -0.702 1.00 0.00 32 LYS A CA 20
ATOM 10318 C C . LYS A 1 32 ? -0.178 -5.173 -1.118 1.00 0.00 32 LYS A C 20
ATOM 10319 O O . LYS A 1 32 ? 0.014 -4.672 -2.225 1.00 0.00 32 LYS A O 20
ATOM 10338 N N . CYS A 1 33 ? 0.804 -5.372 -0.243 1.00 0.00 33 CYS A N 20
ATOM 10339 C CA . CYS A 1 33 ? 2.202 -5.052 -0.549 1.00 0.00 33 CYS A CA 20
ATOM 10340 C C . CYS A 1 33 ? 2.900 -6.296 -1.114 1.00 0.00 33 CYS A C 20
ATOM 10341 O O . CYS A 1 33 ? 2.820 -7.379 -0.530 1.00 0.00 33 CYS A O 20
ATOM 10348 N N . TYR A 1 34 ? 3.566 -6.150 -2.257 1.00 0.00 34 TYR A N 20
ATOM 10349 C CA . TYR A 1 34 ? 4.109 -7.272 -3.028 1.00 0.00 34 TYR A CA 20
ATOM 10350 C C . TYR A 1 34 ? 5.524 -7.657 -2.587 1.00 0.00 34 TYR A C 20
ATOM 10351 O O . TYR A 1 34 ? 5.791 -8.842 -2.379 1.00 0.00 34 TYR A O 20
ATOM 10369 N N . TYR A 1 35 ? 6.399 -6.657 -2.434 1.00 0.00 35 TYR A N 20
ATOM 10370 C CA . TYR A 1 35 ? 7.846 -6.833 -2.203 1.00 0.00 35 TYR A CA 20
ATOM 10371 C C . TYR A 1 35 ? 8.365 -6.123 -0.935 1.00 0.00 35 TYR A C 20
ATOM 10372 O O . TYR A 1 35 ? 9.572 -5.960 -0.754 1.00 0.00 35 TYR A O 20
ATOM 10390 N N . CYS A 1 36 ? 7.459 -5.642 -0.078 1.00 0.00 36 CYS A N 20
ATOM 10391 C CA . CYS A 1 36 ? 7.770 -5.146 1.270 1.00 0.00 36 CYS A CA 20
ATOM 10392 C C . CYS A 1 36 ? 6.566 -5.264 2.236 1.00 0.00 36 CYS A C 20
ATOM 10393 O O . CYS A 1 36 ? 6.437 -4.500 3.227 1.00 0.00 36 CYS A O 20
#

Radius of gyration: 8.43 Å; Cα contacts (8 Å, |Δi|>4): 68; chains: 1; bounding box: 20×18×12 Å

Nearest PDB structures (foldseek):
  2k9o-assembly1_A  TM=8.639E-01  e=4.763E-04  unclassified
  2k9o-assembly1_A  TM=9.049E-01  e=1.668E-04  unclassified
  2k9o-assembly1_A  TM=8.813E-01  e=1.068E-04  unclassified
  3odv-assembly1_A  TM=5.983E-01  e=6.980E-01  Androctonus mauritanicus mauritanicus
  2mla-assembly1_A  TM=5.314E-01  e=1.680E+00  Olivierus martensii

InterPro domains:
  IPR001947 Scorpion short chain toxin, potassium channel inhibitor [PF00451] (4-34)
  IPR001947 Scorpion short chain toxin, potassium channel inhibitor [PR00286] (6-19)
  IPR001947 Scorpion short chain toxin, potassium channel inhibitor [PR00286] (21-34)
  IPR036574 Knottin, scorpion toxin-like superfamily [G3DSA:3.30.30.10] (1-36)
  IPR03657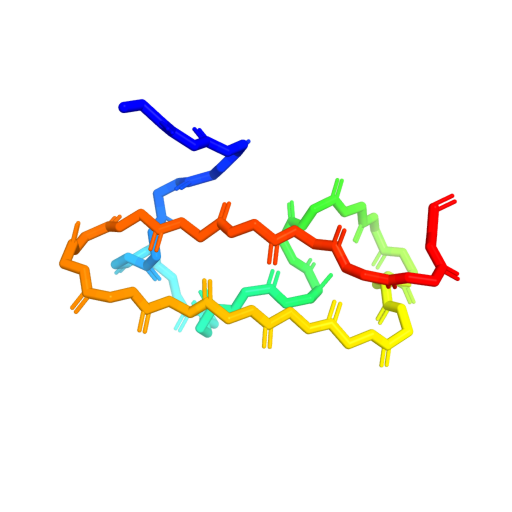4 Knottin, scorpion toxin-like superfamily [SSF57095] (3-35)

Sequence (36 aa):
AAAISCVGSPECPPKCRAQGCKNGKCMNRKCKCYYCAAAISCVGSPECPPKCRAQGCKNGKCMNRKCKCYYCAAAISCVGSPECPPKCRAQGCKNGKCMNRKCKCYYCAAAISCVGSPECPPKCRAQGCKNGKCMNRKCKCYYCAAAISCVGSPECPPKCRAQGCKNGKCMNRKCKCYYCAAAISCVGSPECPPKCRAQGCKNGKCMNRKCKCYYCAAAISCVGSPECPPKCRAQGCKNGKCMNRKCKCYYCAAAISCVGSPECPPKCRAQGCKNGKCMNRKCKCYYCAAAISCVGSPECPPKCRAQGCKNGKCMNRKCKCYYCAAAISCVGSPECPPKCRAQGCKNGKCMNRKCKCYYCAAAISCVGSPECPPKCRAQGCKNGKCMNRKCKCYYCAAAISCVGSPECPPKCRAQGCKNGKCMNRKCKCYYCAAAISCVGSPECPPKCRAQGCKNGKCMNRKCKCYYCAAAISCVGSPECPPKCRAQGCKNGKCMNRKCKCYYCAAAISCVGSPECPPKCRAQGCKNGKCMNRKCKCYYCAAAISCVGSPECPPKCRAQGCKNGKCMNRKCKCYYCAAAISCVGSPECPPKCRAQGCKNGKCMNRKCKCYYCAAAISCVGSPECPPKCRAQGCKNGKCMNRKCKCYYCAAAISCVGSPECPPKCRAQGCKNGKCMNRKCKCYYCAAAISCVGSPECPPKCRAQGCKNGKCMNRKCKCYYC